Protein AF-A0A0K0FPN3-F1 (afdb_monomer)

Nearest PDB structures (foldseek):
  6dbv-assembly1_A  TM=5.334E-01  e=3.060E-07  Escherichia coli K-12
  7e4n-assembly1_A-2  TM=1.683E-01  e=4.822E+00  Salinispora

Structure (mmCIF, N/CA/C/O backbone):
data_AF-A0A0K0FPN3-F1
#
_entry.id   AF-A0A0K0FPN3-F1
#
loop_
_atom_site.group_PDB
_atom_site.id
_atom_site.type_symbol
_atom_site.label_atom_id
_atom_site.label_alt_id
_atom_site.label_comp_id
_atom_site.label_asym_id
_atom_site.label_entity_id
_atom_site.label_seq_id
_atom_site.pdbx_PDB_ins_code
_atom_site.Cartn_x
_atom_site.Cartn_y
_atom_site.Cartn_z
_atom_site.occupancy
_atom_site.B_iso_or_equiv
_atom_site.auth_seq_id
_atom_site.auth_comp_id
_atom_site.auth_asym_id
_atom_site.auth_atom_id
_atom_site.pdbx_PDB_model_num
ATOM 1 N N . MET A 1 1 ? 3.463 -14.859 86.017 1.00 29.48 1 MET A N 1
ATOM 2 C CA . MET A 1 1 ? 4.640 -14.183 86.594 1.00 29.48 1 MET A CA 1
ATOM 3 C C . MET A 1 1 ? 5.422 -13.561 85.452 1.00 29.48 1 MET A C 1
ATOM 5 O O . MET A 1 1 ? 5.294 -14.078 84.351 1.00 29.48 1 MET A O 1
ATOM 9 N N . GLU A 1 2 ? 6.047 -12.420 85.751 1.00 25.09 2 GLU A N 1
ATOM 10 C CA . GLU A 1 2 ? 7.039 -11.563 85.060 1.00 25.09 2 GLU A CA 1
ATOM 11 C C . GLU A 1 2 ? 7.489 -11.918 83.605 1.00 25.09 2 GLU A C 1
ATOM 13 O O . GLU A 1 2 ? 7.483 -13.064 83.180 1.00 25.09 2 GLU A O 1
ATOM 18 N N . GLN A 1 3 ? 7.817 -10.978 82.699 1.00 23.75 3 GLN A N 1
ATOM 19 C CA . GLN A 1 3 ? 8.905 -9.968 82.757 1.00 23.75 3 GLN A CA 1
ATOM 20 C C . GLN A 1 3 ? 10.292 -10.624 83.059 1.00 23.75 3 GLN A C 1
ATOM 22 O O . GLN A 1 3 ? 10.346 -11.656 83.708 1.00 23.75 3 GLN A O 1
ATOM 27 N N . THR A 1 4 ? 11.458 -10.190 82.562 1.00 23.73 4 THR A N 1
ATOM 28 C CA . THR A 1 4 ? 11.940 -8.845 82.188 1.00 23.73 4 THR A CA 1
ATOM 29 C C . THR A 1 4 ? 13.022 -8.853 81.077 1.00 23.73 4 THR A C 1
ATOM 31 O O . THR A 1 4 ? 13.864 -9.737 80.987 1.00 23.73 4 THR A O 1
ATOM 34 N N . THR A 1 5 ? 12.999 -7.786 80.272 1.00 24.11 5 THR A N 1
ATOM 35 C CA . THR A 1 5 ? 14.091 -6.992 79.644 1.00 24.11 5 THR A CA 1
ATOM 36 C C . THR A 1 5 ? 15.594 -7.374 79.707 1.00 24.11 5 THR A C 1
ATOM 38 O O . THR A 1 5 ? 16.177 -7.443 80.786 1.00 24.11 5 THR A O 1
ATOM 41 N N . SER A 1 6 ? 16.271 -7.252 78.551 1.00 23.09 6 SER A N 1
ATOM 42 C CA . SER A 1 6 ? 17.498 -6.435 78.306 1.00 23.09 6 SER A CA 1
ATOM 43 C C . SER A 1 6 ? 17.655 -6.216 76.776 1.00 23.09 6 SER A C 1
ATOM 45 O O . SER A 1 6 ? 17.189 -7.059 76.016 1.00 23.09 6 SER A O 1
ATOM 47 N N . CYS A 1 7 ? 18.130 -5.118 76.161 1.00 21.02 7 CYS A N 1
ATOM 48 C CA . CYS A 1 7 ? 18.773 -3.836 76.528 1.00 21.02 7 CYS A CA 1
ATOM 49 C C . CYS A 1 7 ? 20.323 -3.792 76.570 1.00 21.02 7 CYS A C 1
ATOM 51 O O . CYS A 1 7 ? 20.903 -4.285 77.531 1.00 21.02 7 CYS A O 1
ATOM 53 N N . CYS A 1 8 ? 20.935 -3.173 75.534 1.00 22.53 8 CYS A N 1
ATOM 54 C CA . CYS A 1 8 ? 22.196 -2.377 75.459 1.00 22.53 8 CYS A CA 1
ATOM 55 C C . CYS A 1 8 ? 22.549 -2.129 73.953 1.00 22.53 8 CYS A C 1
ATOM 57 O O . CYS A 1 8 ? 22.414 -3.063 73.171 1.00 22.53 8 CYS A O 1
ATOM 59 N N . ILE A 1 9 ? 22.767 -0.906 73.416 1.00 24.33 9 ILE A N 1
ATOM 60 C CA . ILE A 1 9 ? 23.871 0.092 73.593 1.00 24.33 9 ILE A CA 1
ATOM 61 C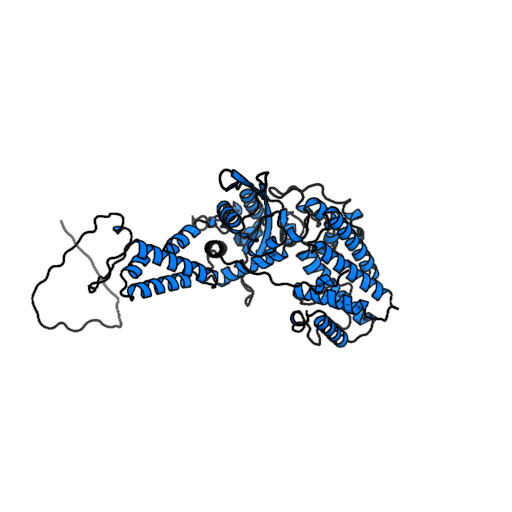 C . ILE A 1 9 ? 25.132 -0.286 72.766 1.00 24.33 9 ILE A C 1
ATOM 63 O O . ILE A 1 9 ? 25.586 -1.415 72.893 1.00 24.33 9 ILE A O 1
ATOM 67 N N . CYS A 1 10 ? 25.775 0.561 71.929 1.00 23.97 10 CYS A N 1
ATOM 68 C CA . CYS A 1 10 ? 25.505 1.932 71.414 1.00 23.97 10 CYS A CA 1
ATOM 69 C C . CYS A 1 10 ? 26.344 2.248 70.133 1.00 23.97 10 CYS A C 1
ATOM 71 O O . CYS A 1 10 ? 27.132 1.405 69.709 1.00 23.97 10 CYS A O 1
ATOM 73 N N . GLY A 1 11 ? 26.220 3.466 69.561 1.00 23.03 11 GLY A N 1
ATOM 74 C CA . GLY A 1 11 ? 27.103 4.018 68.500 1.00 23.03 11 GLY A CA 1
ATOM 75 C C . GLY A 1 11 ? 26.356 4.591 67.275 1.00 23.03 11 GLY A C 1
ATOM 76 O O . GLY A 1 11 ? 26.207 3.870 66.299 1.00 23.03 11 GLY A O 1
ATOM 77 N N . GLU A 1 12 ? 25.749 5.785 67.211 1.00 25.52 12 GLU A N 1
ATOM 78 C CA . GLU A 1 12 ? 25.950 7.133 67.797 1.00 25.52 12 GLU A CA 1
ATOM 79 C C . GLU A 1 12 ? 26.463 8.173 66.757 1.00 25.52 12 GLU A C 1
ATOM 81 O O . GLU A 1 12 ? 27.357 7.887 65.966 1.00 25.52 12 GLU A O 1
ATOM 86 N N . ASN A 1 13 ? 25.890 9.388 66.821 1.00 24.86 13 ASN A N 1
ATOM 87 C CA . ASN A 1 13 ? 26.213 10.660 66.134 1.00 24.86 13 ASN A CA 1
ATOM 88 C C . ASN A 1 13 ? 25.730 10.863 64.660 1.00 24.86 13 ASN A C 1
ATOM 90 O O . ASN A 1 13 ? 26.119 10.095 63.788 1.00 24.86 13 ASN A O 1
ATOM 94 N N . ILE A 1 14 ? 24.807 11.783 64.270 1.00 26.62 14 ILE A N 1
ATOM 95 C CA . ILE A 1 14 ? 24.462 13.218 64.592 1.00 26.62 14 ILE A CA 1
ATOM 96 C C . ILE A 1 14 ? 25.090 14.189 63.562 1.00 26.62 14 ILE A C 1
ATOM 98 O O . ILE A 1 14 ? 26.257 14.015 63.239 1.00 26.62 14 ILE A O 1
ATOM 102 N N . CYS A 1 15 ? 24.468 15.254 63.013 1.00 24.58 15 CYS A N 1
ATOM 103 C CA . CYS A 1 15 ? 23.078 15.771 62.832 1.00 24.58 15 CYS A CA 1
ATOM 104 C C . CYS A 1 15 ? 23.133 16.786 61.636 1.00 24.58 15 CYS A C 1
ATOM 106 O O . CYS A 1 15 ? 24.186 16.879 61.013 1.00 24.58 15 CYS A O 1
ATOM 108 N N . TRP A 1 16 ? 22.144 17.568 61.167 1.00 24.94 16 TRP A N 1
ATOM 109 C CA . TRP A 1 16 ? 21.015 18.367 61.713 1.00 24.94 16 TRP A CA 1
ATOM 110 C C . TRP A 1 16 ? 19.914 18.468 60.613 1.00 24.94 16 TRP A C 1
ATOM 112 O O . TRP A 1 16 ? 20.213 18.168 59.461 1.00 24.94 16 TRP A O 1
ATOM 122 N N . GLY A 1 17 ? 18.628 18.805 60.819 1.00 24.80 17 GLY A N 1
ATOM 123 C CA . GLY A 1 17 ? 17.962 19.780 61.718 1.00 24.80 17 GLY A CA 1
ATOM 124 C C . GLY A 1 17 ? 17.490 20.989 60.871 1.00 24.80 17 GLY A C 1
ATOM 125 O O . GLY A 1 17 ? 18.156 21.307 59.893 1.00 24.80 17 GLY A O 1
ATOM 126 N N . PHE A 1 18 ? 16.389 21.719 61.097 1.00 26.55 18 PHE A N 1
ATOM 127 C CA . PHE A 1 18 ? 15.265 21.736 62.066 1.00 26.55 18 PHE A CA 1
ATOM 128 C C . PHE A 1 18 ? 14.109 22.574 61.411 1.00 26.55 18 PHE A C 1
ATOM 130 O O . PHE A 1 18 ? 14.305 23.031 60.288 1.00 26.55 18 PHE A O 1
ATOM 137 N N . LEU A 1 19 ? 12.896 22.852 61.929 1.00 25.23 19 LEU A N 1
ATOM 138 C CA . LEU A 1 19 ? 12.157 22.660 63.203 1.00 25.23 19 LEU A CA 1
ATOM 139 C C . LEU A 1 19 ? 10.622 22.729 62.894 1.00 25.23 19 LEU A C 1
ATOM 141 O O . LEU A 1 19 ? 10.249 22.861 61.728 1.00 25.23 19 LEU A O 1
ATOM 145 N N . THR A 1 20 ? 9.737 22.721 63.903 1.00 28.69 20 THR A N 1
ATOM 146 C CA . THR A 1 20 ? 8.308 23.121 63.798 1.00 28.69 20 THR A CA 1
ATOM 147 C C . THR A 1 20 ? 7.903 24.107 64.910 1.00 28.69 20 THR A C 1
ATOM 149 O O . THR A 1 20 ? 8.648 24.301 65.866 1.00 28.69 20 THR A O 1
ATOM 152 N N . ASP A 1 21 ? 6.705 24.689 64.767 1.00 27.47 21 ASP A N 1
ATOM 153 C CA . ASP A 1 21 ? 5.855 25.308 65.805 1.00 27.47 21 ASP A CA 1
ATOM 154 C C . ASP A 1 21 ? 6.289 26.611 66.505 1.00 27.47 21 ASP A C 1
ATOM 156 O O . ASP A 1 21 ? 7.319 26.699 67.173 1.00 27.47 21 ASP A O 1
ATOM 160 N N . HIS A 1 22 ? 5.375 27.594 66.502 1.00 25.50 22 HIS A N 1
ATOM 161 C CA . HIS A 1 22 ? 5.304 28.610 67.556 1.00 25.50 22 HIS A CA 1
ATOM 162 C C . HIS A 1 22 ? 3.879 29.136 67.822 1.00 25.50 22 HIS A C 1
ATOM 164 O O . HIS A 1 22 ? 3.189 29.586 66.914 1.00 25.50 22 HIS A O 1
ATOM 170 N N . LEU A 1 23 ? 3.550 29.166 69.121 1.00 24.38 23 LEU A N 1
ATOM 171 C CA . LEU A 1 23 ? 2.581 30.023 69.827 1.00 24.38 23 LEU A CA 1
ATOM 172 C C . LEU A 1 23 ? 1.059 29.764 69.700 1.00 24.38 23 LEU A C 1
ATOM 174 O O . LEU A 1 23 ? 0.407 30.018 68.694 1.00 24.38 23 LEU A O 1
ATOM 178 N N . LEU A 1 24 ? 0.497 29.371 70.851 1.00 27.20 24 LEU A N 1
ATOM 179 C CA . LEU A 1 24 ? -0.893 29.572 71.286 1.00 27.20 24 LEU A CA 1
ATOM 180 C C . LEU A 1 24 ? -1.071 30.969 71.920 1.00 27.20 24 LEU A C 1
ATOM 182 O O . LEU A 1 24 ? -0.068 31.557 72.328 1.00 27.20 24 LEU A O 1
ATOM 186 N N . LYS A 1 25 ? -2.347 31.373 72.111 1.00 24.20 25 LYS A N 1
ATOM 187 C CA . LYS A 1 25 ? -2.926 32.594 72.749 1.00 24.20 25 LYS A CA 1
ATOM 188 C C . LYS A 1 25 ? -3.623 33.534 71.746 1.00 24.20 25 LYS A C 1
ATOM 190 O O . LYS A 1 25 ? -3.107 33.729 70.655 1.00 24.20 25 LYS A O 1
ATOM 195 N N . ASP A 1 26 ? -4.790 34.131 72.024 1.00 26.12 26 ASP A N 1
ATOM 196 C CA . ASP A 1 26 ? -5.628 34.143 73.245 1.00 26.12 26 ASP A CA 1
ATOM 197 C C . ASP A 1 26 ? -7.148 34.251 72.924 1.00 26.12 26 ASP A C 1
ATOM 199 O O . ASP A 1 26 ? -7.539 34.538 71.796 1.00 26.12 26 ASP A O 1
ATOM 203 N N . HIS A 1 27 ? -7.972 34.096 73.972 1.00 26.22 27 HIS A N 1
ATOM 204 C CA . HIS A 1 27 ? -9.405 34.443 74.115 1.00 26.22 27 HIS A CA 1
ATOM 205 C C . HIS A 1 27 ? -10.538 33.568 73.526 1.00 26.22 27 HIS A C 1
ATOM 207 O O . HIS A 1 27 ? -10.597 33.199 72.358 1.00 26.22 27 HIS A O 1
ATOM 213 N N . MET A 1 28 ? -11.524 33.330 74.403 1.00 23.34 28 MET A N 1
ATOM 214 C CA . MET A 1 28 ? -12.843 32.739 74.146 1.00 23.34 28 MET A CA 1
ATOM 215 C C . MET A 1 28 ? -13.850 33.783 73.637 1.00 23.34 28 MET A C 1
ATOM 217 O O . MET A 1 28 ? -13.915 34.875 74.197 1.00 23.34 28 MET A O 1
ATOM 221 N N . ILE A 1 29 ? -14.763 33.379 72.745 1.00 24.67 29 ILE A N 1
ATOM 222 C CA . ILE A 1 29 ? -16.168 33.841 72.731 1.00 24.67 29 ILE A CA 1
ATOM 223 C C . ILE A 1 29 ? -17.069 32.597 72.591 1.00 24.67 29 ILE A C 1
ATOM 225 O O . ILE A 1 29 ? -16.638 31.570 72.068 1.00 24.67 29 ILE A O 1
ATOM 229 N N . VAL A 1 30 ? -18.286 32.646 73.144 1.00 24.61 30 VAL A N 1
ATOM 230 C CA . VAL A 1 30 ? -19.086 31.462 73.502 1.00 24.61 30 VAL A CA 1
ATOM 231 C C . VAL A 1 30 ? -20.389 31.328 72.690 1.00 24.61 30 VAL A C 1
ATOM 233 O O . VAL A 1 30 ? -21.205 32.241 72.664 1.00 24.61 30 VAL A O 1
ATOM 236 N N . ALA A 1 31 ? -20.600 30.106 72.180 1.00 25.11 31 ALA A N 1
ATOM 237 C CA . ALA A 1 31 ? -21.869 29.432 71.850 1.00 25.11 31 ALA A CA 1
ATOM 238 C C . ALA A 1 31 ? -22.718 29.803 70.603 1.00 25.11 31 ALA A C 1
ATOM 240 O O . ALA A 1 31 ? -22.873 30.945 70.194 1.00 25.11 31 ALA A O 1
ATOM 241 N N . ASN A 1 32 ? -23.398 28.744 70.131 1.00 24.81 32 ASN A N 1
ATOM 242 C CA . ASN A 1 32 ? -24.666 28.686 69.388 1.00 24.81 32 ASN A CA 1
ATOM 243 C C . ASN A 1 32 ? -24.748 29.211 67.937 1.00 24.81 32 ASN A C 1
ATOM 245 O O . ASN A 1 32 ? -25.110 30.355 67.687 1.00 24.81 32 ASN A O 1
ATOM 249 N N . SER A 1 33 ? -24.801 28.277 66.977 1.00 26.41 33 SER A N 1
ATOM 250 C CA . SER A 1 33 ? -26.112 27.691 66.612 1.00 26.41 33 SER A CA 1
ATOM 251 C C . SER A 1 33 ? -26.036 26.452 65.693 1.00 26.41 33 SER A C 1
ATOM 253 O O . SER A 1 33 ? -25.426 26.480 64.636 1.00 26.41 33 SER A O 1
ATOM 255 N N . LYS A 1 34 ? -26.716 25.376 66.126 1.00 29.36 34 LYS A N 1
ATOM 256 C CA . LYS A 1 34 ? -27.253 24.224 65.362 1.00 29.36 34 LYS A CA 1
ATOM 257 C C . LYS A 1 34 ? -26.577 23.842 64.028 1.00 29.36 34 LYS A C 1
ATOM 259 O O . LYS A 1 34 ? -27.030 24.250 62.961 1.00 29.36 34 LYS A O 1
ATOM 264 N N . GLU A 1 35 ? -25.669 22.870 64.078 1.00 28.77 35 GLU A N 1
ATOM 265 C CA . GLU A 1 35 ? -25.506 21.934 62.957 1.00 28.77 35 GLU A CA 1
ATOM 266 C C . GLU A 1 35 ? -26.746 21.021 62.862 1.00 28.77 35 GLU A C 1
ATOM 268 O O . GLU A 1 35 ? -27.201 20.477 63.871 1.00 28.77 35 GLU A O 1
ATOM 273 N N . GLN A 1 36 ? -27.289 20.823 61.658 1.00 31.42 36 GLN A N 1
ATOM 274 C CA . GLN A 1 36 ? -28.280 19.778 61.376 1.00 31.42 36 GLN A CA 1
ATOM 275 C C . GLN A 1 36 ? -27.698 18.777 60.377 1.00 31.42 36 GLN A C 1
ATOM 277 O O . GLN A 1 36 ? -27.647 19.036 59.177 1.00 31.42 36 GLN A O 1
ATOM 282 N N . ASN A 1 37 ? -27.289 17.609 60.877 1.00 26.84 37 ASN A N 1
ATOM 283 C CA . ASN A 1 37 ? -26.857 16.489 60.043 1.00 26.84 37 ASN A CA 1
ATOM 284 C C . ASN A 1 37 ? -28.067 15.832 59.357 1.00 26.84 37 ASN A C 1
ATOM 286 O O . ASN A 1 37 ? -28.682 14.912 59.897 1.00 26.84 37 ASN A O 1
ATOM 290 N N . LEU A 1 38 ? -28.402 16.305 58.156 1.00 28.95 38 LEU A N 1
ATOM 291 C CA . LEU A 1 38 ? -29.349 15.642 57.260 1.00 28.95 38 LEU A CA 1
ATOM 292 C C . LEU A 1 38 ? -28.663 14.457 56.567 1.00 28.95 38 LEU A C 1
ATOM 294 O O . LEU A 1 38 ? -27.930 14.620 55.592 1.00 28.95 38 LEU A O 1
ATOM 298 N N . PHE A 1 39 ? -28.909 13.250 57.079 1.00 27.53 39 PHE A N 1
ATOM 299 C CA . PHE A 1 39 ? -28.522 12.012 56.405 1.00 27.53 39 PHE A CA 1
ATOM 300 C C . PHE A 1 39 ? -29.296 11.860 55.088 1.00 27.53 39 PHE A C 1
ATOM 302 O O . PHE A 1 39 ? -30.523 11.931 55.067 1.00 27.53 39 PHE A O 1
ATOM 309 N N . CYS A 1 40 ? -28.579 11.609 53.991 1.00 30.59 40 CYS A N 1
ATOM 310 C CA . CYS A 1 40 ? -29.187 11.250 52.714 1.00 30.59 40 CYS A CA 1
ATOM 311 C C . CYS A 1 40 ? -29.514 9.748 52.701 1.00 30.59 40 CYS A C 1
ATOM 313 O O . CYS A 1 40 ? -28.612 8.915 52.789 1.00 30.59 40 CYS A O 1
ATOM 315 N N . CYS A 1 41 ? -30.797 9.402 52.587 1.00 28.64 41 CYS A N 1
ATOM 316 C CA . CYS A 1 41 ? -31.275 8.018 52.559 1.00 28.64 41 CYS A CA 1
ATOM 317 C C . CYS A 1 41 ? -31.204 7.393 51.147 1.00 28.64 41 CYS A C 1
ATOM 319 O O . CYS A 1 41 ? -32.228 6.989 50.604 1.00 28.64 41 CYS A O 1
ATOM 321 N N . ASP A 1 42 ? -30.005 7.308 50.558 1.00 31.77 42 ASP A N 1
ATOM 322 C CA . ASP A 1 42 ? -29.747 6.512 49.343 1.00 31.77 42 ASP A CA 1
ATOM 323 C C . ASP A 1 42 ? -28.359 5.841 49.400 1.00 31.77 42 ASP A C 1
ATOM 325 O O . ASP A 1 42 ? -27.310 6.485 49.273 1.00 31.77 42 ASP A O 1
ATOM 329 N N . ASP A 1 43 ? -28.357 4.515 49.567 1.00 32.00 43 ASP A N 1
ATOM 330 C CA . ASP A 1 43 ? -27.154 3.685 49.718 1.00 32.00 43 ASP A CA 1
ATOM 331 C C . ASP A 1 43 ? -26.212 3.701 48.498 1.00 32.00 43 ASP A C 1
ATOM 333 O O . ASP A 1 43 ? -25.052 3.279 48.594 1.00 32.00 43 ASP A O 1
ATOM 337 N N . ASN A 1 44 ? -26.657 4.205 47.342 1.00 38.88 44 ASN A N 1
ATOM 338 C CA . ASN A 1 44 ? -25.808 4.310 46.155 1.00 38.88 44 ASN A CA 1
ATOM 339 C C . ASN A 1 44 ? -24.806 5.472 46.218 1.00 38.88 44 ASN A C 1
ATOM 341 O O . ASN A 1 44 ? -23.775 5.420 45.538 1.00 38.88 44 ASN A O 1
ATOM 345 N N . CYS A 1 45 ? -25.061 6.500 47.035 1.00 36.41 45 CYS A N 1
ATOM 346 C CA . CYS A 1 45 ? -24.221 7.699 47.073 1.00 36.41 45 CYS A CA 1
ATOM 347 C C . CYS A 1 45 ? -22.848 7.432 47.730 1.00 36.41 45 CYS A C 1
ATOM 349 O O . CYS A 1 45 ? -21.799 7.809 47.199 1.00 36.41 45 CYS A O 1
ATOM 351 N N . ASN A 1 46 ? -22.824 6.661 48.825 1.00 32.25 46 ASN A N 1
ATOM 352 C CA . ASN A 1 46 ? -21.638 6.441 49.669 1.00 32.25 46 ASN A CA 1
ATOM 353 C C . ASN A 1 46 ? -20.472 5.664 49.014 1.00 32.25 46 ASN A C 1
ATOM 355 O O . ASN A 1 46 ? -19.404 5.539 49.611 1.00 32.25 46 ASN A O 1
ATOM 359 N N . LYS A 1 47 ? -20.620 5.155 47.781 1.00 35.25 47 LYS A N 1
ATOM 360 C CA . LYS A 1 47 ? -19.538 4.466 47.041 1.00 35.25 47 LYS A CA 1
ATOM 361 C C . LYS A 1 47 ? -18.661 5.395 46.190 1.00 35.25 47 LYS A C 1
ATOM 363 O O . LYS A 1 47 ? -17.708 4.922 45.571 1.00 35.25 47 LYS A O 1
ATOM 368 N N . ARG A 1 48 ? -18.948 6.702 46.145 1.00 39.16 48 ARG A N 1
ATOM 369 C CA . ARG A 1 48 ? -18.145 7.709 45.427 1.00 39.16 48 ARG A CA 1
ATOM 370 C C . ARG A 1 48 ? -17.610 8.734 46.426 1.00 39.16 48 ARG A C 1
ATOM 372 O O . ARG A 1 48 ? -18.311 9.668 46.788 1.00 39.16 48 ARG A O 1
ATOM 379 N N . GLY A 1 49 ? -16.370 8.548 46.882 1.00 30.64 49 GLY A N 1
ATOM 380 C CA . GLY A 1 49 ? -15.741 9.382 47.915 1.00 30.64 49 GLY A CA 1
ATOM 381 C C . GLY A 1 49 ? -15.428 10.811 47.458 1.00 30.64 49 GLY A C 1
ATOM 382 O O . GLY A 1 49 ? -14.273 11.127 47.188 1.00 30.64 49 GLY A O 1
ATOM 383 N N . ILE A 1 50 ? -16.451 11.665 47.391 1.00 33.94 50 ILE A N 1
ATOM 384 C CA . ILE A 1 50 ? -16.359 13.094 47.072 1.00 33.94 50 ILE A CA 1
ATOM 385 C C . ILE A 1 50 ? -16.802 13.879 48.312 1.00 33.94 50 ILE A C 1
ATOM 387 O O . ILE A 1 50 ? -17.942 13.757 48.753 1.00 33.94 50 ILE A O 1
ATOM 391 N N . ARG A 1 51 ? -15.903 14.682 48.893 1.00 31.19 51 ARG A N 1
ATOM 392 C CA . ARG A 1 51 ? -16.240 15.616 49.979 1.00 31.19 51 ARG A CA 1
ATOM 393 C C . ARG A 1 51 ? -16.607 16.974 49.384 1.00 31.19 51 ARG A C 1
ATOM 395 O O . ARG A 1 51 ? -15.728 17.669 48.883 1.00 31.19 51 ARG A O 1
ATOM 402 N N . PHE A 1 52 ? -17.875 17.362 49.484 1.00 36.72 52 PHE A N 1
ATOM 403 C CA . PHE A 1 52 ? -18.323 18.716 49.159 1.00 36.72 52 PHE A CA 1
ATOM 404 C C . PHE A 1 52 ? -18.225 19.628 50.387 1.00 36.72 52 PHE A C 1
ATOM 406 O O . PHE A 1 52 ? -18.833 19.347 51.417 1.00 36.72 52 PHE A O 1
ATOM 413 N N . ASN A 1 53 ? -17.508 20.747 50.261 1.00 33.47 53 ASN A N 1
ATOM 414 C CA . ASN A 1 53 ? -17.586 21.856 51.214 1.00 33.47 53 ASN A CA 1
ATOM 415 C C . ASN A 1 53 ? -18.735 22.784 50.797 1.00 33.47 53 ASN A C 1
ATOM 417 O O . ASN A 1 53 ? -18.551 23.659 49.952 1.00 33.47 53 ASN A O 1
ATOM 421 N N . TYR A 1 54 ? -19.915 22.611 51.392 1.00 36.44 54 TYR A N 1
ATOM 422 C CA . TYR A 1 54 ? -21.031 23.533 51.184 1.00 36.44 54 TYR A CA 1
ATOM 423 C C . TYR A 1 54 ? -20.762 24.880 51.873 1.00 36.44 54 TYR A C 1
ATOM 425 O O . TYR A 1 54 ? -20.907 25.016 53.086 1.00 36.44 54 TYR A O 1
ATOM 433 N N . ARG A 1 55 ? -20.418 25.908 51.088 1.00 37.97 55 ARG A N 1
ATOM 434 C CA . ARG A 1 55 ? -20.652 27.304 51.490 1.00 37.97 55 ARG A CA 1
ATOM 435 C C . ARG A 1 55 ? -22.142 27.615 51.336 1.00 37.97 55 ARG A C 1
ATOM 437 O O . ARG A 1 55 ? -22.758 27.202 50.357 1.00 37.97 55 ARG A O 1
ATOM 444 N N . MET A 1 56 ? -22.724 28.344 52.289 1.00 36.69 56 MET A N 1
ATOM 445 C CA . MET A 1 56 ? -24.117 28.787 52.178 1.00 36.69 56 MET A CA 1
ATOM 446 C C . MET A 1 56 ? -24.236 29.943 51.181 1.00 36.69 56 MET A C 1
ATOM 448 O O . MET A 1 56 ? -23.776 31.052 51.452 1.00 36.69 56 MET A O 1
ATOM 452 N N . PHE A 1 57 ? -24.889 29.682 50.051 1.00 41.22 57 PHE A N 1
ATOM 453 C CA . PHE A 1 57 ? -25.274 30.699 49.076 1.00 41.22 57 PHE A CA 1
ATOM 454 C C . PHE A 1 57 ? -26.664 31.278 49.388 1.00 41.22 57 PHE A C 1
ATOM 456 O O . PHE A 1 57 ? -27.479 30.664 50.079 1.00 41.22 57 PHE A O 1
ATOM 463 N N . LYS A 1 58 ? -26.931 32.494 48.896 1.00 45.94 58 LYS A N 1
ATOM 464 C CA . LYS A 1 58 ? -28.249 33.151 48.998 1.00 45.94 58 LYS A CA 1
ATOM 465 C C . LYS A 1 58 ? -29.264 32.467 48.065 1.00 45.94 58 LYS A C 1
ATOM 467 O O . LYS A 1 58 ? -28.905 31.571 47.317 1.00 45.94 58 LYS A O 1
ATOM 472 N N . LYS A 1 59 ? -30.538 32.884 48.104 1.00 48.12 59 LYS A N 1
ATOM 473 C CA . LYS A 1 59 ? -31.611 32.381 47.217 1.00 48.12 59 LYS A CA 1
ATOM 474 C C . LYS A 1 59 ? -31.166 32.314 45.740 1.00 48.12 59 LYS A C 1
ATOM 476 O O . LYS A 1 59 ? -31.122 33.350 45.082 1.00 48.12 59 LYS A O 1
ATOM 481 N N . HIS A 1 60 ? -30.916 31.109 45.233 1.00 51.44 60 HIS A N 1
ATOM 482 C CA . HIS A 1 60 ? -30.779 30.809 43.804 1.00 51.44 60 HIS A CA 1
ATOM 483 C C . HIS A 1 60 ? -32.037 30.104 43.279 1.00 51.44 60 HIS A C 1
ATOM 485 O O . HIS A 1 60 ? -32.904 29.714 44.063 1.00 51.44 60 HIS A O 1
ATOM 491 N N . GLU A 1 61 ? -32.133 29.959 41.953 1.00 57.56 61 GLU A N 1
ATOM 492 C CA . GLU A 1 61 ? -33.152 29.132 41.295 1.00 57.56 61 GLU A CA 1
ATOM 493 C C . GLU A 1 61 ? -33.195 27.723 41.911 1.00 57.56 61 GLU A C 1
ATOM 495 O O . GLU A 1 61 ? -32.140 27.121 42.156 1.00 57.56 61 GLU A O 1
ATOM 500 N N . GLU A 1 62 ? -34.402 27.176 42.094 1.00 66.31 62 GLU A N 1
ATOM 501 C CA . GLU A 1 62 ? -34.557 25.752 42.396 1.00 66.31 62 GLU A CA 1
ATOM 502 C C . GLU A 1 62 ? -33.892 24.909 41.286 1.00 66.31 62 GLU A C 1
ATOM 504 O O . GLU A 1 62 ? -33.974 25.266 40.104 1.00 66.31 62 GLU A O 1
ATOM 509 N N . PRO A 1 63 ? -33.181 23.823 41.641 1.00 71.25 63 PRO A N 1
ATOM 510 C CA . PRO A 1 63 ? -32.437 23.021 40.678 1.00 71.25 63 PRO A CA 1
ATOM 511 C C . PRO A 1 63 ? -33.386 22.254 39.745 1.00 71.25 63 PRO A C 1
ATOM 513 O O . PRO A 1 63 ? -34.008 21.271 40.147 1.00 71.25 63 PRO A O 1
ATOM 516 N N . ASP A 1 64 ? -33.457 22.668 38.480 1.00 87.56 64 ASP A N 1
ATOM 517 C CA . ASP A 1 64 ? -34.229 21.971 37.451 1.00 87.56 64 ASP A CA 1
ATOM 518 C C . ASP A 1 64 ? -33.378 20.843 36.856 1.00 87.56 64 ASP A C 1
ATOM 520 O O . ASP A 1 64 ? -32.434 21.063 36.095 1.00 87.56 64 ASP A O 1
ATOM 524 N N . ILE A 1 65 ? -33.739 19.609 37.204 1.00 89.56 65 ILE A N 1
ATOM 525 C CA . ILE A 1 65 ? -33.066 18.385 36.758 1.00 89.56 65 ILE A CA 1
ATOM 526 C C . ILE A 1 65 ? -33.048 18.273 35.222 1.00 89.56 65 ILE A C 1
ATOM 528 O O . ILE A 1 65 ? -32.059 17.804 34.657 1.00 89.56 65 ILE A O 1
ATOM 532 N N . ASN A 1 66 ? -34.085 18.747 34.523 1.00 88.38 66 ASN A N 1
ATOM 533 C CA . ASN A 1 66 ? -34.134 18.704 33.058 1.00 88.38 66 ASN A CA 1
ATOM 534 C C . ASN A 1 66 ? -33.143 19.710 32.455 1.00 88.38 66 ASN A C 1
ATOM 536 O O . ASN A 1 66 ? -32.379 19.364 31.554 1.00 88.38 66 ASN A O 1
ATOM 540 N N . LYS A 1 67 ? -33.096 20.932 33.004 1.00 90.00 67 LYS A N 1
ATOM 541 C CA . LYS A 1 67 ? -32.124 21.983 32.648 1.00 90.00 67 LYS A CA 1
ATOM 542 C C . LYS A 1 67 ? -30.688 21.515 32.917 1.00 90.00 67 LYS A C 1
ATOM 544 O O . LYS A 1 67 ? -29.832 21.674 32.051 1.00 90.00 67 LYS A O 1
ATOM 549 N N . GLN A 1 68 ? -30.431 20.854 34.049 1.00 91.56 68 GLN A N 1
ATOM 550 C CA . GLN A 1 68 ? -29.133 20.242 34.376 1.00 91.56 68 GLN A CA 1
ATOM 551 C C . GLN A 1 68 ? -28.713 19.175 33.350 1.00 91.56 68 GLN A C 1
ATOM 553 O O . GLN A 1 68 ? -27.586 19.214 32.854 1.00 91.56 68 GLN A O 1
ATOM 558 N N . GLN A 1 69 ? -29.613 18.256 32.985 1.00 89.69 69 GLN A N 1
ATOM 559 C CA . GLN A 1 69 ? -29.350 17.217 31.979 1.00 89.69 69 GLN A CA 1
ATOM 560 C C . GLN A 1 69 ? -29.153 17.801 30.569 1.00 89.69 69 GLN A C 1
ATOM 562 O O . GLN A 1 69 ? -28.264 17.365 29.834 1.00 89.69 69 GLN A O 1
ATOM 567 N N . GLN A 1 70 ? -29.923 18.827 30.192 1.00 91.31 70 GLN A N 1
ATOM 568 C CA . GLN A 1 70 ? -29.778 19.522 28.910 1.00 91.31 70 GLN A CA 1
ATOM 569 C C . GLN A 1 70 ? -28.437 20.268 28.811 1.00 91.31 70 GLN A C 1
ATOM 571 O O . GLN A 1 70 ? -27.768 20.202 27.775 1.00 91.31 70 GLN A O 1
ATOM 576 N N . ILE A 1 71 ? -28.012 20.935 29.890 1.00 91.19 71 ILE A N 1
ATOM 577 C CA . ILE A 1 71 ? -26.693 21.573 29.987 1.00 91.19 71 ILE A CA 1
ATOM 578 C C . ILE A 1 71 ? -25.589 20.514 29.865 1.00 91.19 71 ILE A C 1
ATOM 580 O O . ILE A 1 71 ? -24.702 20.670 29.027 1.00 91.19 71 ILE A O 1
ATOM 584 N N . ALA A 1 72 ? -25.679 19.405 30.607 1.00 90.88 72 ALA A N 1
ATOM 585 C CA . ALA A 1 72 ? -24.698 18.320 30.548 1.00 90.88 72 ALA A CA 1
ATOM 586 C C . ALA A 1 72 ? -24.566 17.730 29.134 1.00 90.88 72 ALA A C 1
ATOM 588 O O . ALA A 1 72 ? -23.459 17.624 28.612 1.00 90.88 72 ALA A O 1
ATOM 589 N N . SER A 1 73 ? -25.690 17.441 28.466 1.00 88.31 73 SER A N 1
ATOM 590 C CA . SER A 1 73 ? -25.704 16.963 27.076 1.00 88.31 73 SER A CA 1
ATOM 591 C C . SER A 1 73 ? -25.073 17.967 26.101 1.00 88.31 73 SER A C 1
ATOM 593 O O . SER A 1 73 ? -24.390 17.572 25.155 1.00 88.31 73 SER A O 1
ATOM 595 N N . THR A 1 74 ? -25.256 19.269 26.341 1.00 90.56 74 THR A N 1
ATOM 596 C CA . THR A 1 74 ? -24.659 20.339 25.526 1.00 90.56 74 THR A CA 1
ATOM 597 C C . THR A 1 74 ? -23.141 20.416 25.727 1.00 90.56 74 THR A C 1
ATOM 599 O O . THR A 1 74 ? -22.399 20.476 24.746 1.00 90.56 74 THR A O 1
ATOM 602 N N . ILE A 1 75 ? -22.668 20.345 26.979 1.00 91.19 75 ILE A N 1
ATOM 603 C CA . ILE A 1 75 ? -21.237 20.297 27.323 1.00 91.19 75 ILE A CA 1
ATOM 604 C C . ILE A 1 75 ? -20.585 19.074 26.669 1.00 91.19 75 ILE A C 1
ATOM 606 O O . ILE A 1 75 ? -19.603 19.218 25.941 1.00 91.19 75 ILE A O 1
ATOM 610 N N . ASP A 1 76 ? -21.161 17.886 26.853 1.00 88.62 76 ASP A N 1
ATOM 611 C CA . ASP A 1 76 ? -20.668 16.636 26.272 1.00 88.62 76 ASP A CA 1
ATOM 612 C C . ASP A 1 76 ? -20.568 16.718 24.736 1.00 88.62 76 ASP A C 1
ATOM 614 O O . ASP A 1 76 ? -19.547 16.340 24.154 1.00 88.62 76 ASP A O 1
ATOM 618 N N . GLN A 1 77 ? -21.579 17.279 24.060 1.00 85.88 77 GLN A N 1
ATOM 619 C CA . GLN A 1 77 ? -21.545 17.497 22.609 1.00 85.88 77 GLN A CA 1
ATOM 620 C C . GLN A 1 77 ? -20.390 18.403 22.164 1.00 85.88 77 GLN A C 1
ATOM 622 O O . GLN A 1 77 ? -19.725 18.086 21.172 1.00 85.88 77 GLN A O 1
ATOM 627 N N . GLU A 1 78 ? -20.118 19.500 22.875 1.00 88.00 78 GLU A N 1
ATOM 628 C CA . GLU A 1 78 ? -18.973 20.363 22.568 1.00 88.00 78 GLU A CA 1
ATOM 629 C C . GLU A 1 78 ? -17.630 19.699 22.908 1.00 88.00 78 GLU A C 1
ATOM 631 O O . GLU A 1 78 ? -16.689 19.817 22.121 1.00 88.00 78 GLU A O 1
ATOM 636 N N . PHE A 1 79 ? -17.543 18.882 23.966 1.00 89.31 79 PHE A N 1
ATOM 637 C CA . PHE A 1 79 ? -16.384 18.010 24.208 1.00 89.31 79 PHE A CA 1
ATOM 638 C C . PHE A 1 79 ? -16.134 17.062 23.027 1.00 89.31 79 PHE A C 1
ATOM 640 O O . PHE A 1 79 ? -14.992 16.938 22.570 1.00 89.31 79 PHE A O 1
ATOM 647 N N . TYR A 1 80 ? -17.177 16.414 22.491 1.00 87.69 80 TYR A N 1
ATOM 648 C CA . TYR A 1 80 ? -17.041 15.518 21.338 1.00 87.69 80 TYR A CA 1
ATOM 649 C C . TYR A 1 80 ? -16.601 16.274 20.075 1.00 87.69 80 TYR A C 1
ATOM 651 O O . TYR A 1 80 ? -15.686 15.815 19.386 1.00 87.69 80 TYR A O 1
ATOM 659 N N . LYS A 1 81 ? -17.179 17.450 19.790 1.00 84.88 81 LYS A N 1
ATOM 660 C CA . LYS A 1 81 ? -16.789 18.317 18.658 1.00 84.88 81 LYS A CA 1
ATOM 661 C C . LYS A 1 81 ? -15.340 18.803 18.786 1.00 84.88 81 LYS A C 1
ATOM 663 O O . LYS A 1 81 ? -14.560 18.667 17.840 1.00 84.88 81 LYS A O 1
ATOM 668 N N . PHE A 1 82 ? -14.954 19.315 19.953 1.00 88.44 82 PHE A N 1
ATOM 669 C CA . PHE A 1 82 ? -13.617 19.840 20.231 1.00 88.44 82 PHE A CA 1
ATOM 670 C C . PHE A 1 82 ? -12.549 18.741 20.156 1.00 88.44 82 PHE A C 1
ATOM 672 O O . PHE A 1 82 ? -11.594 18.843 19.384 1.00 88.44 82 PHE A O 1
ATOM 679 N N . LEU A 1 83 ? -12.728 17.629 20.875 1.00 87.81 83 LEU A N 1
ATOM 680 C CA . LEU A 1 83 ? -11.753 16.533 20.887 1.00 87.81 83 LEU A CA 1
ATOM 681 C C . LEU A 1 83 ? -11.711 15.746 19.568 1.00 87.81 83 LEU A C 1
ATOM 683 O O . LEU A 1 83 ? -10.711 15.082 19.294 1.00 87.81 83 LEU A O 1
ATOM 687 N N . HIS A 1 84 ? -12.744 15.832 18.723 1.00 82.94 84 HIS A N 1
ATOM 688 C CA . HIS A 1 84 ? -12.675 15.347 17.343 1.00 82.94 84 HIS A CA 1
ATOM 689 C C . HIS A 1 84 ? -11.756 16.215 16.465 1.00 82.94 84 HIS A C 1
ATOM 691 O O . HIS A 1 84 ? -10.997 15.679 15.656 1.00 82.94 84 HIS A O 1
ATOM 697 N N . LYS A 1 85 ? -11.799 17.543 16.640 1.00 82.38 85 LYS A N 1
ATOM 698 C CA . LYS A 1 85 ? -11.001 18.514 15.869 1.00 82.38 85 LYS A CA 1
ATOM 699 C C . LYS A 1 85 ? -9.549 18.615 16.348 1.00 82.38 85 LYS A C 1
ATOM 701 O O . LYS A 1 85 ? -8.649 18.807 15.529 1.00 82.38 85 LYS A O 1
ATOM 706 N N . HIS A 1 86 ? -9.298 18.451 17.648 1.00 82.94 86 HIS A N 1
ATOM 707 C CA . HIS A 1 86 ? -7.985 18.681 18.256 1.00 82.94 86 HIS A CA 1
ATOM 708 C C . HIS A 1 86 ? -7.256 17.393 18.668 1.00 82.94 86 HIS A C 1
ATOM 710 O O . HIS A 1 86 ? -7.804 16.498 19.312 1.00 82.94 86 HIS A O 1
ATOM 716 N N . LYS A 1 87 ? -5.959 17.322 18.335 1.00 82.25 87 LYS A N 1
ATOM 717 C CA . LYS A 1 87 ? -5.044 16.259 18.781 1.00 82.25 87 LYS A CA 1
ATOM 718 C C . LYS A 1 87 ? -4.778 16.390 20.279 1.00 82.25 87 LYS A C 1
ATOM 720 O O . LYS A 1 87 ? -4.351 17.448 20.724 1.00 82.25 87 LYS A O 1
ATOM 725 N N . HIS A 1 88 ? -4.959 15.305 21.025 1.00 84.62 88 HIS A N 1
ATOM 726 C CA . HIS A 1 88 ? -4.947 15.325 22.487 1.00 84.62 88 HIS A CA 1
ATOM 727 C C . HIS A 1 88 ? -4.152 14.160 23.109 1.00 84.62 88 HIS A C 1
ATOM 729 O O . HIS A 1 88 ? -3.973 13.090 22.513 1.00 84.62 88 HIS A O 1
ATOM 735 N N . THR A 1 89 ? -3.675 14.365 24.338 1.00 84.62 89 THR A N 1
ATOM 736 C CA . THR A 1 89 ? -3.176 13.304 25.231 1.00 84.62 89 THR A CA 1
ATOM 737 C C . THR A 1 89 ? -4.315 12.791 26.127 1.00 84.62 89 THR A C 1
ATOM 739 O O . THR A 1 89 ? -5.442 13.274 26.040 1.00 84.62 89 THR A O 1
ATOM 742 N N . ASN A 1 90 ? -4.055 11.788 26.975 1.00 81.19 90 ASN A N 1
ATOM 743 C CA . ASN A 1 90 ? -5.033 11.410 28.005 1.00 81.19 90 ASN A CA 1
ATOM 744 C C . ASN A 1 90 ? -5.134 12.496 29.080 1.00 81.19 90 ASN A C 1
ATOM 746 O O . ASN A 1 90 ? -6.244 12.819 29.493 1.00 81.19 90 ASN A O 1
ATOM 750 N N . ASP A 1 91 ? -3.978 13.039 29.461 1.00 85.38 91 ASP A N 1
ATOM 751 C CA . ASP A 1 91 ? -3.763 14.119 30.422 1.00 85.38 91 ASP A CA 1
ATOM 752 C C . ASP A 1 91 ? -4.599 15.347 30.027 1.00 85.38 91 ASP A C 1
ATOM 754 O O . ASP A 1 91 ? -5.517 15.697 30.752 1.00 85.38 91 ASP A O 1
ATOM 758 N N . PHE A 1 92 ? -4.437 15.848 28.795 1.00 87.94 92 PHE A N 1
ATOM 759 C CA . PHE A 1 92 ? -5.182 16.992 28.247 1.00 87.94 92 PHE A CA 1
ATOM 760 C C . PHE A 1 92 ? -6.707 16.843 28.342 1.00 87.94 92 PHE A C 1
ATOM 762 O O . PHE A 1 92 ? -7.416 17.824 28.536 1.00 87.94 92 PHE A O 1
ATOM 769 N N . ILE A 1 93 ? -7.238 15.622 28.199 1.00 87.00 93 ILE A N 1
ATOM 770 C CA . ILE A 1 93 ? -8.677 15.386 28.373 1.00 87.00 93 ILE A CA 1
ATOM 771 C C . ILE A 1 93 ? -9.080 15.514 29.851 1.00 87.00 93 ILE A C 1
ATOM 773 O O . ILE A 1 93 ? -10.169 15.996 30.141 1.00 87.00 93 ILE A O 1
ATOM 777 N N . THR A 1 94 ? -8.244 15.036 30.775 1.00 87.50 94 THR A N 1
ATOM 778 C CA . THR A 1 94 ? -8.465 15.216 32.217 1.00 87.50 94 THR A CA 1
ATOM 779 C C . THR A 1 94 ? -8.382 16.697 32.577 1.00 87.50 94 THR A C 1
ATOM 781 O O . THR A 1 94 ? -9.292 17.206 33.214 1.00 87.50 94 THR A O 1
ATOM 784 N N . ASP A 1 95 ? -7.363 17.405 32.089 1.00 89.94 95 ASP A N 1
ATOM 785 C CA . ASP A 1 95 ? -7.167 18.838 32.329 1.00 89.94 95 ASP A CA 1
ATOM 786 C C . ASP A 1 95 ? -8.364 19.664 31.811 1.00 89.94 95 ASP A C 1
ATOM 788 O O . ASP A 1 95 ? -8.861 20.545 32.508 1.00 89.94 95 ASP A O 1
ATOM 792 N N . LEU A 1 96 ? -8.889 19.326 30.624 1.00 90.38 96 LEU A N 1
ATOM 793 C CA . LEU A 1 96 ? -10.089 19.940 30.039 1.00 90.38 96 LEU A CA 1
ATOM 794 C C . LEU A 1 96 ? -11.367 19.653 30.846 1.00 90.38 96 LEU A C 1
ATOM 796 O O . LEU A 1 96 ? -12.213 20.534 30.977 1.00 90.38 96 LEU A O 1
ATOM 800 N N . TYR A 1 97 ? -11.517 18.439 31.386 1.00 89.12 97 TYR A N 1
ATOM 801 C CA . TYR A 1 97 ? -12.641 18.102 32.266 1.00 89.12 97 TYR A CA 1
ATOM 802 C C . TYR A 1 97 ? -12.563 18.892 33.578 1.00 89.12 97 TYR A C 1
ATOM 804 O O . TYR A 1 97 ? -13.529 19.553 33.947 1.00 89.12 97 TYR A O 1
ATOM 812 N N . ASN A 1 98 ? -11.395 18.892 34.228 1.00 90.50 98 ASN A N 1
ATOM 813 C CA . ASN A 1 98 ? -11.160 19.611 35.479 1.00 90.50 98 ASN A CA 1
ATOM 814 C C . ASN A 1 98 ? -11.407 21.121 35.314 1.00 90.50 98 ASN A C 1
ATOM 816 O O . ASN A 1 98 ? -12.016 21.738 36.178 1.00 90.50 98 ASN A O 1
ATOM 820 N N . LEU A 1 99 ? -10.992 21.714 34.186 1.00 92.06 99 LEU A N 1
ATOM 821 C CA . LEU A 1 99 ? -11.259 23.120 33.864 1.00 92.06 99 LEU A CA 1
ATOM 822 C C . LEU A 1 99 ? -12.763 23.433 33.832 1.00 92.06 99 LEU A C 1
ATOM 824 O O . LEU A 1 99 ? -13.188 24.464 34.345 1.00 92.06 99 LEU A O 1
ATOM 828 N N . ILE A 1 100 ? -13.569 22.551 33.242 1.00 90.12 100 ILE A N 1
ATOM 829 C CA . ILE A 1 100 ? -15.023 22.729 33.121 1.00 90.12 100 ILE A CA 1
ATOM 830 C C . ILE A 1 100 ? -15.731 22.459 34.454 1.00 90.12 100 ILE A C 1
ATOM 832 O O . ILE A 1 100 ? -16.678 23.167 34.786 1.00 90.12 100 ILE A O 1
ATOM 836 N N . GLU A 1 101 ? -15.234 21.515 35.254 1.00 89.50 101 GLU A N 1
ATOM 837 C CA . GLU A 1 101 ? -15.652 21.304 36.644 1.00 89.50 101 GLU A CA 1
ATOM 838 C C . GLU A 1 101 ? -15.381 22.559 37.498 1.00 89.50 101 GLU A C 1
ATOM 840 O O . GLU A 1 101 ? -16.297 23.057 38.148 1.00 89.50 101 GLU A O 1
ATOM 845 N N . THR A 1 102 ? -14.185 23.159 37.411 1.00 91.75 102 THR A N 1
ATOM 846 C CA . THR A 1 102 ? -13.859 24.433 38.081 1.00 91.75 102 THR A CA 1
ATOM 847 C C . THR A 1 102 ? -14.738 25.590 37.601 1.00 91.75 102 THR A C 1
ATOM 849 O O . THR A 1 102 ? -15.346 26.258 38.429 1.00 91.75 102 THR A O 1
ATOM 852 N N . ILE A 1 103 ? -14.872 25.811 36.286 1.00 90.75 103 ILE A N 1
ATOM 853 C CA . ILE A 1 103 ? -15.734 26.877 35.735 1.00 90.75 103 ILE A CA 1
ATOM 854 C C . ILE A 1 103 ? -17.186 26.710 36.201 1.00 90.75 103 ILE A C 1
ATOM 856 O O . ILE A 1 103 ? -17.856 27.698 36.485 1.00 90.75 103 ILE A O 1
ATOM 860 N N . SER A 1 104 ? -17.671 25.471 36.302 1.00 89.38 104 SER A N 1
ATOM 861 C CA . SER A 1 104 ? -19.027 25.184 36.772 1.00 89.38 104 SER A CA 1
ATOM 862 C C . SER A 1 104 ? -19.193 25.491 38.262 1.00 89.38 104 SER A C 1
ATOM 864 O O . SER A 1 104 ? -20.195 26.093 38.641 1.00 89.38 104 SER A O 1
ATOM 866 N N . LEU A 1 105 ? -18.214 25.132 39.099 1.00 88.25 105 LEU A N 1
ATOM 867 C CA . LEU A 1 105 ? -18.226 25.394 40.545 1.00 88.25 105 LEU A CA 1
ATOM 868 C C . LEU A 1 105 ? -18.114 26.889 40.891 1.00 88.25 105 LEU A C 1
ATOM 870 O O . LEU A 1 105 ? -18.794 27.340 41.807 1.00 88.25 105 LEU A O 1
ATOM 874 N N . GLU A 1 106 ? -17.331 27.659 40.133 1.00 91.38 106 GLU A N 1
ATOM 875 C CA . GLU A 1 106 ? -17.145 29.112 40.318 1.00 91.38 106 GLU A CA 1
ATOM 876 C C . GLU A 1 106 ? -18.241 29.966 39.627 1.00 91.38 106 GLU A C 1
ATOM 878 O O . GLU A 1 106 ? -18.107 31.182 39.514 1.00 91.38 106 GLU A O 1
ATOM 883 N N . SER A 1 107 ? -19.316 29.351 39.111 1.00 87.69 107 SER A N 1
ATOM 884 C CA . SER A 1 107 ? -20.345 30.041 38.305 1.00 87.69 107 SER A CA 1
ATOM 885 C C . SER A 1 107 ? -21.543 30.601 39.081 1.00 87.69 107 SER A C 1
ATOM 887 O O . SER A 1 107 ? -22.422 31.210 38.468 1.00 87.69 107 SER A O 1
ATOM 889 N N . ASP A 1 108 ? -21.651 30.301 40.379 1.00 85.69 108 ASP A N 1
ATOM 890 C CA . ASP A 1 108 ? -22.842 30.491 41.230 1.00 85.69 108 ASP A CA 1
ATOM 891 C C . ASP A 1 108 ? -24.159 29.881 40.676 1.00 85.69 108 ASP A C 1
ATOM 893 O O . ASP A 1 108 ? -25.242 30.078 41.232 1.00 85.69 108 ASP A O 1
ATOM 897 N N . SER A 1 109 ? -24.113 29.098 39.590 1.00 89.50 109 SER A N 1
ATOM 898 C CA . SER A 1 109 ? -25.301 28.534 38.945 1.00 89.50 109 SER A CA 1
ATOM 899 C C . SER A 1 109 ? -25.592 27.119 39.439 1.00 89.50 109 SER A C 1
ATOM 901 O O . SER A 1 109 ? -24.936 26.154 39.041 1.00 89.50 109 SER A O 1
ATOM 903 N N . THR A 1 110 ? -26.646 26.968 40.249 1.00 88.25 110 THR A N 1
ATOM 904 C CA . THR A 1 110 ? -27.163 25.669 40.732 1.00 88.25 110 THR A CA 1
ATOM 905 C C . THR A 1 110 ? -27.411 24.673 39.594 1.00 88.25 110 THR A C 1
ATOM 907 O O . THR A 1 110 ? -27.178 23.472 39.741 1.00 88.25 110 THR A O 1
ATOM 910 N N . ASN A 1 111 ? -27.832 25.174 38.432 1.00 89.44 111 ASN A N 1
ATOM 911 C CA . ASN A 1 111 ? -28.103 24.381 37.238 1.00 89.44 111 ASN A CA 1
ATOM 912 C C . ASN A 1 111 ? -26.829 23.991 36.459 1.00 89.44 111 ASN A C 1
ATOM 914 O O . ASN A 1 111 ? -26.793 22.909 35.874 1.00 89.44 111 ASN A O 1
ATOM 918 N N . LEU A 1 112 ? -25.759 24.797 36.495 1.00 88.62 112 LEU A N 1
ATOM 919 C CA . LEU A 1 112 ? -24.467 24.411 35.909 1.00 88.62 112 LEU A CA 1
ATOM 920 C C . LEU A 1 112 ? -23.696 23.452 36.831 1.00 88.62 112 LEU A C 1
ATOM 922 O O . LEU A 1 112 ? -23.218 22.421 36.365 1.00 88.62 112 LEU A O 1
ATOM 926 N N . ILE A 1 113 ? -23.668 23.714 38.142 1.00 89.31 113 ILE A N 1
ATOM 927 C CA . ILE A 1 113 ? -23.062 22.828 39.153 1.00 89.31 113 ILE A CA 1
ATOM 928 C C . ILE A 1 113 ? -23.718 21.440 39.128 1.00 89.31 113 ILE A C 1
ATOM 930 O O . ILE A 1 113 ? -23.024 20.426 39.077 1.00 89.31 113 ILE A O 1
ATOM 934 N N . GLY A 1 114 ? -25.055 21.375 39.096 1.00 87.19 114 GLY A N 1
ATOM 935 C CA . GLY A 1 114 ? -25.775 20.102 39.003 1.00 87.19 114 GLY A CA 1
ATOM 936 C C . GLY A 1 114 ? -25.499 19.333 37.704 1.00 87.19 114 GLY A C 1
ATOM 937 O O . GLY A 1 114 ? -25.465 18.104 37.722 1.00 87.19 114 GLY A O 1
ATOM 938 N N . SER A 1 115 ? -25.227 20.030 36.592 1.00 91.88 115 SER A N 1
ATOM 939 C CA . SER A 1 115 ? -24.940 19.389 35.299 1.00 91.88 115 SER A CA 1
ATOM 940 C C . SER A 1 115 ? -23.683 18.504 35.318 1.00 91.88 115 SER A C 1
ATOM 942 O O . SER A 1 115 ? -23.657 17.489 34.624 1.00 91.88 115 SER A O 1
ATOM 944 N N . ILE A 1 116 ? -22.690 18.808 36.171 1.00 88.94 116 ILE A N 1
ATOM 945 C CA . ILE A 1 116 ? -21.433 18.042 36.301 1.00 88.94 116 ILE A CA 1
ATOM 946 C C . ILE A 1 116 ? -21.718 16.558 36.600 1.00 88.94 116 ILE A C 1
ATOM 948 O O . ILE A 1 116 ? -21.050 15.667 36.076 1.00 88.94 116 ILE A O 1
ATOM 952 N N . VAL A 1 117 ? -22.750 16.280 37.406 1.00 87.00 117 VAL A N 1
ATOM 953 C CA . VAL A 1 117 ? -23.145 14.920 37.821 1.00 87.00 117 VAL A CA 1
ATOM 954 C C . VAL A 1 117 ? -23.679 14.085 36.647 1.00 87.00 117 VAL A C 1
ATOM 956 O O . VAL A 1 117 ? -23.573 12.857 36.673 1.00 87.00 117 VAL A O 1
ATOM 959 N N . TYR A 1 118 ? -24.204 14.741 35.607 1.00 88.62 118 TYR A N 1
ATOM 960 C CA . TYR A 1 118 ? -24.806 14.122 34.423 1.00 88.62 118 TYR A CA 1
ATOM 961 C C . TYR A 1 118 ? -23.864 14.063 33.202 1.00 88.62 118 TYR A C 1
ATOM 963 O O . TYR A 1 118 ? -24.298 13.643 32.132 1.00 88.62 118 TYR A O 1
ATOM 971 N N . LEU A 1 119 ? -22.588 14.459 33.327 1.00 88.12 119 LEU A N 1
ATOM 972 C CA . LEU A 1 119 ? -21.612 14.385 32.228 1.00 88.12 119 LEU A CA 1
ATOM 973 C C . LEU A 1 119 ? -21.232 12.926 31.913 1.00 88.12 119 LEU A C 1
ATOM 975 O O . LEU A 1 119 ? -20.432 12.295 32.617 1.00 88.12 119 LEU A O 1
ATOM 979 N N . GLU A 1 120 ? -21.777 12.380 30.825 1.00 87.75 120 GLU A N 1
ATOM 980 C CA . GLU A 1 120 ? -21.542 10.992 30.416 1.00 87.75 120 GLU A CA 1
ATOM 981 C C . GLU A 1 120 ? -20.129 10.779 29.857 1.00 87.75 120 GLU A C 1
ATOM 983 O O . GLU A 1 120 ? -19.576 9.685 29.991 1.00 87.75 120 GLU A O 1
ATOM 988 N N . PHE A 1 121 ? -19.497 11.817 29.304 1.00 84.69 121 PHE A N 1
ATOM 989 C CA . PHE A 1 121 ? -18.175 11.801 28.671 1.00 84.69 121 PHE A CA 1
ATOM 990 C C . PHE A 1 121 ? -17.125 10.943 29.392 1.00 84.69 121 PHE A C 1
ATOM 992 O O . PHE A 1 121 ? -16.435 10.114 28.784 1.00 84.69 121 PHE A O 1
ATOM 999 N N . ASN A 1 122 ? -16.991 11.113 30.710 1.00 79.62 122 ASN A N 1
ATOM 1000 C CA . ASN A 1 122 ? -15.991 10.399 31.506 1.00 79.62 122 ASN A CA 1
ATOM 1001 C C . ASN A 1 122 ? -16.367 8.926 31.759 1.00 79.62 122 ASN A C 1
ATOM 1003 O O . ASN A 1 122 ? -15.483 8.103 32.018 1.00 79.62 122 ASN A O 1
ATOM 1007 N N . GLN A 1 123 ? -17.652 8.579 31.668 1.00 83.25 123 GLN A N 1
ATOM 1008 C CA . GLN A 1 123 ? -18.157 7.208 31.663 1.00 83.25 123 GLN A CA 1
ATOM 1009 C C . GLN A 1 123 ? -17.985 6.568 30.278 1.00 83.25 123 GLN A C 1
ATOM 1011 O O . GLN A 1 123 ? -17.402 5.487 30.197 1.00 83.25 123 GLN A O 1
ATOM 1016 N N . GLU A 1 124 ? -18.355 7.246 29.189 1.00 85.69 124 GLU A N 1
ATOM 1017 C CA . GLU A 1 124 ? -18.172 6.755 27.814 1.00 85.69 124 GLU A CA 1
ATOM 1018 C C . GLU A 1 124 ? -16.688 6.506 27.489 1.00 85.69 124 GLU A C 1
ATOM 1020 O O . GLU A 1 124 ? -16.317 5.449 26.970 1.00 85.69 124 GLU A O 1
ATOM 1025 N N . LYS A 1 125 ? -15.793 7.416 27.903 1.00 83.81 125 LYS A N 1
ATOM 1026 C CA . LYS A 1 125 ? -14.329 7.261 27.794 1.00 83.81 125 LYS A CA 1
ATOM 1027 C C . LYS A 1 125 ? -13.791 6.056 28.579 1.00 83.81 125 LYS A C 1
ATOM 1029 O O . LYS A 1 125 ? -12.766 5.485 28.193 1.00 83.81 125 LYS A O 1
ATOM 1034 N N . LYS A 1 126 ? -14.445 5.656 29.679 1.00 83.44 126 LYS A N 1
ATOM 1035 C CA . LYS A 1 126 ? -14.117 4.427 30.428 1.00 83.44 126 LYS A CA 1
ATOM 1036 C C . LYS A 1 126 ? -14.681 3.194 29.717 1.00 83.44 126 LYS A C 1
ATOM 1038 O O . LYS A 1 126 ? -13.926 2.251 29.503 1.00 83.44 126 LYS A O 1
ATOM 1043 N N . GLN A 1 127 ? -15.945 3.221 29.295 1.00 83.62 127 GLN A N 1
ATOM 1044 C CA . GLN A 1 127 ? -16.622 2.120 28.598 1.00 83.62 127 GLN A CA 1
ATOM 1045 C C . GLN A 1 127 ? -15.935 1.755 27.274 1.00 83.62 127 GLN A C 1
ATOM 1047 O O . GLN A 1 127 ? -15.629 0.587 27.057 1.00 83.62 127 GLN A O 1
ATOM 1052 N N . ASN A 1 128 ? -15.563 2.732 26.439 1.00 83.94 128 ASN A N 1
ATOM 1053 C CA . ASN A 1 128 ? -14.855 2.492 25.171 1.00 83.94 128 ASN A CA 1
ATOM 1054 C C . ASN A 1 128 ? -13.441 1.878 25.351 1.00 83.94 128 ASN A C 1
ATOM 1056 O O . ASN A 1 128 ? -12.817 1.468 24.372 1.00 83.94 128 ASN A O 1
ATOM 1060 N N . LYS A 1 129 ? -12.918 1.732 26.581 1.00 83.38 129 LYS A N 1
ATOM 1061 C CA . LYS A 1 129 ? -11.735 0.881 26.822 1.00 83.38 129 LYS A CA 1
ATOM 1062 C C . LYS A 1 129 ? -12.045 -0.606 26.641 1.00 83.38 129 LYS A C 1
ATOM 1064 O O . LYS A 1 129 ? -11.163 -1.333 26.197 1.00 83.38 129 LYS A O 1
ATOM 1069 N N . ASN A 1 130 ? -13.275 -1.036 26.926 1.00 84.75 130 ASN A N 1
ATOM 1070 C CA . ASN A 1 130 ? -13.737 -2.420 26.764 1.00 84.75 130 ASN A CA 1
ATOM 1071 C C . ASN A 1 130 ? -13.807 -2.823 25.280 1.00 84.75 130 ASN A C 1
ATOM 1073 O O . ASN A 1 130 ? -13.693 -3.997 24.939 1.00 84.75 130 ASN A O 1
ATOM 1077 N N . ASN A 1 131 ? -13.904 -1.832 24.389 1.00 86.00 131 ASN A N 1
ATOM 1078 C CA . ASN A 1 131 ? -13.863 -2.018 22.940 1.00 86.00 131 ASN A CA 1
ATOM 1079 C C . ASN A 1 131 ? -12.449 -2.363 22.435 1.00 86.00 131 ASN A C 1
ATOM 1081 O O . ASN A 1 131 ? -12.290 -2.687 21.257 1.00 86.00 131 ASN A O 1
ATOM 1085 N N . VAL A 1 132 ? -11.429 -2.323 23.304 1.00 90.19 132 VAL A N 1
ATOM 1086 C CA . VAL A 1 132 ? -10.103 -2.902 23.063 1.00 90.19 132 VAL A CA 1
ATOM 1087 C C . VAL A 1 132 ? -10.026 -4.273 23.722 1.00 90.19 132 VAL A C 1
ATOM 1089 O O . VAL A 1 132 ? -10.075 -4.397 24.942 1.00 90.19 132 VAL A O 1
ATOM 1092 N N . ILE A 1 133 ? -9.839 -5.300 22.901 1.00 91.56 133 ILE A N 1
ATOM 1093 C CA . ILE A 1 133 ? -9.791 -6.701 23.315 1.00 91.56 133 ILE A CA 1
ATOM 1094 C C . ILE A 1 133 ? -8.383 -7.244 23.051 1.00 91.56 133 ILE A C 1
ATOM 1096 O O . ILE A 1 133 ? -7.747 -6.897 22.051 1.00 91.56 133 ILE A O 1
ATOM 1100 N N . ALA A 1 134 ? -7.899 -8.118 23.930 1.00 89.38 134 ALA A N 1
ATOM 1101 C CA . ALA A 1 134 ? -6.680 -8.889 23.719 1.00 89.38 134 ALA A CA 1
ATOM 1102 C C . ALA A 1 134 ? -6.691 -9.629 22.369 1.00 89.38 134 ALA A C 1
ATOM 1104 O O . ALA A 1 134 ? -7.687 -10.264 21.997 1.00 89.38 134 ALA A O 1
ATOM 1105 N N . LEU A 1 135 ? -5.570 -9.606 21.644 1.00 86.56 135 LEU A N 1
ATOM 1106 C CA . LEU A 1 135 ? -5.357 -10.515 20.521 1.00 86.56 135 LEU A CA 1
ATOM 1107 C C . LEU A 1 135 ? -4.723 -11.803 21.057 1.00 86.56 135 LEU A C 1
ATOM 1109 O O . LEU A 1 135 ? -3.505 -11.978 21.040 1.00 86.56 135 LEU A O 1
ATOM 1113 N N . ILE A 1 136 ? -5.572 -12.691 21.580 1.00 71.88 136 ILE A N 1
ATOM 1114 C CA . ILE A 1 136 ? -5.140 -13.984 22.115 1.00 71.88 136 ILE A CA 1
ATOM 1115 C C . ILE A 1 136 ? -4.547 -14.814 20.974 1.00 71.88 136 ILE A C 1
ATOM 1117 O O . ILE A 1 136 ? -5.258 -15.247 20.069 1.00 71.88 136 ILE A O 1
ATOM 1121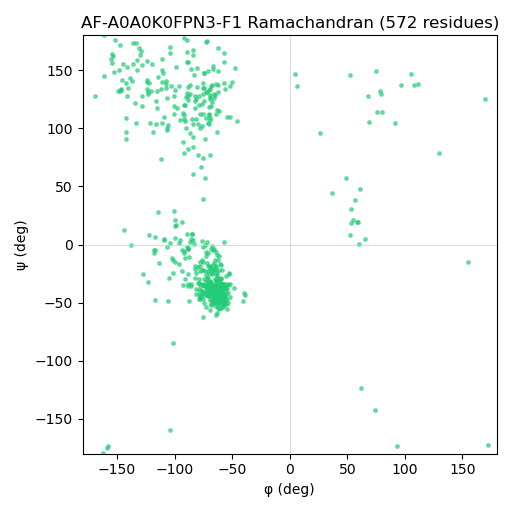 N N . ASN A 1 137 ? -3.240 -15.037 21.053 1.00 64.81 137 ASN A N 1
ATOM 1122 C CA . ASN A 1 137 ? -2.458 -15.837 20.125 1.00 64.81 137 ASN A CA 1
ATOM 1123 C C . ASN A 1 137 ? -1.451 -16.685 20.924 1.00 64.81 137 ASN A C 1
ATOM 1125 O O . ASN A 1 137 ? -0.933 -16.237 21.950 1.00 64.81 137 ASN A O 1
ATOM 1129 N N . GLU A 1 138 ? -1.190 -17.915 20.488 1.00 57.53 138 GLU A N 1
ATOM 1130 C CA . GLU A 1 138 ? -0.454 -18.910 21.279 1.00 57.53 138 GLU A CA 1
ATOM 1131 C C . GLU A 1 138 ? 1.038 -18.574 21.397 1.00 57.53 138 GLU A C 1
ATOM 1133 O O . GLU A 1 138 ? 1.581 -18.649 22.499 1.00 57.53 138 GLU A O 1
ATOM 1138 N N . SER A 1 139 ? 1.678 -18.063 20.335 1.00 53.00 139 SER A N 1
ATOM 1139 C CA . SER A 1 139 ? 3.066 -17.561 20.383 1.00 53.00 139 SER A CA 1
ATOM 1140 C C . SER A 1 139 ? 3.297 -16.403 21.361 1.00 53.00 139 SER A C 1
ATOM 1142 O O . SER A 1 139 ? 4.446 -16.088 21.684 1.00 53.00 139 SER A O 1
ATOM 1144 N N . ASN A 1 140 ? 2.222 -15.736 21.790 1.00 54.06 140 ASN A N 1
ATOM 1145 C CA . ASN A 1 140 ? 2.286 -14.445 22.469 1.00 54.06 140 ASN A CA 1
ATOM 1146 C C . ASN A 1 140 ? 2.097 -14.554 23.984 1.00 54.06 140 ASN A C 1
ATOM 1148 O O . ASN A 1 140 ? 2.388 -13.593 24.691 1.00 54.06 140 ASN A O 1
ATOM 1152 N N . LYS A 1 141 ? 1.676 -15.717 24.502 1.00 57.50 141 LYS A N 1
ATOM 1153 C CA . LYS A 1 141 ? 1.573 -15.982 25.944 1.00 57.50 141 LYS A CA 1
ATOM 1154 C C . LYS A 1 141 ? 2.955 -16.213 26.566 1.00 57.50 141 LYS A C 1
ATOM 1156 O O . LYS A 1 141 ? 3.320 -17.337 26.898 1.00 57.50 141 LYS A O 1
ATOM 1161 N N . ILE A 1 142 ? 3.726 -15.143 26.746 1.00 57.94 142 ILE A N 1
ATOM 1162 C CA . ILE A 1 142 ? 4.973 -15.201 27.519 1.00 57.94 142 ILE A CA 1
ATOM 1163 C C . ILE A 1 142 ? 4.635 -15.110 29.012 1.00 57.94 142 ILE A C 1
ATOM 1165 O O . ILE A 1 142 ? 3.978 -14.165 29.455 1.00 57.94 142 ILE A O 1
ATOM 1169 N N . LEU A 1 143 ? 5.103 -16.094 29.784 1.00 53.00 143 LEU A N 1
ATOM 1170 C CA . LEU A 1 143 ? 5.042 -16.117 31.248 1.00 53.00 143 LEU A CA 1
ATOM 1171 C C . LEU A 1 143 ? 6.160 -15.242 31.845 1.00 53.00 143 LEU A C 1
ATOM 1173 O O . LEU A 1 143 ? 7.173 -15.735 32.336 1.00 53.00 143 LEU A O 1
ATOM 1177 N N . GLU A 1 144 ? 5.978 -13.920 31.816 1.00 51.91 144 GLU A N 1
ATOM 1178 C CA . GLU A 1 144 ? 6.817 -12.994 32.587 1.00 51.91 144 GLU A CA 1
ATOM 1179 C C . GLU A 1 144 ? 6.306 -12.950 34.044 1.00 51.91 144 GLU A C 1
ATOM 1181 O O . GLU A 1 144 ? 5.250 -12.385 34.323 1.00 51.91 144 GLU A O 1
ATOM 1186 N N . LYS A 1 145 ? 7.057 -13.537 34.993 1.00 51.28 145 LYS A N 1
ATOM 1187 C CA . LYS A 1 145 ? 6.799 -13.467 36.453 1.00 51.28 145 LYS A CA 1
ATOM 1188 C C . LYS A 1 145 ? 5.340 -13.787 36.848 1.00 51.28 145 LYS A C 1
ATOM 1190 O O . LYS A 1 145 ? 4.660 -12.974 37.474 1.00 51.28 145 LYS A O 1
ATOM 1195 N N . ASN A 1 146 ? 4.864 -14.973 36.466 1.00 47.97 146 ASN A N 1
ATOM 1196 C CA . ASN A 1 146 ? 3.511 -15.489 36.738 1.00 47.97 146 ASN A CA 1
ATOM 1197 C C . ASN A 1 146 ? 2.353 -14.623 36.200 1.00 47.97 146 ASN A C 1
ATOM 1199 O O . ASN A 1 146 ? 1.211 -14.785 36.628 1.00 47.97 146 ASN A O 1
ATOM 1203 N N . LYS A 1 147 ? 2.610 -13.732 35.233 1.00 49.44 147 LYS A N 1
ATOM 1204 C CA . LYS A 1 147 ? 1.570 -13.010 34.491 1.00 49.44 147 LYS A CA 1
ATOM 1205 C C . LYS A 1 147 ? 1.695 -13.308 33.001 1.00 49.44 147 LYS A C 1
ATOM 1207 O O . LYS A 1 147 ? 2.780 -13.228 32.430 1.00 49.44 147 LYS A O 1
ATOM 1212 N N . ILE A 1 148 ? 0.568 -13.640 32.371 1.00 55.72 148 ILE A N 1
ATOM 1213 C CA . ILE A 1 148 ? 0.471 -13.680 30.910 1.00 55.72 148 ILE A CA 1
ATOM 1214 C C . ILE A 1 148 ? 0.530 -12.232 30.433 1.00 55.72 148 ILE A C 1
ATOM 1216 O O . ILE A 1 148 ? -0.330 -11.427 30.791 1.00 55.72 148 ILE A O 1
ATOM 1220 N N . LYS A 1 149 ? 1.551 -11.898 29.646 1.00 64.75 149 LYS A N 1
ATOM 1221 C CA . LYS A 1 149 ? 1.685 -10.572 29.046 1.00 64.75 149 LYS A CA 1
ATOM 1222 C C . LYS A 1 149 ? 1.240 -10.616 27.594 1.00 64.75 149 LYS A C 1
ATOM 1224 O O . LYS A 1 149 ? 1.696 -11.448 26.820 1.00 64.75 149 LYS A O 1
ATOM 1229 N N . GLU A 1 150 ? 0.335 -9.716 27.246 1.00 71.06 150 GLU A N 1
ATOM 1230 C CA . GLU A 1 150 ? -0.233 -9.592 25.909 1.00 71.06 150 GLU A CA 1
ATOM 1231 C C . GLU A 1 150 ? 0.467 -8.456 25.158 1.00 71.06 150 GLU A C 1
ATOM 1233 O O . GLU A 1 150 ? 0.647 -7.359 25.691 1.00 71.06 150 GLU A O 1
ATOM 1238 N N . TYR A 1 151 ? 0.857 -8.716 23.910 1.00 77.69 151 TYR A N 1
ATOM 1239 C CA . TYR A 1 151 ? 1.602 -7.762 23.075 1.00 77.69 151 TYR A CA 1
ATOM 1240 C C . TYR A 1 151 ? 0.842 -7.345 21.805 1.00 77.69 151 TYR A C 1
ATOM 1242 O O . TYR A 1 151 ? 1.281 -6.441 21.090 1.00 77.69 151 TYR A O 1
ATOM 1250 N N . GLY A 1 152 ? -0.299 -7.992 21.540 1.00 88.81 152 GLY A N 1
ATOM 1251 C CA . GLY A 1 152 ? -1.207 -7.717 20.433 1.00 88.81 152 GLY A CA 1
ATOM 1252 C C . GLY A 1 152 ? -2.622 -7.441 20.933 1.00 88.81 152 GLY A C 1
ATOM 1253 O O . GLY A 1 152 ? -3.099 -8.083 21.869 1.00 88.81 152 GLY A O 1
ATOM 1254 N N . TYR A 1 153 ? -3.300 -6.488 20.296 1.00 92.56 153 TYR A N 1
ATOM 1255 C CA . TYR A 1 153 ? -4.641 -6.031 20.661 1.00 92.56 153 TYR A CA 1
ATOM 1256 C C . TYR A 1 153 ? -5.483 -5.744 19.421 1.00 92.56 153 TYR A C 1
ATOM 1258 O O . TYR A 1 153 ? -4.958 -5.382 18.367 1.00 92.56 153 TYR A O 1
ATOM 1266 N N . ARG A 1 154 ? -6.805 -5.866 19.561 1.00 93.75 154 ARG A N 1
ATOM 1267 C CA . ARG A 1 154 ? -7.793 -5.609 18.506 1.00 93.75 154 ARG A CA 1
ATOM 1268 C C . ARG A 1 154 ? -8.947 -4.738 18.996 1.00 93.75 154 ARG A C 1
ATOM 1270 O O . ARG A 1 154 ? -9.237 -4.701 20.188 1.00 93.75 154 ARG A O 1
ATOM 1277 N N . ILE A 1 155 ? -9.639 -4.089 18.068 1.00 92.75 155 ILE A N 1
ATOM 1278 C CA . ILE A 1 155 ? -10.929 -3.439 18.328 1.00 92.75 155 ILE A CA 1
ATOM 1279 C C . ILE A 1 155 ? -12.051 -4.496 18.312 1.00 92.75 155 ILE A C 1
ATOM 1281 O O . ILE A 1 155 ? -11.954 -5.525 17.627 1.00 92.75 155 ILE A O 1
ATOM 1285 N N . ASN A 1 156 ? -13.129 -4.253 19.063 1.00 91.38 156 ASN A N 1
ATOM 1286 C CA . ASN A 1 156 ? -14.390 -4.976 18.927 1.00 91.38 156 ASN A CA 1
ATOM 1287 C C . ASN A 1 156 ? -14.996 -4.728 17.533 1.00 91.38 156 ASN A C 1
ATOM 1289 O O . ASN A 1 156 ? -15.616 -3.697 17.269 1.00 91.38 156 ASN A O 1
ATOM 1293 N N . ILE A 1 157 ? -14.751 -5.655 16.605 1.00 90.75 157 ILE A N 1
ATOM 1294 C CA . ILE A 1 157 ? -14.989 -5.415 15.180 1.00 90.75 157 ILE A CA 1
ATOM 1295 C C . ILE A 1 157 ? -16.467 -5.511 14.785 1.00 90.75 157 ILE A C 1
ATOM 1297 O O . ILE A 1 157 ? -16.863 -4.880 13.811 1.00 90.75 157 ILE A O 1
ATOM 1301 N N . GLU A 1 158 ? -17.290 -6.213 15.570 1.00 90.69 158 GLU A N 1
ATOM 1302 C CA . GLU A 1 158 ? -18.747 -6.255 15.400 1.00 90.69 158 GLU A CA 1
ATOM 1303 C C . GLU A 1 158 ? -19.362 -4.868 15.618 1.00 90.69 158 GLU A C 1
ATOM 1305 O O . GLU A 1 158 ? -19.915 -4.264 14.696 1.00 90.69 158 GLU A O 1
ATOM 1310 N N . GLU A 1 159 ? -19.183 -4.322 16.821 1.00 86.19 159 GLU A N 1
ATOM 1311 C CA . GLU A 1 159 ? -19.654 -2.989 17.188 1.00 86.19 159 GLU A CA 1
ATOM 1312 C C . GLU A 1 159 ? -19.054 -1.922 16.266 1.00 86.19 159 GLU A C 1
ATOM 1314 O O . GLU A 1 159 ? -19.759 -1.013 15.819 1.00 86.19 159 GLU A O 1
ATOM 1319 N N . LYS A 1 160 ? -17.767 -2.051 15.906 1.00 85.56 160 LYS A N 1
ATOM 1320 C CA . LYS A 1 160 ? -17.134 -1.071 15.024 1.00 85.56 160 LYS A CA 1
ATOM 1321 C C . LYS A 1 160 ? -17.682 -1.108 13.594 1.00 85.56 160 LYS A C 1
ATOM 1323 O O . LYS A 1 160 ? -17.806 -0.042 12.983 1.00 85.56 160 LYS A O 1
ATOM 1328 N N . LEU A 1 161 ? -18.059 -2.278 13.066 1.00 86.31 161 LEU A N 1
ATOM 1329 C CA . LEU A 1 161 ? -18.814 -2.347 11.812 1.00 86.31 161 LEU A CA 1
ATOM 1330 C C . LEU A 1 161 ? -20.221 -1.770 11.977 1.00 86.31 161 LEU A C 1
ATOM 1332 O O . LEU A 1 161 ? -20.645 -1.010 11.113 1.00 86.31 161 LEU A O 1
ATOM 1336 N N . LEU A 1 162 ? -20.929 -2.062 13.071 1.00 85.81 162 LEU A N 1
ATOM 1337 C CA . LEU A 1 162 ? -22.275 -1.531 13.307 1.00 85.81 162 LEU A CA 1
ATOM 1338 C C . LEU A 1 162 ? -22.285 0.009 13.339 1.00 85.81 162 LEU A C 1
ATOM 1340 O O . LEU A 1 162 ? -23.111 0.631 12.670 1.00 85.81 162 LEU A O 1
ATOM 1344 N N . GLN A 1 163 ? -21.331 0.631 14.042 1.00 82.00 163 GLN A N 1
ATOM 1345 C CA . GLN A 1 163 ? -21.111 2.085 14.030 1.00 82.00 163 GLN A CA 1
ATOM 1346 C C . GLN A 1 163 ? -20.822 2.609 12.610 1.00 82.00 163 GLN A C 1
ATOM 1348 O O . GLN A 1 163 ? -21.416 3.595 12.172 1.00 82.00 163 GLN A O 1
ATOM 1353 N N . TYR A 1 164 ? -19.918 1.947 11.879 1.00 84.31 164 TYR A N 1
ATOM 1354 C CA . TYR A 1 164 ? -19.514 2.338 10.525 1.00 8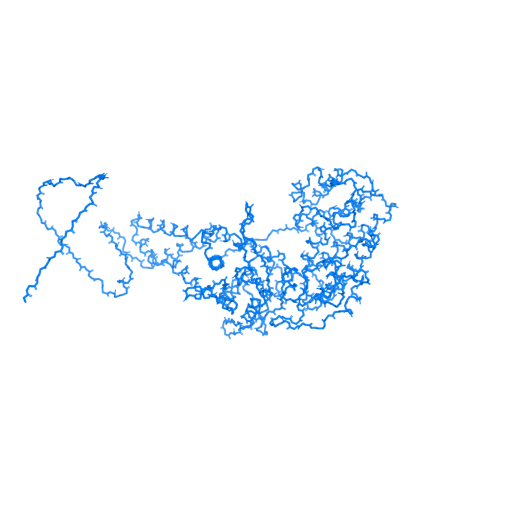4.31 164 TYR A CA 1
ATOM 1355 C C . TYR A 1 164 ? -20.682 2.280 9.526 1.00 84.31 164 TYR A C 1
ATOM 1357 O O . TYR A 1 164 ? -20.931 3.249 8.809 1.00 84.31 164 TYR A O 1
ATOM 1365 N N . LEU A 1 165 ? -21.425 1.171 9.504 1.00 81.88 165 LEU A N 1
ATOM 1366 C CA . LEU A 1 165 ? -22.533 0.938 8.574 1.00 81.88 165 LEU A CA 1
ATOM 1367 C C . LEU A 1 165 ? -23.706 1.890 8.844 1.00 81.88 165 LEU A C 1
ATOM 1369 O O . LEU A 1 165 ? -24.312 2.373 7.888 1.00 81.88 165 LEU A O 1
ATOM 1373 N N . LYS A 1 166 ? -23.962 2.225 10.122 1.00 79.62 166 LYS A N 1
ATOM 1374 C CA . LYS A 1 166 ? -24.892 3.295 10.520 1.00 79.62 166 LYS A CA 1
ATOM 1375 C C . LYS A 1 166 ? -24.431 4.662 9.994 1.00 79.62 166 LYS A C 1
ATOM 1377 O O . LYS A 1 166 ? -25.185 5.299 9.262 1.00 79.62 166 LYS A O 1
ATOM 1382 N N . LYS A 1 167 ? -23.196 5.099 10.300 1.00 77.44 167 LYS A N 1
ATOM 1383 C CA . LYS A 1 167 ? -22.697 6.435 9.897 1.00 77.44 167 LYS A CA 1
ATOM 1384 C C . LYS A 1 167 ? -22.655 6.624 8.376 1.00 77.44 167 LYS A C 1
ATOM 1386 O O . LYS A 1 167 ? -23.009 7.693 7.891 1.00 77.44 167 LYS A O 1
ATOM 1391 N N . PHE A 1 168 ? -22.262 5.600 7.620 1.00 76.38 168 PHE A N 1
ATOM 1392 C CA . PHE A 1 168 ? -22.150 5.672 6.157 1.00 76.38 168 PHE A CA 1
ATOM 1393 C C . PHE A 1 168 ? -23.357 5.091 5.405 1.00 76.38 168 PHE A C 1
ATOM 1395 O O . PHE A 1 168 ? -23.215 4.781 4.222 1.00 76.38 168 PHE A O 1
ATOM 1402 N N . LYS A 1 169 ? -24.510 4.902 6.078 1.00 74.88 169 LYS A N 1
ATOM 1403 C CA . LYS A 1 169 ? -25.793 4.410 5.519 1.00 74.88 169 LYS A CA 1
ATOM 1404 C C . LYS A 1 169 ? -25.606 3.326 4.444 1.00 74.88 169 LYS A C 1
ATOM 1406 O O . LYS A 1 169 ? -26.152 3.400 3.347 1.00 74.88 169 LYS A O 1
ATOM 1411 N N . THR A 1 170 ? -24.724 2.366 4.718 1.00 71.94 170 THR A N 1
ATOM 1412 C CA . THR A 1 170 ? -24.133 1.535 3.663 1.00 71.94 170 THR A CA 1
ATOM 1413 C C . THR A 1 170 ? -25.125 0.489 3.173 1.00 71.94 170 THR A C 1
ATOM 1415 O O . THR A 1 170 ? -25.535 -0.364 3.955 1.00 71.94 170 THR A O 1
ATOM 1418 N N . ASN A 1 171 ? -25.447 0.511 1.874 1.00 72.44 171 ASN A N 1
ATOM 1419 C CA . ASN A 1 171 ? -26.297 -0.494 1.227 1.00 72.44 171 ASN A CA 1
ATOM 1420 C C . ASN A 1 171 ? -25.779 -1.911 1.515 1.00 72.44 171 ASN A C 1
ATOM 1422 O O . ASN A 1 171 ? -24.723 -2.315 1.014 1.00 72.44 171 ASN A O 1
ATOM 1426 N N . LEU A 1 172 ? -26.530 -2.645 2.335 1.00 80.75 172 LEU A N 1
ATOM 1427 C CA . LEU A 1 172 ? -26.189 -3.993 2.771 1.00 80.75 172 LEU A CA 1
ATOM 1428 C C . LEU A 1 172 ? -26.425 -4.999 1.629 1.00 80.75 172 LEU A C 1
ATOM 1430 O O . LEU A 1 172 ? -27.308 -4.783 0.798 1.00 80.75 172 LEU A O 1
ATOM 1434 N N . PRO A 1 173 ? -25.629 -6.079 1.539 1.00 80.88 173 PRO A N 1
ATOM 1435 C CA . PRO A 1 173 ? -25.758 -7.052 0.465 1.00 80.88 173 PRO A CA 1
ATOM 1436 C C . PRO A 1 173 ? -26.799 -8.124 0.800 1.00 80.88 173 PRO A C 1
ATOM 1438 O O . PRO A 1 173 ? -26.818 -8.681 1.896 1.00 80.88 173 PRO A O 1
ATOM 1441 N N . ASP A 1 174 ? -27.613 -8.462 -0.193 1.00 83.88 174 ASP A N 1
ATOM 1442 C CA . ASP A 1 174 ? -28.792 -9.334 -0.091 1.00 83.88 174 ASP A CA 1
ATOM 1443 C C . ASP A 1 174 ? -28.435 -10.761 0.375 1.00 83.88 174 ASP A C 1
ATOM 1445 O O . ASP A 1 174 ? -29.178 -11.409 1.109 1.00 83.88 174 ASP A O 1
ATOM 1449 N N . ASN A 1 175 ? -27.227 -11.221 0.028 1.00 88.62 175 ASN A N 1
ATOM 1450 C CA . ASN A 1 175 ? -26.654 -12.501 0.459 1.00 88.62 175 ASN A CA 1
ATOM 1451 C C . ASN A 1 175 ? -26.136 -12.514 1.915 1.00 88.62 175 ASN A C 1
ATOM 1453 O O . ASN A 1 175 ? -25.533 -13.497 2.338 1.00 88.62 175 ASN A O 1
ATOM 1457 N N . LYS A 1 176 ? -26.311 -11.415 2.658 1.00 90.88 176 LYS A N 1
ATOM 1458 C CA . LYS A 1 176 ? -25.874 -11.204 4.048 1.00 90.88 176 LYS A CA 1
ATOM 1459 C C . LYS A 1 176 ? -24.359 -11.339 4.301 1.00 90.88 176 LYS A C 1
ATOM 1461 O O . LYS A 1 176 ? -23.941 -11.473 5.452 1.00 90.88 176 LYS A O 1
ATOM 1466 N N . LEU A 1 177 ? -23.516 -11.245 3.262 1.00 91.75 177 LEU A N 1
ATOM 1467 C CA . LEU A 1 177 ? -22.049 -11.325 3.365 1.00 91.75 177 LEU A CA 1
ATOM 1468 C C . LEU A 1 177 ? -21.372 -9.956 3.205 1.00 91.75 177 LEU A C 1
ATOM 1470 O O . LEU A 1 177 ? -21.172 -9.471 2.089 1.00 91.75 177 LEU A O 1
ATOM 1474 N N . ILE A 1 178 ? -20.938 -9.356 4.315 1.00 91.56 178 ILE A N 1
ATOM 1475 C CA . ILE A 1 178 ? -20.168 -8.105 4.305 1.00 91.56 178 ILE A CA 1
ATOM 1476 C C . ILE A 1 178 ? -18.726 -8.417 3.889 1.00 91.56 178 ILE A C 1
ATOM 1478 O O . ILE A 1 178 ? -17.922 -8.915 4.681 1.00 91.56 178 ILE A O 1
ATOM 1482 N N . LYS A 1 179 ? -18.396 -8.126 2.627 1.00 92.31 179 LYS A N 1
ATOM 1483 C CA . LYS A 1 179 ? -17.054 -8.336 2.071 1.00 92.31 179 LYS A CA 1
ATOM 1484 C C . LYS A 1 179 ? -16.069 -7.272 2.562 1.00 92.31 179 LYS A C 1
ATOM 1486 O O . LYS A 1 179 ? -16.328 -6.075 2.424 1.00 92.31 179 LYS A O 1
ATOM 1491 N N . VAL A 1 180 ? -14.916 -7.707 3.071 1.00 93.75 180 VAL A N 1
ATOM 1492 C CA . VAL A 1 180 ? -13.827 -6.825 3.524 1.00 93.75 180 VAL A CA 1
ATOM 1493 C C . VAL A 1 180 ? -12.502 -7.131 2.826 1.00 93.75 180 VAL A C 1
ATOM 1495 O O . VAL A 1 180 ? -12.140 -8.291 2.628 1.00 93.75 180 VAL A O 1
ATOM 1498 N N . VAL A 1 181 ? -11.761 -6.081 2.476 1.00 94.69 181 VAL A N 1
ATOM 1499 C CA . VAL A 1 181 ? -10.331 -6.151 2.136 1.00 94.69 181 VAL A CA 1
ATOM 1500 C C . VAL A 1 181 ? -9.548 -6.027 3.433 1.00 94.69 181 VAL A C 1
ATOM 1502 O O . VAL A 1 181 ? -9.805 -5.094 4.194 1.00 94.69 181 VAL A O 1
ATOM 1505 N N . VAL A 1 182 ? -8.602 -6.932 3.680 1.00 96.75 182 VAL A N 1
ATOM 1506 C CA . VAL A 1 182 ? -7.708 -6.890 4.847 1.00 96.75 182 VAL A CA 1
ATOM 1507 C C . VAL A 1 182 ? -6.308 -6.482 4.396 1.00 96.75 182 VAL A C 1
ATOM 1509 O O . VAL A 1 182 ? -5.823 -6.951 3.370 1.00 96.75 182 VAL A O 1
ATOM 1512 N N . TYR A 1 183 ? -5.657 -5.616 5.163 1.00 96.31 183 TYR A N 1
ATOM 1513 C CA . TYR A 1 183 ? -4.318 -5.104 4.898 1.00 96.31 183 TYR A CA 1
ATOM 1514 C C . TYR A 1 183 ? -3.396 -5.370 6.086 1.00 96.31 183 TYR A C 1
ATOM 1516 O O . TYR A 1 183 ? -3.779 -5.091 7.225 1.00 96.31 183 TYR A O 1
ATOM 1524 N N . PHE A 1 184 ? -2.188 -5.861 5.804 1.00 95.25 184 PHE A N 1
ATOM 1525 C CA . PHE A 1 184 ? -1.114 -6.052 6.778 1.00 95.25 184 PHE A CA 1
ATOM 1526 C C . PHE A 1 184 ? 0.146 -5.286 6.353 1.00 95.25 184 PHE A C 1
ATOM 1528 O O . PHE A 1 184 ? 0.587 -5.410 5.209 1.00 95.25 184 PHE A O 1
ATOM 1535 N N . ASP A 1 185 ? 0.734 -4.521 7.275 1.00 93.06 185 ASP A N 1
ATOM 1536 C CA . ASP A 1 185 ? 1.976 -3.759 7.062 1.00 93.06 185 ASP A CA 1
ATOM 1537 C C . ASP A 1 185 ? 2.722 -3.484 8.378 1.00 93.06 185 ASP A C 1
ATOM 1539 O O . ASP A 1 185 ? 2.131 -3.508 9.462 1.00 93.06 185 ASP A O 1
ATOM 1543 N N . ASP A 1 186 ? 4.017 -3.191 8.273 1.00 90.75 186 ASP A N 1
ATOM 1544 C CA . ASP A 1 186 ? 4.899 -2.861 9.386 1.00 90.75 186 ASP A CA 1
ATOM 1545 C C . ASP A 1 186 ? 5.139 -1.350 9.523 1.00 90.75 186 ASP A C 1
ATOM 1547 O O . ASP A 1 186 ? 5.861 -0.705 8.762 1.00 90.75 186 ASP A O 1
ATOM 1551 N N . ILE A 1 187 ? 4.614 -0.788 10.603 1.00 86.56 187 ILE A N 1
ATOM 1552 C CA . ILE A 1 187 ? 4.737 0.617 10.963 1.00 86.56 187 ILE A CA 1
ATOM 1553 C C . ILE A 1 187 ? 5.980 0.814 11.846 1.00 86.56 187 ILE A C 1
ATOM 1555 O O . ILE A 1 187 ? 5.969 0.508 13.039 1.00 86.56 187 ILE A O 1
ATOM 1559 N N . ASN A 1 188 ? 7.048 1.400 11.287 1.00 78.88 188 ASN A N 1
ATOM 1560 C CA . ASN A 1 188 ? 8.112 2.011 12.099 1.00 78.88 188 ASN A CA 1
ATOM 1561 C C . ASN A 1 188 ? 7.605 3.324 12.731 1.00 78.88 188 ASN A C 1
ATOM 1563 O O . ASN A 1 188 ? 7.048 4.185 12.034 1.00 78.88 188 ASN A O 1
ATOM 1567 N N . CYS A 1 189 ? 7.821 3.465 14.040 1.00 65.62 189 CYS A N 1
ATOM 1568 C CA . CYS A 1 189 ? 7.287 4.527 14.895 1.00 65.62 189 CYS A CA 1
ATOM 1569 C C . CYS A 1 189 ? 8.366 5.423 15.531 1.00 65.62 189 CYS A C 1
ATOM 1571 O O . CYS A 1 189 ? 8.010 6.389 16.204 1.00 65.62 189 CYS A O 1
ATOM 1573 N N . ASN A 1 190 ? 9.655 5.111 15.343 1.00 55.53 190 ASN A N 1
ATOM 1574 C CA . ASN A 1 190 ? 10.764 5.801 16.018 1.00 55.53 190 ASN A CA 1
ATOM 1575 C C . ASN A 1 190 ? 11.449 6.874 15.141 1.00 55.53 190 ASN A C 1
ATOM 1577 O O . ASN A 1 190 ? 12.132 7.757 15.658 1.00 55.53 190 ASN A O 1
ATOM 1581 N N . GLU A 1 191 ? 11.222 6.870 13.824 1.00 46.66 191 GLU A N 1
ATOM 1582 C CA . GLU A 1 191 ? 11.869 7.813 12.905 1.00 46.66 191 GLU A CA 1
ATOM 1583 C C . GLU A 1 191 ? 11.076 9.110 12.686 1.00 46.66 191 GLU A C 1
ATOM 1585 O O . GLU A 1 191 ? 10.179 9.199 11.847 1.00 46.66 191 GLU A O 1
ATOM 1590 N N . VAL A 1 192 ? 11.521 10.148 13.396 1.00 39.44 192 VAL A N 1
ATOM 1591 C CA . VAL A 1 192 ? 11.883 11.422 12.742 1.00 39.44 192 VAL A CA 1
ATOM 1592 C C . VAL A 1 192 ? 13.341 11.791 13.061 1.00 39.44 192 VAL A C 1
ATOM 1594 O O . VAL A 1 192 ? 14.005 12.359 12.201 1.00 39.44 192 VAL A O 1
ATOM 1597 N N . LEU A 1 193 ? 13.861 11.442 14.254 1.00 31.28 193 LEU A N 1
ATOM 1598 C CA . LEU A 1 193 ? 15.191 11.887 14.718 1.00 31.28 193 LEU A CA 1
ATOM 1599 C C . LEU A 1 193 ? 16.091 10.845 15.426 1.00 31.28 193 LEU A C 1
ATOM 1601 O O . LEU A 1 193 ? 17.206 11.213 15.787 1.00 31.28 193 LEU A O 1
ATOM 1605 N N . SER A 1 194 ? 15.703 9.576 15.642 1.00 33.81 194 SER A N 1
ATOM 1606 C CA . SER A 1 194 ? 16.643 8.596 16.233 1.00 33.81 194 SER A CA 1
ATOM 1607 C C . SER A 1 194 ? 16.497 7.146 15.745 1.00 33.81 194 SER A C 1
ATOM 1609 O O . SER A 1 194 ? 15.415 6.567 15.682 1.00 33.81 194 SER A O 1
ATOM 1611 N N . SER A 1 195 ? 17.646 6.549 15.419 1.00 31.17 195 SER A N 1
ATOM 1612 C CA . SER A 1 195 ? 17.816 5.253 14.741 1.00 31.17 195 SER A CA 1
ATOM 1613 C C . SER A 1 195 ? 18.066 4.056 15.674 1.00 31.17 195 SER A C 1
ATOM 1615 O O . SER A 1 195 ? 18.280 2.941 15.203 1.00 31.17 195 SER A O 1
ATOM 1617 N N . HIS A 1 196 ? 18.080 4.262 16.997 1.00 33.78 196 HIS A N 1
ATOM 1618 C CA . HIS A 1 196 ? 18.764 3.358 17.938 1.00 33.78 196 HIS A CA 1
ATOM 1619 C C . HIS A 1 196 ? 17.868 2.597 18.927 1.00 33.78 196 HIS A C 1
ATOM 1621 O O . HIS A 1 196 ? 18.332 2.174 19.983 1.00 33.78 196 HIS A O 1
ATOM 1627 N N . SER A 1 197 ? 16.606 2.322 18.578 1.00 40.09 197 SER A N 1
ATOM 1628 C CA . SER A 1 197 ? 15.919 1.177 19.193 1.00 40.09 197 SER A CA 1
ATOM 1629 C C . SER A 1 197 ? 14.937 0.479 18.250 1.00 40.09 197 SER A C 1
ATOM 1631 O O . SER A 1 197 ? 14.089 1.103 17.614 1.00 40.09 197 SER A O 1
ATOM 1633 N N . SER A 1 198 ? 15.023 -0.853 18.224 1.00 46.75 198 SER A N 1
ATOM 1634 C CA . SER A 1 198 ? 14.040 -1.767 17.623 1.00 46.75 198 SER A CA 1
ATOM 1635 C C . SER A 1 198 ? 12.771 -1.930 18.479 1.00 46.75 198 SER A C 1
ATOM 1637 O O . SER A 1 198 ? 11.827 -2.619 18.089 1.00 46.75 198 SER A O 1
ATOM 1639 N N . ASN A 1 199 ? 12.726 -1.275 19.643 1.00 53.28 199 ASN A N 1
ATOM 1640 C CA . ASN A 1 199 ? 11.566 -1.192 20.521 1.00 53.28 199 ASN A CA 1
ATOM 1641 C C . ASN A 1 199 ? 10.643 -0.061 20.045 1.00 53.28 199 ASN A C 1
ATOM 1643 O O . ASN A 1 199 ? 10.822 1.099 20.411 1.00 53.28 199 ASN A O 1
ATOM 1647 N N . GLY A 1 200 ? 9.662 -0.398 19.207 1.00 65.50 200 GLY A N 1
ATOM 1648 C CA . GLY A 1 200 ? 8.662 0.562 18.728 1.00 65.50 200 GLY A CA 1
ATOM 1649 C C . GLY A 1 200 ? 8.014 0.221 17.388 1.00 65.50 200 GLY A C 1
ATOM 1650 O O . GLY A 1 200 ? 6.977 0.796 17.072 1.00 65.50 200 GLY A O 1
ATOM 1651 N N . GLU A 1 201 ? 8.571 -0.709 16.602 1.00 82.75 201 GLU A N 1
ATOM 1652 C CA . GLU A 1 201 ? 7.892 -1.182 15.390 1.00 82.75 201 GLU A CA 1
ATOM 1653 C C . GLU A 1 201 ? 6.598 -1.944 15.751 1.00 82.75 201 GLU A C 1
ATOM 1655 O O . G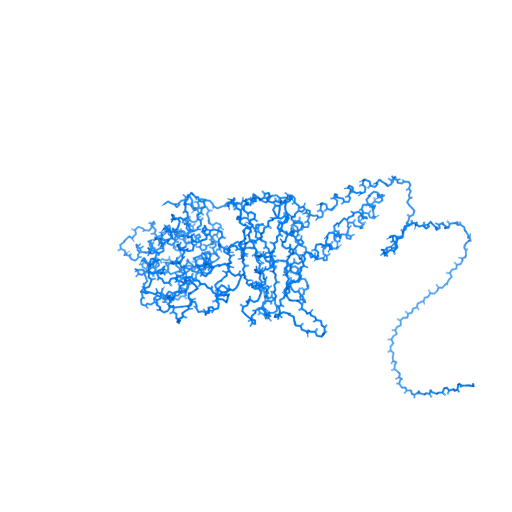LU A 1 201 ? 6.640 -2.925 16.503 1.00 82.75 201 GLU A O 1
ATOM 1660 N N . LEU A 1 202 ? 5.462 -1.532 15.180 1.00 89.00 202 LEU A N 1
ATOM 1661 C CA . LEU A 1 202 ? 4.195 -2.267 15.256 1.00 89.00 202 LEU A CA 1
ATOM 1662 C C . LEU A 1 202 ? 3.845 -2.862 13.895 1.00 89.00 202 LEU A C 1
ATOM 1664 O O . LEU A 1 202 ? 4.070 -2.225 12.872 1.00 89.00 202 LEU A O 1
ATOM 1668 N N . THR A 1 203 ? 3.195 -4.017 13.881 1.00 92.25 203 THR A N 1
ATOM 1669 C CA . THR A 1 203 ? 2.481 -4.516 12.702 1.00 92.25 203 THR A CA 1
ATOM 1670 C C . THR A 1 203 ? 1.007 -4.147 12.827 1.00 92.25 203 THR A C 1
ATOM 1672 O O . THR A 1 203 ? 0.415 -4.244 13.907 1.00 92.25 203 THR A O 1
ATOM 1675 N N . HIS A 1 204 ? 0.424 -3.677 11.729 1.00 94.00 204 HIS A N 1
ATOM 1676 C CA . HIS A 1 204 ? -0.931 -3.147 11.667 1.00 94.00 204 HIS A CA 1
ATOM 1677 C C . HIS A 1 204 ? -1.807 -4.000 10.761 1.00 94.00 204 HIS A C 1
ATOM 1679 O O . HIS A 1 204 ? -1.513 -4.168 9.580 1.00 94.00 204 HIS A O 1
ATOM 1685 N N . CYS A 1 205 ? -2.910 -4.490 11.324 1.00 95.88 205 CYS A N 1
ATOM 1686 C CA . CYS A 1 205 ? -4.006 -5.089 10.586 1.00 95.88 205 CYS A CA 1
ATOM 1687 C C . CYS A 1 205 ? -5.130 -4.059 10.444 1.00 95.88 205 CYS A C 1
ATOM 1689 O O . CYS A 1 205 ? -5.695 -3.594 11.442 1.00 95.88 205 CYS A O 1
ATOM 1691 N N . ALA A 1 206 ? -5.468 -3.716 9.206 1.00 95.25 206 ALA A N 1
ATOM 1692 C CA . ALA A 1 206 ? -6.558 -2.809 8.867 1.00 95.25 206 ALA A CA 1
ATOM 1693 C C . ALA A 1 206 ? -7.551 -3.475 7.914 1.00 95.25 206 ALA A C 1
ATOM 1695 O O . ALA A 1 206 ? -7.203 -4.405 7.189 1.00 95.25 206 ALA A O 1
ATOM 1696 N N . ILE A 1 207 ? -8.784 -2.971 7.882 1.00 94.62 207 ILE A N 1
ATOM 1697 C CA . ILE A 1 207 ? -9.827 -3.425 6.962 1.00 94.62 207 ILE A CA 1
ATOM 1698 C C . ILE A 1 207 ? -10.467 -2.266 6.191 1.00 94.62 207 ILE A C 1
ATOM 1700 O O . ILE A 1 207 ? -10.518 -1.129 6.666 1.00 94.62 207 ILE A O 1
ATOM 1704 N N . LYS A 1 208 ? -11.000 -2.578 5.009 1.00 91.50 208 LYS A N 1
ATOM 1705 C CA . LYS A 1 208 ? -11.903 -1.725 4.225 1.00 91.50 208 LYS A CA 1
ATOM 1706 C C . LYS A 1 208 ? -13.143 -2.538 3.858 1.00 91.50 208 LYS A C 1
ATOM 1708 O O . LYS A 1 208 ? -13.011 -3.622 3.291 1.00 91.50 208 LYS A O 1
ATOM 1713 N N . VAL A 1 209 ? -14.336 -2.017 4.138 1.00 88.88 209 VAL A N 1
ATOM 1714 C CA . VAL A 1 209 ? -15.600 -2.617 3.673 1.00 88.88 209 VAL A CA 1
ATOM 1715 C C . VAL A 1 209 ? -15.781 -2.334 2.179 1.00 88.88 209 VAL A C 1
ATOM 1717 O O . VAL A 1 209 ? -15.580 -1.206 1.729 1.00 88.88 209 VAL A O 1
ATOM 1720 N N . LEU A 1 210 ? -16.170 -3.346 1.402 1.00 84.25 210 LEU A N 1
ATOM 1721 C CA . LEU A 1 210 ? -16.518 -3.192 -0.011 1.00 84.25 210 LEU A CA 1
ATOM 1722 C C . LEU A 1 210 ? -18.023 -2.928 -0.156 1.00 84.25 210 LEU A C 1
ATOM 1724 O O . LEU A 1 210 ? -18.827 -3.842 0.013 1.00 84.25 210 LEU A O 1
ATOM 1728 N N . SER A 1 211 ? -18.404 -1.694 -0.502 1.00 71.94 211 SER A N 1
ATOM 1729 C CA . SER A 1 211 ? -19.777 -1.353 -0.909 1.00 71.94 211 SER A CA 1
ATOM 1730 C C . SER A 1 211 ? -19.885 -1.165 -2.430 1.00 71.94 211 SER A C 1
ATOM 1732 O O . SER A 1 211 ? -18.880 -0.996 -3.125 1.00 71.94 211 SER A O 1
ATOM 1734 N N . LYS A 1 212 ? -21.122 -1.160 -2.949 1.00 57.31 212 LYS A N 1
ATOM 1735 C CA . LYS A 1 212 ? -21.422 -0.935 -4.377 1.00 57.31 212 LYS A CA 1
ATOM 1736 C C . LYS A 1 212 ? -21.077 0.501 -4.853 1.00 57.31 212 LYS A C 1
ATOM 1738 O O . LYS A 1 212 ? -20.928 0.713 -6.050 1.00 57.31 212 LYS A O 1
ATOM 1743 N N . THR A 1 213 ? -20.912 1.478 -3.951 1.00 52.62 213 THR A N 1
ATOM 1744 C CA . THR A 1 213 ? -20.637 2.898 -4.269 1.00 52.62 213 THR A CA 1
ATOM 1745 C C . THR A 1 213 ? -19.131 3.208 -4.293 1.00 52.62 213 THR A C 1
ATOM 1747 O O . THR A 1 213 ? -18.514 3.584 -3.298 1.00 52.62 213 THR A O 1
ATOM 1750 N N . SER A 1 214 ? -18.501 3.034 -5.458 1.00 52.81 214 SER A N 1
ATOM 1751 C CA . SER A 1 214 ? -17.036 3.045 -5.633 1.00 52.81 214 SER A CA 1
ATOM 1752 C C . SER A 1 214 ? -16.322 4.355 -5.254 1.00 52.81 214 SER A C 1
ATOM 1754 O O . SER A 1 214 ? -15.229 4.303 -4.685 1.00 52.81 214 SER A O 1
ATOM 1756 N N . HIS A 1 215 ? -16.900 5.519 -5.565 1.00 50.38 215 HIS A N 1
ATOM 1757 C CA . HIS A 1 215 ? -16.187 6.803 -5.510 1.00 50.38 215 HIS A CA 1
ATOM 1758 C C . HIS A 1 215 ? -15.921 7.304 -4.077 1.00 50.38 215 HIS A C 1
ATOM 1760 O O . HIS A 1 215 ? -14.802 7.732 -3.768 1.00 50.38 215 HIS A O 1
ATOM 1766 N N . GLU A 1 216 ? -16.907 7.208 -3.180 1.00 54.69 216 GLU A N 1
ATOM 1767 C CA . GLU A 1 216 ? -16.780 7.675 -1.789 1.00 54.69 216 GLU A CA 1
ATOM 1768 C C . GLU A 1 216 ? -15.811 6.816 -0.972 1.00 54.69 216 GLU A C 1
ATOM 1770 O O . GLU A 1 216 ? -14.979 7.355 -0.240 1.00 54.69 216 GLU A O 1
ATOM 1775 N N . ASN A 1 217 ? -15.811 5.499 -1.220 1.00 57.19 217 ASN A N 1
ATOM 1776 C CA . ASN A 1 217 ? -14.922 4.485 -0.634 1.00 57.19 217 ASN A CA 1
ATOM 1777 C C . ASN A 1 217 ? -13.409 4.742 -0.836 1.00 57.19 217 ASN A C 1
ATOM 1779 O O . ASN A 1 217 ? -12.580 3.917 -0.447 1.00 57.19 217 ASN A O 1
ATOM 1783 N N . SER A 1 218 ? -13.028 5.855 -1.466 1.00 64.19 218 SER A N 1
ATOM 1784 C CA . SER A 1 218 ? -11.657 6.353 -1.566 1.00 64.19 218 SER A CA 1
ATOM 1785 C C . SER A 1 218 ? -11.252 7.312 -0.430 1.00 64.19 218 SER A C 1
ATOM 1787 O O . SER A 1 218 ? -10.056 7.599 -0.306 1.00 64.19 218 SER A O 1
ATOM 1789 N N . LYS A 1 219 ? -12.188 7.811 0.400 1.00 75.25 219 LYS A N 1
ATOM 1790 C CA . LYS A 1 219 ? -11.896 8.645 1.588 1.00 75.25 219 LYS A CA 1
ATOM 1791 C C . LYS A 1 219 ? -11.243 7.818 2.707 1.00 75.25 219 LYS A C 1
ATOM 1793 O O . LYS A 1 219 ? -11.527 6.637 2.884 1.00 75.25 219 LYS A O 1
ATOM 1798 N N . LEU A 1 220 ? -10.393 8.451 3.522 1.00 76.75 220 LEU A N 1
ATOM 1799 C CA . LEU A 1 220 ? -9.633 7.776 4.591 1.00 76.75 220 LEU A CA 1
ATOM 1800 C C . LEU A 1 220 ? -10.501 7.213 5.734 1.00 76.75 220 LEU A C 1
ATOM 1802 O O . LEU A 1 220 ? -10.062 6.301 6.436 1.00 76.75 220 LEU A O 1
ATOM 1806 N N . CYS A 1 221 ? -11.725 7.707 5.917 1.00 77.62 221 CYS A N 1
ATOM 1807 C CA . CYS A 1 221 ? -12.676 7.197 6.909 1.00 77.62 221 CYS A CA 1
ATOM 1808 C C . CYS A 1 221 ? -13.142 5.751 6.647 1.00 77.62 221 CYS A C 1
ATOM 1810 O O . CYS A 1 221 ? -13.523 5.074 7.596 1.00 77.62 221 CYS A O 1
ATOM 1812 N N . HIS A 1 222 ? -13.042 5.249 5.410 1.00 84.25 222 HIS A N 1
ATOM 1813 C CA . HIS A 1 222 ? -13.407 3.868 5.049 1.00 84.25 222 HIS A CA 1
ATOM 1814 C C . HIS A 1 222 ? -12.300 2.833 5.326 1.00 84.25 222 HIS A C 1
ATOM 1816 O O . HIS A 1 222 ? -12.479 1.646 5.065 1.00 84.25 222 HIS A O 1
ATOM 1822 N N . TYR A 1 223 ? -11.157 3.283 5.853 1.00 87.94 223 TYR A N 1
ATOM 1823 C CA . TYR A 1 223 ? -9.988 2.465 6.170 1.00 87.94 223 TYR A CA 1
ATOM 1824 C C . TYR A 1 223 ? -9.850 2.402 7.694 1.00 87.94 223 TYR A C 1
ATOM 1826 O O . TYR A 1 223 ? -9.467 3.390 8.330 1.00 87.94 223 TYR A O 1
ATOM 1834 N N . LEU A 1 224 ? -10.224 1.255 8.264 1.00 89.38 224 LEU A N 1
ATOM 1835 C CA . LEU A 1 224 ? -10.405 1.032 9.698 1.00 89.38 224 LEU A CA 1
ATOM 1836 C C . LEU A 1 224 ? -9.257 0.182 10.254 1.00 89.38 224 LEU A C 1
ATOM 1838 O O . LEU A 1 224 ? -9.021 -0.921 9.771 1.00 89.38 224 LEU A O 1
ATOM 1842 N N . THR A 1 225 ? -8.572 0.644 11.300 1.00 92.31 225 THR A N 1
ATOM 1843 C CA . THR A 1 225 ? -7.695 -0.228 12.102 1.00 92.31 225 THR A CA 1
ATOM 1844 C C . THR A 1 225 ? -8.530 -1.332 12.747 1.00 92.31 225 THR A C 1
ATOM 1846 O O . THR A 1 225 ? -9.539 -1.035 13.384 1.00 92.31 225 THR A O 1
ATOM 1849 N N . PHE A 1 226 ? -8.091 -2.584 12.622 1.00 94.88 226 PHE A N 1
ATOM 1850 C CA . PHE A 1 226 ? -8.671 -3.720 13.339 1.00 94.88 226 PHE A CA 1
ATOM 1851 C C . PHE A 1 226 ? -7.760 -4.188 14.477 1.00 94.88 226 PHE A C 1
ATOM 1853 O O . PHE A 1 226 ? -8.248 -4.333 15.596 1.00 94.88 226 PHE A O 1
ATOM 1860 N N . ALA A 1 227 ? -6.458 -4.381 14.230 1.00 95.06 227 ALA A N 1
ATOM 1861 C CA . ALA A 1 227 ? -5.512 -4.856 15.242 1.00 95.06 227 ALA A CA 1
ATOM 1862 C C . ALA A 1 227 ? -4.110 -4.236 15.116 1.00 95.06 227 ALA A C 1
ATOM 1864 O O . ALA A 1 227 ? -3.692 -3.809 14.038 1.00 95.06 227 ALA A O 1
ATOM 1865 N N . LEU A 1 228 ? -3.380 -4.214 16.233 1.00 93.06 228 LEU A N 1
ATOM 1866 C CA . LEU A 1 228 ? -1.990 -3.766 16.359 1.00 93.06 228 LEU A CA 1
ATOM 1867 C C . LEU A 1 228 ? -1.212 -4.744 17.244 1.00 93.06 228 LEU A C 1
ATOM 1869 O O . LEU A 1 228 ? -1.736 -5.187 18.263 1.00 93.06 228 LEU A O 1
ATOM 1873 N N . GLU A 1 229 ? 0.037 -5.042 16.894 1.00 90.38 229 GLU A N 1
ATOM 1874 C CA . GLU A 1 229 ? 0.933 -5.875 17.710 1.00 90.38 229 GLU A CA 1
ATOM 1875 C C . GLU A 1 229 ? 2.405 -5.455 17.563 1.00 90.38 229 GLU A C 1
ATOM 1877 O O . GLU A 1 229 ? 2.813 -4.955 16.517 1.00 90.38 229 GLU A O 1
ATOM 1882 N N . GLU A 1 230 ? 3.219 -5.643 18.606 1.00 87.00 230 GLU A N 1
ATOM 1883 C CA . GLU A 1 230 ? 4.661 -5.361 18.559 1.00 87.00 230 GLU A CA 1
ATOM 1884 C C . GLU A 1 230 ? 5.426 -6.373 17.675 1.00 87.00 230 GLU A C 1
ATOM 1886 O O . GLU A 1 230 ? 5.636 -7.535 18.030 1.00 87.00 230 GLU A O 1
ATOM 1891 N N . LYS A 1 231 ? 5.934 -5.899 16.530 1.00 87.38 231 LYS A N 1
ATOM 1892 C CA . LYS A 1 231 ? 6.549 -6.682 15.434 1.00 87.38 231 LYS A CA 1
ATOM 1893 C C . LYS A 1 231 ? 7.672 -7.644 15.858 1.00 87.38 231 LYS A C 1
ATOM 1895 O O . LYS A 1 231 ? 7.939 -8.639 15.184 1.00 87.38 231 LYS A O 1
ATOM 1900 N N . LYS A 1 232 ? 8.355 -7.375 16.976 1.00 83.50 232 LYS A N 1
ATOM 1901 C CA . LYS A 1 232 ? 9.422 -8.237 17.528 1.00 83.50 232 LYS A CA 1
ATOM 1902 C C . LYS A 1 232 ? 8.935 -9.629 17.962 1.00 83.50 232 LYS A C 1
ATOM 1904 O O . LYS A 1 232 ? 9.742 -10.556 17.972 1.00 83.50 232 LYS A O 1
ATOM 1909 N N . TYR A 1 233 ? 7.647 -9.792 18.270 1.00 83.62 233 TYR A N 1
ATOM 1910 C CA . TYR A 1 233 ? 7.047 -11.103 18.543 1.00 83.62 233 TYR A CA 1
ATOM 1911 C C . TYR A 1 233 ? 6.710 -11.832 17.231 1.00 83.62 233 TYR A C 1
ATOM 1913 O O . TYR A 1 233 ? 7.094 -12.986 17.052 1.00 83.62 233 TYR A O 1
ATOM 1921 N N . LEU A 1 234 ? 6.154 -11.108 16.256 1.00 86.38 234 LEU A N 1
ATOM 1922 C CA . LEU A 1 234 ? 5.739 -11.606 14.934 1.00 86.38 234 LEU A CA 1
ATOM 1923 C C . LEU A 1 234 ? 6.882 -12.043 14.005 1.00 86.38 234 LEU A C 1
ATOM 1925 O O . LEU A 1 234 ? 6.706 -12.890 13.129 1.00 86.38 234 LEU A O 1
ATOM 1929 N N . LYS A 1 235 ? 8.097 -11.519 14.199 1.00 81.44 235 LYS A N 1
ATOM 1930 C CA . LYS A 1 235 ? 9.280 -11.995 13.458 1.00 81.44 235 LYS A CA 1
ATOM 1931 C C . LYS A 1 235 ? 9.632 -13.465 13.760 1.00 81.44 235 LYS A C 1
ATOM 1933 O O . LYS A 1 235 ? 10.352 -14.065 12.966 1.00 81.44 235 LYS A O 1
ATOM 1938 N N . ARG A 1 236 ? 9.140 -14.049 14.865 1.00 81.56 236 ARG A N 1
ATOM 1939 C CA . ARG A 1 236 ? 9.458 -15.427 15.299 1.00 81.56 236 ARG A CA 1
ATOM 1940 C C . ARG A 1 236 ? 8.856 -16.495 14.383 1.00 81.56 236 ARG A C 1
ATOM 1942 O O . ARG A 1 236 ? 9.536 -17.455 14.040 1.00 81.56 236 ARG A O 1
ATOM 1949 N N . ASP A 1 237 ? 7.605 -16.313 13.973 1.00 84.44 237 ASP A N 1
ATOM 1950 C CA . ASP A 1 237 ? 6.830 -17.260 13.160 1.00 84.44 237 ASP A CA 1
ATOM 1951 C C . ASP A 1 237 ? 6.593 -16.765 11.720 1.00 84.44 237 ASP A C 1
ATOM 1953 O O . ASP A 1 237 ? 5.912 -17.427 10.936 1.00 84.44 237 ASP A O 1
ATOM 1957 N N . LYS A 1 238 ? 7.171 -15.606 11.368 1.00 86.62 238 LYS A N 1
ATOM 1958 C CA . LYS A 1 238 ? 6.938 -14.865 10.118 1.00 86.62 238 LYS A CA 1
ATOM 1959 C C . LYS A 1 238 ? 5.472 -14.441 9.967 1.00 86.62 238 LYS A C 1
ATOM 1961 O O . LYS A 1 238 ? 4.894 -14.596 8.893 1.00 86.62 238 LYS A O 1
ATOM 1966 N N . TYR A 1 239 ? 4.904 -13.858 11.024 1.00 89.81 239 TYR A N 1
ATOM 1967 C CA . TYR A 1 239 ? 3.558 -13.265 11.074 1.00 89.81 239 TYR A CA 1
ATOM 1968 C C . TYR A 1 239 ? 2.403 -14.277 10.905 1.00 89.81 239 TYR A C 1
ATOM 1970 O O . TYR A 1 239 ? 1.236 -13.883 10.842 1.00 89.81 239 TYR A O 1
ATOM 1978 N N . LYS A 1 240 ? 2.702 -15.581 10.834 1.00 89.06 240 LYS A N 1
ATOM 1979 C CA . LYS A 1 240 ? 1.782 -16.647 10.414 1.00 89.06 240 LYS A CA 1
ATOM 1980 C C . LYS A 1 240 ? 0.569 -16.773 11.335 1.00 89.06 240 LYS A C 1
ATOM 1982 O O . LYS A 1 240 ? -0.563 -16.682 10.861 1.00 89.06 240 LYS A O 1
ATOM 1987 N N . GLN A 1 241 ? 0.789 -16.932 12.637 1.00 88.31 241 GLN A N 1
ATOM 1988 C CA . GLN A 1 241 ? -0.261 -17.069 13.643 1.00 88.31 241 GLN A CA 1
ATOM 1989 C C . GLN A 1 241 ? -1.058 -15.770 13.813 1.00 88.31 241 GLN A C 1
ATOM 1991 O O . GLN A 1 241 ? -2.278 -15.823 13.938 1.00 88.31 241 GLN A O 1
ATOM 1996 N N . TYR A 1 242 ? -0.418 -14.599 13.740 1.00 91.62 242 TYR A N 1
ATOM 1997 C CA . TYR A 1 242 ? -1.097 -13.297 13.819 1.00 91.62 242 TYR A CA 1
ATOM 1998 C C . TYR A 1 242 ? -2.056 -13.062 12.650 1.00 91.62 242 TYR A C 1
ATOM 2000 O O . TYR A 1 242 ? -3.225 -12.730 12.862 1.00 91.62 242 TYR A O 1
ATOM 2008 N N . VAL A 1 243 ? -1.592 -13.300 11.419 1.00 93.81 243 VAL A N 1
ATOM 2009 C CA . VAL A 1 243 ? -2.421 -13.205 10.211 1.00 93.81 243 VAL A CA 1
ATOM 2010 C C . VAL A 1 243 ? -3.556 -14.229 10.275 1.00 93.81 243 VAL A C 1
ATOM 2012 O O . VAL A 1 243 ? -4.719 -13.863 10.113 1.00 93.81 243 VAL A O 1
ATOM 2015 N N . GLN A 1 244 ? -3.260 -15.491 10.607 1.00 92.81 244 GLN A N 1
ATOM 2016 C CA . GLN A 1 244 ? -4.279 -16.536 10.755 1.00 92.81 244 GLN A CA 1
ATOM 2017 C C . GLN A 1 244 ? -5.310 -16.222 11.847 1.00 92.81 244 GLN A C 1
ATOM 2019 O O . GLN A 1 244 ? -6.493 -16.483 11.632 1.00 92.81 244 GLN A O 1
ATOM 2024 N N . THR A 1 245 ? -4.893 -15.640 12.976 1.00 92.88 245 THR A N 1
ATOM 2025 C CA . THR A 1 245 ? -5.763 -15.244 14.095 1.00 92.88 245 THR A CA 1
ATOM 2026 C C . THR A 1 245 ? -6.659 -14.076 13.702 1.00 92.88 245 THR A C 1
ATOM 2028 O O . THR A 1 245 ? -7.875 -14.163 13.870 1.00 92.88 245 THR A O 1
ATOM 2031 N N . CYS A 1 246 ? -6.101 -13.024 13.093 1.00 95.38 246 CYS A N 1
ATOM 2032 C CA . CYS A 1 246 ? -6.883 -11.897 12.585 1.00 95.38 246 CYS A CA 1
ATOM 2033 C C . CYS A 1 246 ? -7.953 -12.359 11.583 1.00 95.38 246 CYS A C 1
ATOM 2035 O O . CYS A 1 246 ? -9.117 -11.980 11.699 1.00 95.38 246 CYS A O 1
ATOM 2037 N N . LEU A 1 247 ? -7.577 -13.221 10.633 1.00 96.31 247 LEU A N 1
ATOM 2038 C CA . LEU A 1 247 ? -8.483 -13.733 9.603 1.00 96.31 247 LEU A CA 1
ATOM 2039 C C . LEU A 1 247 ? -9.510 -14.734 10.150 1.00 96.31 247 LEU A C 1
ATOM 2041 O O . LEU A 1 247 ? -10.649 -14.739 9.681 1.00 96.31 247 LEU A O 1
ATOM 2045 N N . LYS A 1 248 ? -9.151 -15.549 11.152 1.00 94.81 248 LYS A N 1
ATOM 2046 C CA . LYS A 1 248 ? -10.088 -16.435 11.864 1.00 94.81 248 LYS A CA 1
ATOM 2047 C C . LYS A 1 248 ? -11.158 -15.618 12.583 1.00 94.81 248 LYS A C 1
ATOM 2049 O O . LYS A 1 248 ? -12.338 -15.898 12.408 1.00 94.81 248 LYS A O 1
ATOM 2054 N N . ILE A 1 249 ? -10.752 -14.587 13.333 1.00 95.00 249 ILE A N 1
ATOM 2055 C CA . ILE A 1 249 ? -11.677 -13.697 14.047 1.00 95.00 249 ILE A CA 1
ATOM 2056 C C . ILE A 1 249 ? -12.618 -13.025 13.043 1.00 95.00 249 ILE A C 1
ATOM 2058 O O . ILE A 1 249 ? -13.826 -13.212 13.153 1.00 95.00 249 ILE A O 1
ATOM 2062 N N . LEU A 1 250 ? -12.084 -12.357 12.012 1.00 96.06 250 LEU A N 1
ATOM 2063 C CA . LEU A 1 250 ? -12.894 -11.675 10.995 1.00 96.06 250 LEU A CA 1
ATOM 2064 C C . LEU A 1 250 ? -13.906 -12.613 10.317 1.00 96.06 250 LEU A C 1
ATOM 2066 O O . LEU A 1 250 ? -15.088 -12.300 10.304 1.00 96.06 250 LEU A O 1
ATOM 2070 N N . ASN A 1 251 ? -13.490 -13.782 9.815 1.00 94.69 251 ASN A N 1
ATOM 2071 C CA . ASN A 1 251 ? -14.406 -14.725 9.151 1.00 94.69 251 ASN A CA 1
ATOM 2072 C C . ASN A 1 251 ? -15.367 -15.459 10.116 1.00 94.69 251 ASN A C 1
ATOM 2074 O O . ASN A 1 251 ? -16.285 -16.145 9.657 1.00 94.69 251 ASN A O 1
ATOM 2078 N N . SER A 1 252 ? -15.165 -15.345 11.433 1.00 94.25 252 SER A N 1
ATOM 2079 C CA . SER A 1 252 ? -16.091 -15.838 12.464 1.00 94.25 252 SER A CA 1
ATOM 2080 C C . SER A 1 252 ? -17.089 -14.778 12.942 1.00 94.25 252 SER A C 1
ATOM 2082 O O . SER A 1 252 ? -18.158 -15.135 13.430 1.00 94.25 252 SER A O 1
ATOM 2084 N N . THR A 1 253 ? -16.778 -13.487 12.783 1.00 95.19 253 THR A N 1
ATOM 2085 C CA . THR A 1 253 ? -17.637 -12.399 13.255 1.00 95.19 253 THR A CA 1
ATOM 2086 C C . THR A 1 253 ? -18.920 -12.297 12.435 1.00 95.19 253 THR A C 1
ATOM 2088 O O . THR A 1 253 ? -18.916 -12.246 11.199 1.00 95.19 253 THR A O 1
ATOM 2091 N N . THR A 1 254 ? -20.028 -12.189 13.161 1.00 94.25 254 THR A N 1
ATOM 2092 C CA . THR A 1 254 ? -21.314 -11.734 12.641 1.00 94.25 254 THR A CA 1
ATOM 2093 C C . THR A 1 254 ? -21.650 -10.366 13.233 1.00 94.25 254 THR A C 1
ATOM 2095 O O . THR A 1 254 ? -21.046 -9.954 14.219 1.00 94.25 254 THR A O 1
ATOM 2098 N N . VAL A 1 255 ? -22.548 -9.629 12.585 1.00 90.81 255 VAL A N 1
ATOM 2099 C CA . VAL A 1 255 ? -23.027 -8.312 13.015 1.00 90.81 255 VAL A CA 1
ATOM 2100 C C . VAL A 1 255 ? -24.541 -8.310 12.883 1.00 90.81 255 VAL A C 1
ATOM 2102 O O . VAL A 1 255 ? -25.057 -8.542 11.786 1.00 90.81 255 VAL A O 1
ATOM 2105 N N . ASN A 1 256 ? -25.261 -8.058 13.974 1.00 88.75 256 ASN A N 1
ATOM 2106 C CA . ASN A 1 256 ? -26.711 -7.895 13.906 1.00 88.75 256 ASN A CA 1
ATOM 2107 C C . ASN A 1 256 ? -27.075 -6.466 13.467 1.00 88.75 256 ASN A C 1
ATOM 2109 O O . ASN A 1 256 ? -26.593 -5.489 14.044 1.00 88.75 256 ASN A O 1
ATOM 2113 N N . ILE A 1 257 ? -27.920 -6.333 12.442 1.00 84.12 257 ILE A N 1
ATOM 2114 C CA . ILE A 1 257 ? -28.369 -5.043 11.910 1.00 84.12 257 ILE A CA 1
ATOM 2115 C C . ILE A 1 257 ? -29.889 -5.092 11.726 1.00 84.12 257 ILE A C 1
ATOM 2117 O O . ILE A 1 257 ? -30.402 -5.731 10.804 1.00 84.12 257 ILE A O 1
ATOM 2121 N N . GLY A 1 258 ? -30.613 -4.428 12.631 1.00 81.38 258 GLY A N 1
ATOM 2122 C CA . GLY A 1 258 ? -32.063 -4.582 12.753 1.00 81.38 258 GLY A CA 1
ATOM 2123 C C . GLY A 1 258 ? -32.415 -6.028 13.106 1.00 81.38 258 GLY A C 1
ATOM 2124 O O . GLY A 1 258 ? -31.887 -6.573 14.072 1.00 81.38 258 GLY A O 1
ATOM 2125 N N . ASN A 1 259 ? -33.251 -6.656 12.278 1.00 83.69 259 ASN A N 1
ATOM 2126 C CA . ASN A 1 259 ? -33.682 -8.049 12.434 1.00 83.69 259 ASN A CA 1
ATOM 2127 C C . ASN A 1 259 ? -32.907 -9.002 11.497 1.00 83.69 259 ASN A C 1
ATOM 2129 O O . ASN A 1 259 ? -33.455 -9.989 11.006 1.00 83.69 259 ASN A O 1
ATOM 2133 N N . SER A 1 260 ? -31.656 -8.688 11.142 1.00 88.00 260 SER A N 1
ATOM 2134 C CA . SER A 1 260 ? -30.845 -9.544 10.268 1.00 88.00 260 SER A CA 1
ATOM 2135 C C . SER A 1 260 ? -29.383 -9.617 10.678 1.00 88.00 260 SER A C 1
ATOM 2137 O O . SER A 1 260 ? -28.684 -8.611 10.785 1.00 88.00 260 SER A O 1
ATOM 2139 N N . LEU A 1 261 ? -28.918 -10.857 10.812 1.00 92.62 261 LEU A N 1
ATOM 2140 C CA . LEU A 1 261 ? -27.530 -11.202 11.062 1.00 92.62 261 LEU A CA 1
ATOM 2141 C C . LEU A 1 261 ? -26.741 -11.212 9.745 1.00 92.62 261 LEU A C 1
ATOM 2143 O O . LEU A 1 261 ? -27.082 -11.946 8.815 1.00 92.62 261 LEU A O 1
ATOM 2147 N N . TYR A 1 262 ? -25.679 -10.414 9.682 1.00 92.94 262 TYR A N 1
ATOM 2148 C CA . TYR A 1 262 ? -24.735 -10.361 8.567 1.00 92.94 262 TYR A CA 1
ATOM 2149 C C . TYR A 1 262 ? -23.415 -11.009 8.973 1.00 92.94 262 TYR A C 1
ATOM 2151 O O . TYR A 1 262 ? -22.950 -10.812 10.092 1.00 92.94 262 TYR A O 1
ATOM 2159 N N . LYS A 1 263 ? -22.772 -11.754 8.072 1.00 94.81 263 LYS A N 1
ATOM 2160 C CA . LYS A 1 263 ? -21.461 -12.369 8.322 1.00 94.81 263 LYS A CA 1
ATOM 2161 C C . LYS A 1 263 ? -20.354 -11.584 7.622 1.00 94.81 263 LYS A C 1
ATOM 2163 O O . LYS A 1 263 ? -20.499 -11.216 6.455 1.00 94.81 263 LYS A O 1
ATOM 2168 N N . ILE A 1 264 ? -19.237 -11.351 8.309 1.00 94.56 264 ILE A N 1
ATOM 2169 C CA . ILE A 1 264 ? -18.041 -10.773 7.686 1.00 94.56 264 ILE A CA 1
ATOM 2170 C C . ILE A 1 264 ? -17.345 -11.850 6.841 1.00 94.56 264 ILE A C 1
ATOM 2172 O O . ILE A 1 264 ? -17.168 -12.991 7.266 1.00 94.56 264 ILE A O 1
ATOM 2176 N N . SER A 1 265 ? -16.944 -11.481 5.625 1.00 94.31 265 SER A N 1
ATOM 2177 C CA . SER A 1 265 ? -16.215 -12.343 4.695 1.00 94.31 265 SER A CA 1
ATOM 2178 C C . SER A 1 265 ? -14.969 -11.617 4.199 1.00 94.31 265 SER A C 1
ATOM 2180 O O . SER A 1 265 ? -15.063 -10.552 3.584 1.00 94.31 265 SER A O 1
ATOM 2182 N N . VAL A 1 266 ? -13.787 -12.177 4.459 1.00 96.12 266 VAL A N 1
ATOM 2183 C CA . VAL A 1 266 ? -12.542 -11.643 3.894 1.00 96.12 266 VAL A CA 1
ATOM 2184 C C . VAL A 1 266 ? -12.523 -11.932 2.395 1.00 96.12 266 VAL A C 1
ATOM 2186 O O . VAL A 1 266 ? -12.422 -13.081 1.976 1.00 96.12 266 VAL A O 1
ATOM 2189 N N . PHE A 1 267 ? -12.620 -10.880 1.584 1.00 94.75 267 PHE A N 1
ATOM 2190 C CA . PHE A 1 267 ? -12.582 -10.973 0.126 1.00 94.75 267 PHE A CA 1
ATOM 2191 C C . PHE A 1 267 ? -11.154 -11.163 -0.387 1.00 94.75 267 PHE A C 1
ATOM 2193 O O . PHE A 1 267 ? -10.907 -12.006 -1.245 1.00 94.75 267 PHE A O 1
ATOM 2200 N N . CYS A 1 268 ? -10.213 -10.390 0.153 1.00 95.38 268 CYS A N 1
ATOM 2201 C CA . CYS A 1 268 ? -8.801 -10.498 -0.174 1.00 95.38 268 CYS A CA 1
ATOM 2202 C C . CYS A 1 268 ? -7.912 -9.982 0.965 1.00 95.38 268 CYS A C 1
ATOM 2204 O O . CYS A 1 268 ? -8.372 -9.290 1.878 1.00 95.38 268 CYS A O 1
ATOM 2206 N N . VAL A 1 269 ? -6.630 -10.341 0.895 1.00 96.38 269 VAL A N 1
ATOM 2207 C CA . VAL A 1 269 ? -5.576 -9.876 1.802 1.00 96.38 269 VAL A CA 1
ATOM 2208 C C . VAL A 1 269 ? -4.483 -9.226 0.965 1.00 96.38 269 VAL A C 1
ATOM 2210 O O . VAL A 1 269 ? -4.014 -9.824 -0.004 1.00 96.38 269 VAL A O 1
ATOM 2213 N N . ILE A 1 270 ? -4.094 -8.013 1.341 1.00 95.31 270 ILE A N 1
ATOM 2214 C CA . ILE A 1 270 ? -3.075 -7.199 0.674 1.00 95.31 270 ILE A CA 1
ATOM 2215 C C . ILE A 1 270 ? -2.039 -6.686 1.684 1.00 95.31 270 ILE A C 1
ATOM 2217 O O . ILE A 1 270 ? -2.236 -6.749 2.897 1.00 95.31 270 ILE A O 1
ATOM 2221 N N . GLY A 1 271 ? -0.921 -6.183 1.176 1.00 93.50 271 GLY A N 1
ATOM 2222 C CA . GLY A 1 271 ? 0.214 -5.709 1.961 1.00 93.50 271 GLY A CA 1
ATOM 2223 C C . GLY A 1 271 ? 1.388 -5.384 1.044 1.00 93.50 271 GLY A C 1
ATOM 2224 O O . GLY A 1 271 ? 1.251 -5.419 -0.182 1.00 93.50 271 GLY A O 1
ATOM 2225 N N . ASP A 1 272 ? 2.540 -5.079 1.631 1.00 90.94 272 ASP A N 1
ATOM 2226 C CA . ASP A 1 272 ? 3.786 -4.904 0.884 1.00 90.94 272 ASP A CA 1
ATOM 2227 C C . ASP A 1 272 ? 4.351 -6.256 0.374 1.00 90.94 272 ASP A C 1
ATOM 2229 O O . ASP A 1 272 ? 3.861 -7.344 0.693 1.00 90.94 272 ASP A O 1
ATOM 2233 N N . HIS A 1 273 ? 5.423 -6.203 -0.419 1.00 91.38 273 HIS A N 1
ATOM 2234 C CA . HIS A 1 273 ? 6.088 -7.399 -0.942 1.00 91.38 273 HIS A CA 1
ATOM 2235 C C . HIS A 1 273 ? 6.862 -8.218 0.091 1.00 91.38 273 HIS A C 1
ATOM 2237 O O . HIS A 1 273 ? 7.082 -9.403 -0.145 1.00 91.38 273 HIS A O 1
ATOM 2243 N N . VAL A 1 274 ? 7.294 -7.647 1.213 1.00 91.62 274 VAL A N 1
ATOM 2244 C CA . VAL A 1 274 ? 7.930 -8.402 2.300 1.00 91.62 274 VAL A CA 1
ATOM 2245 C C . VAL A 1 274 ? 6.870 -9.226 3.036 1.00 91.62 274 VAL A C 1
ATOM 2247 O O . VAL A 1 274 ? 6.977 -10.455 3.076 1.00 91.62 274 VAL A O 1
ATOM 2250 N N . MET A 1 275 ? 5.798 -8.575 3.491 1.00 91.69 275 MET A N 1
ATOM 2251 C CA . MET A 1 275 ? 4.649 -9.179 4.166 1.00 91.69 275 MET A CA 1
ATOM 2252 C C . MET A 1 275 ? 3.982 -10.258 3.300 1.00 91.69 275 MET A C 1
ATOM 2254 O O . MET A 1 275 ? 3.844 -11.411 3.716 1.00 91.69 275 MET A O 1
ATOM 2258 N N . MET A 1 276 ? 3.635 -9.939 2.048 1.00 93.94 276 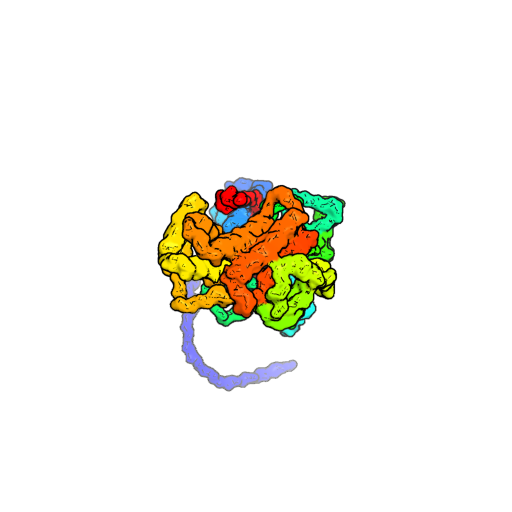MET A N 1
ATOM 2259 C CA . MET A 1 276 ? 2.935 -10.876 1.156 1.00 93.94 276 MET A CA 1
ATOM 2260 C C . MET A 1 276 ? 3.815 -12.033 0.655 1.00 93.94 276 MET A C 1
ATOM 2262 O O . MET A 1 276 ? 3.280 -13.041 0.187 1.00 93.94 276 MET A O 1
ATOM 2266 N N . GLN A 1 277 ? 5.145 -11.939 0.769 1.00 93.62 277 GLN A N 1
ATOM 2267 C CA . GLN A 1 277 ? 6.044 -13.079 0.549 1.00 93.62 277 GLN A CA 1
ATOM 2268 C C . GLN A 1 277 ? 6.220 -13.918 1.823 1.00 93.62 277 GLN A C 1
ATOM 2270 O O . GLN A 1 277 ? 6.318 -15.138 1.716 1.00 93.62 277 GLN A O 1
ATOM 2275 N N . GLN A 1 278 ? 6.203 -13.311 3.015 1.00 92.94 278 GLN A N 1
ATOM 2276 C CA . GLN A 1 278 ? 6.249 -14.032 4.295 1.00 92.94 278 GLN A CA 1
ATOM 2277 C C . GLN A 1 278 ? 4.983 -14.866 4.532 1.00 92.94 278 GLN A C 1
ATOM 2279 O O . GLN A 1 278 ? 5.103 -16.064 4.784 1.00 92.94 278 GLN A O 1
ATOM 2284 N N . ILE A 1 279 ? 3.792 -14.286 4.330 1.00 92.31 279 ILE A N 1
ATOM 2285 C CA . ILE A 1 279 ? 2.490 -14.980 4.441 1.00 92.31 279 ILE A CA 1
ATOM 2286 C C . ILE A 1 279 ? 2.414 -16.211 3.518 1.00 92.31 279 ILE A C 1
ATOM 2288 O O . ILE A 1 279 ? 1.809 -17.218 3.873 1.00 92.31 279 ILE A O 1
ATOM 2292 N N . PHE A 1 280 ? 3.044 -16.146 2.341 1.00 93.44 280 PHE A N 1
ATOM 2293 C CA . PHE A 1 280 ? 3.054 -17.219 1.337 1.00 93.44 280 PHE A CA 1
ATOM 2294 C C . PHE A 1 280 ? 4.335 -18.073 1.359 1.00 93.44 280 PHE A C 1
ATOM 2296 O O . PHE A 1 280 ? 4.618 -18.798 0.401 1.00 93.44 280 PHE A O 1
ATOM 2303 N N . GLU A 1 281 ? 5.114 -17.972 2.442 1.00 92.25 281 GLU A N 1
ATOM 2304 C CA . GLU A 1 281 ? 6.332 -18.745 2.723 1.00 92.25 281 GLU A CA 1
ATOM 2305 C C . GLU A 1 281 ? 7.379 -18.706 1.583 1.00 92.25 281 GLU A C 1
ATOM 2307 O O . GLU A 1 281 ? 8.160 -19.637 1.367 1.00 92.25 281 GLU A O 1
ATOM 2312 N N . LYS A 1 282 ? 7.417 -17.595 0.837 1.00 92.44 282 LYS A N 1
ATOM 2313 C CA . LYS A 1 282 ? 8.333 -17.358 -0.284 1.00 92.44 282 LYS A CA 1
ATOM 2314 C C . LYS A 1 282 ? 9.654 -16.741 0.167 1.00 92.44 282 LYS A C 1
ATOM 2316 O O . LYS A 1 282 ? 9.770 -16.093 1.206 1.00 92.44 282 LYS A O 1
ATOM 2321 N N . LYS A 1 283 ? 10.689 -16.925 -0.658 1.00 90.44 283 LYS A N 1
ATOM 2322 C CA . LYS A 1 283 ? 12.013 -16.334 -0.421 1.00 90.44 283 LYS A CA 1
ATOM 2323 C C . LYS A 1 283 ? 11.969 -14.823 -0.668 1.00 90.44 283 LYS A C 1
ATOM 2325 O O . LYS A 1 283 ? 11.535 -14.385 -1.734 1.00 90.44 283 LYS A O 1
ATOM 2330 N N . LEU A 1 284 ? 12.499 -14.044 0.278 1.00 90.25 284 LEU A N 1
ATOM 2331 C CA . LEU A 1 284 ? 12.659 -12.584 0.200 1.00 90.25 284 LEU A CA 1
ATOM 2332 C C . LEU A 1 284 ? 13.806 -12.184 -0.751 1.00 90.25 284 LEU A C 1
ATOM 2334 O O . LEU A 1 284 ? 14.770 -11.530 -0.366 1.00 90.25 284 LEU A O 1
ATOM 2338 N N . CYS A 1 285 ? 13.725 -12.624 -2.008 1.00 86.00 285 CYS A N 1
ATOM 2339 C CA . CYS A 1 285 ? 14.682 -12.298 -3.057 1.00 86.00 285 CYS A CA 1
ATOM 2340 C C . CYS A 1 285 ? 13.956 -11.601 -4.213 1.00 86.00 285 CYS A C 1
ATOM 2342 O O . CYS A 1 285 ? 13.245 -12.230 -4.993 1.00 86.00 285 CYS A O 1
ATOM 2344 N N . PHE A 1 286 ? 14.132 -10.283 -4.303 1.00 89.56 286 PHE A N 1
ATOM 2345 C CA . PHE A 1 286 ? 13.405 -9.422 -5.244 1.00 89.56 286 PHE A CA 1
ATOM 2346 C C . PHE A 1 286 ? 14.153 -9.180 -6.572 1.00 89.56 286 PHE A C 1
ATOM 2348 O O . PHE A 1 286 ? 13.619 -8.536 -7.478 1.00 89.56 286 PHE A O 1
ATOM 2355 N N . GLY A 1 287 ? 15.389 -9.680 -6.690 1.00 88.06 287 GLY A N 1
ATOM 2356 C CA . GLY A 1 287 ? 16.233 -9.592 -7.886 1.00 88.06 287 GLY A CA 1
ATOM 2357 C C . GLY A 1 287 ? 16.045 -10.752 -8.870 1.00 88.06 287 GLY A C 1
ATOM 2358 O O . GLY A 1 287 ? 15.349 -11.720 -8.581 1.00 88.06 287 GLY A O 1
ATOM 2359 N N . ALA A 1 288 ? 16.729 -10.681 -10.015 1.00 85.25 288 ALA A N 1
ATOM 2360 C CA . ALA A 1 288 ? 16.697 -11.680 -11.092 1.00 85.25 288 ALA A CA 1
ATOM 2361 C C . ALA A 1 288 ? 17.499 -12.973 -10.779 1.00 85.25 288 ALA A C 1
ATOM 2363 O O . ALA A 1 288 ? 18.235 -13.477 -11.627 1.00 85.25 288 ALA A O 1
ATOM 2364 N N . LYS A 1 289 ? 17.465 -13.472 -9.533 1.00 86.62 289 LYS A N 1
ATOM 2365 C CA . LYS A 1 289 ? 18.350 -14.555 -9.053 1.00 86.62 289 LYS A CA 1
ATOM 2366 C C . LYS A 1 289 ? 17.627 -15.542 -8.138 1.00 86.62 289 LYS A C 1
ATOM 2368 O O . LYS A 1 289 ? 16.950 -15.130 -7.204 1.00 86.62 289 LYS A O 1
ATOM 2373 N N . GLY A 1 290 ? 17.846 -16.842 -8.359 1.00 87.06 290 GLY A N 1
ATOM 2374 C CA . GLY A 1 290 ? 17.284 -17.947 -7.566 1.00 87.06 290 GLY A CA 1
ATOM 2375 C C . GLY A 1 290 ? 15.969 -18.513 -8.122 1.00 87.06 290 GLY A C 1
ATOM 2376 O O . GLY A 1 290 ? 15.509 -18.084 -9.178 1.00 87.06 290 GLY A O 1
ATOM 2377 N N . ARG A 1 291 ? 15.341 -19.431 -7.373 1.00 89.94 291 ARG A N 1
ATOM 2378 C CA . ARG A 1 291 ? 14.153 -20.211 -7.777 1.00 89.94 291 ARG A CA 1
ATOM 2379 C C . ARG A 1 291 ? 12.928 -19.991 -6.870 1.00 89.94 291 ARG A C 1
ATOM 2381 O O . ARG A 1 291 ? 13.093 -19.703 -5.682 1.00 89.94 291 ARG A O 1
ATOM 2388 N N . ASN A 1 292 ? 11.723 -20.227 -7.408 1.00 89.25 292 ASN A N 1
ATOM 2389 C CA . ASN A 1 292 ? 10.430 -20.276 -6.690 1.00 89.25 292 ASN A CA 1
ATOM 2390 C C . ASN A 1 292 ? 10.057 -19.004 -5.877 1.00 89.25 292 ASN A C 1
ATOM 2392 O O . ASN A 1 292 ? 9.507 -19.102 -4.780 1.00 89.25 292 ASN A O 1
ATOM 2396 N N . GLN A 1 293 ? 10.353 -17.804 -6.390 1.00 92.62 293 GLN A N 1
ATOM 2397 C CA . GLN A 1 293 ? 10.020 -16.534 -5.722 1.00 92.62 293 GLN A CA 1
ATOM 2398 C C . GLN A 1 293 ? 8.610 -16.033 -6.028 1.00 92.62 293 GLN A C 1
ATOM 2400 O O . GLN A 1 293 ? 7.990 -15.446 -5.148 1.00 92.62 293 GLN A O 1
ATOM 2405 N N . CYS A 1 294 ? 8.097 -16.221 -7.249 1.00 95.25 294 CYS A N 1
ATOM 2406 C CA . CYS A 1 294 ? 6.779 -15.701 -7.596 1.00 95.25 294 CYS A CA 1
ATOM 2407 C C . CYS A 1 294 ? 5.674 -16.429 -6.807 1.00 95.25 294 CYS A C 1
ATOM 2409 O O . CYS A 1 294 ? 5.523 -17.654 -6.877 1.00 95.25 294 CYS A O 1
ATOM 2411 N N . ARG A 1 295 ? 4.881 -15.652 -6.062 1.00 95.38 295 ARG A N 1
ATOM 2412 C CA . ARG A 1 295 ? 3.636 -16.089 -5.412 1.00 95.38 295 ARG A CA 1
ATOM 2413 C C . ARG A 1 295 ? 2.578 -16.521 -6.434 1.00 95.38 295 ARG A C 1
ATOM 2415 O O . ARG A 1 295 ? 1.985 -17.572 -6.232 1.00 95.38 295 ARG A O 1
ATOM 2422 N N . CYS A 1 296 ? 2.453 -15.842 -7.574 1.00 96.56 296 CYS A N 1
ATOM 2423 C CA . CYS A 1 296 ? 1.450 -16.155 -8.598 1.00 96.56 296 CYS A CA 1
ATOM 2424 C C . CYS A 1 296 ? 1.780 -17.406 -9.441 1.00 96.56 296 CYS A C 1
ATOM 2426 O O . CYS A 1 296 ? 0.895 -18.213 -9.717 1.00 96.56 296 CYS A O 1
ATOM 2428 N N . CYS A 1 297 ? 3.042 -17.588 -9.854 1.00 96.69 297 CYS A N 1
ATOM 2429 C CA . CYS A 1 297 ? 3.437 -18.581 -10.867 1.00 96.69 297 CYS A CA 1
ATOM 2430 C C . CYS A 1 297 ? 4.707 -19.376 -10.526 1.00 96.69 297 CYS A C 1
ATOM 2432 O O . CYS A 1 297 ? 5.398 -19.095 -9.546 1.00 96.69 297 CYS A O 1
ATOM 2434 N N . TRP A 1 298 ? 5.010 -20.379 -11.353 1.00 96.19 298 TRP A N 1
ATOM 2435 C CA . TRP A 1 298 ? 6.149 -21.292 -11.212 1.00 96.19 298 TRP A CA 1
ATOM 2436 C C . TRP A 1 298 ? 7.462 -20.825 -11.868 1.00 96.19 298 TRP A C 1
ATOM 2438 O O . TRP A 1 298 ? 8.473 -21.508 -11.723 1.00 96.19 298 TRP A O 1
ATOM 2448 N N . ILE A 1 299 ? 7.477 -19.685 -12.568 1.00 96.38 299 ILE A N 1
ATOM 2449 C CA . ILE A 1 299 ? 8.676 -19.176 -13.258 1.00 96.38 299 ILE A CA 1
ATOM 2450 C C . ILE A 1 299 ? 9.736 -18.748 -12.228 1.00 96.38 299 ILE A C 1
ATOM 2452 O O . ILE A 1 299 ? 9.419 -18.098 -11.226 1.00 96.38 299 ILE A O 1
ATOM 2456 N N . ASN A 1 300 ? 11.004 -19.097 -12.463 1.00 95.44 300 ASN A N 1
ATOM 2457 C CA . ASN A 1 300 ? 12.108 -18.735 -11.572 1.00 95.44 300 ASN A CA 1
ATOM 2458 C C . ASN A 1 300 ? 12.665 -17.342 -11.898 1.00 95.44 300 ASN A C 1
ATOM 2460 O O . ASN A 1 300 ? 12.661 -16.910 -13.050 1.00 95.44 300 ASN A O 1
ATOM 2464 N N . ALA A 1 301 ? 13.207 -16.630 -10.904 1.00 93.75 301 ALA A N 1
ATOM 2465 C CA . ALA A 1 301 ? 13.632 -15.243 -11.120 1.00 93.75 301 ALA A CA 1
ATOM 2466 C C . ALA A 1 301 ? 14.815 -15.070 -12.090 1.00 93.75 301 ALA A C 1
ATOM 2468 O O . ALA A 1 301 ? 14.975 -13.997 -12.666 1.00 93.75 301 ALA A O 1
ATOM 2469 N N . ASN A 1 302 ? 15.622 -16.113 -12.310 1.00 92.44 302 ASN A N 1
ATOM 2470 C CA . ASN A 1 302 ? 16.650 -16.127 -13.358 1.00 92.44 302 ASN A CA 1
ATOM 2471 C C . ASN A 1 302 ? 16.077 -16.321 -14.779 1.00 92.44 302 ASN A C 1
ATOM 2473 O O . ASN A 1 302 ? 16.778 -16.075 -15.758 1.00 92.44 302 ASN A O 1
ATOM 2477 N N . GLU A 1 303 ? 14.821 -16.757 -14.900 1.00 94.06 303 GLU A N 1
ATOM 2478 C CA . GLU A 1 303 ? 14.147 -17.077 -16.165 1.00 94.06 303 GLU A CA 1
ATOM 2479 C C . GLU A 1 303 ? 13.189 -15.974 -16.628 1.00 94.06 303 GLU A C 1
ATOM 2481 O O . GLU A 1 303 ? 12.780 -15.994 -17.786 1.00 94.06 303 GLU A O 1
ATOM 2486 N N . TYR A 1 304 ? 12.841 -14.996 -15.775 1.00 94.19 304 TYR A N 1
ATOM 2487 C CA . TYR A 1 304 ? 11.850 -13.954 -16.093 1.00 94.19 304 TYR A CA 1
ATOM 2488 C C . TYR A 1 304 ? 12.087 -13.282 -17.460 1.00 94.19 304 TYR A C 1
ATOM 2490 O O . TYR A 1 304 ? 11.130 -13.034 -18.186 1.00 94.19 304 TYR A O 1
ATOM 2498 N N . LYS A 1 305 ? 13.348 -13.048 -17.863 1.00 91.62 305 LYS A N 1
ATOM 2499 C CA . LYS A 1 305 ? 13.710 -12.432 -19.161 1.00 91.62 305 LYS A CA 1
ATOM 2500 C C . LYS A 1 305 ? 13.313 -13.244 -20.413 1.00 91.62 305 LYS A C 1
ATOM 2502 O O . LYS A 1 305 ? 13.424 -12.734 -21.529 1.00 91.62 305 LYS A O 1
ATOM 2507 N N . ASN A 1 306 ? 12.866 -14.488 -20.231 1.00 92.81 306 ASN A N 1
ATOM 2508 C CA . ASN A 1 306 ? 12.368 -15.377 -21.284 1.00 92.81 306 ASN A CA 1
ATOM 2509 C C . ASN A 1 306 ? 10.828 -15.339 -21.396 1.00 92.81 306 ASN A C 1
ATOM 2511 O O . ASN A 1 306 ? 10.281 -15.745 -22.416 1.00 92.81 306 ASN A O 1
ATOM 2515 N N . TYR A 1 307 ? 10.129 -14.835 -20.373 1.00 94.88 307 TYR A N 1
ATOM 2516 C CA . TYR A 1 307 ? 8.667 -14.791 -20.283 1.00 94.88 307 TYR A CA 1
ATOM 2517 C C . TYR A 1 307 ? 8.184 -13.338 -20.370 1.00 94.88 307 TYR A C 1
ATOM 2519 O O . TYR A 1 307 ? 7.810 -12.731 -19.372 1.00 94.88 307 TYR A O 1
ATOM 2527 N N . LEU A 1 308 ? 8.249 -12.772 -21.580 1.00 94.00 308 LEU A N 1
ATOM 2528 C CA . LEU A 1 308 ? 8.021 -11.342 -21.846 1.00 94.00 308 LEU A CA 1
ATOM 2529 C C . LEU A 1 308 ? 6.616 -11.009 -22.374 1.00 94.00 308 LEU A C 1
ATOM 2531 O O . LEU A 1 308 ? 6.430 -9.983 -23.020 1.00 94.00 308 LEU A O 1
ATOM 2535 N N . LYS A 1 309 ? 5.646 -11.898 -22.145 1.00 97.06 309 LYS A N 1
ATOM 2536 C CA . LYS A 1 309 ? 4.241 -11.718 -22.524 1.00 97.06 309 LYS A CA 1
ATOM 2537 C C . LYS A 1 309 ? 3.333 -12.283 -21.446 1.00 97.06 309 LYS A C 1
ATOM 2539 O O . LYS A 1 309 ? 3.587 -13.388 -20.959 1.00 97.06 309 LYS A O 1
ATOM 2544 N N . SER A 1 310 ? 2.247 -11.583 -21.144 1.00 97.44 310 SER A N 1
ATOM 2545 C CA . SER A 1 310 ? 1.236 -11.975 -20.156 1.00 97.44 310 SER A CA 1
ATOM 2546 C C . SER A 1 310 ? 0.710 -13.380 -20.478 1.00 97.44 310 SER A C 1
ATOM 2548 O O . SER A 1 310 ? 0.810 -14.292 -19.664 1.00 97.44 310 SER A O 1
ATOM 2550 N N . SER A 1 311 ? 0.369 -13.624 -21.748 1.00 97.25 311 SER A N 1
ATOM 2551 C CA . SER A 1 311 ? -0.068 -14.927 -22.282 1.00 97.25 311 SER A CA 1
ATOM 2552 C C . SER A 1 311 ? 0.938 -16.093 -22.162 1.00 97.25 311 SER A C 1
ATOM 2554 O O . SER A 1 311 ? 0.541 -17.256 -22.285 1.00 97.25 311 SER A O 1
ATOM 2556 N N . LEU A 1 312 ? 2.229 -15.830 -21.921 1.00 97.44 312 LEU A N 1
ATOM 2557 C CA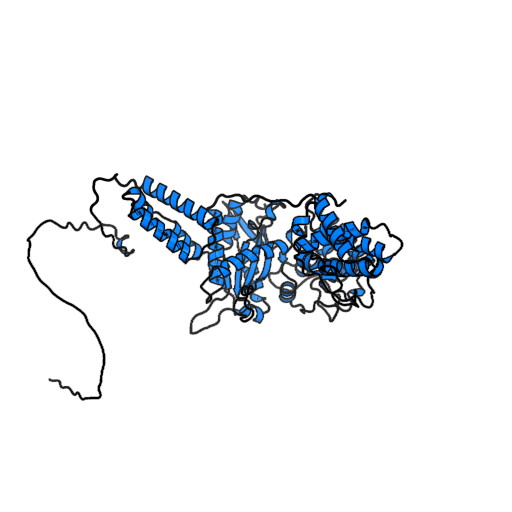 . LEU A 1 312 ? 3.233 -16.858 -21.593 1.00 97.44 312 LEU A CA 1
ATOM 2558 C C . LEU A 1 312 ? 3.350 -17.084 -20.080 1.00 97.44 312 LEU A C 1
ATOM 2560 O O . LEU A 1 312 ? 3.670 -18.190 -19.645 1.00 97.44 312 LEU A O 1
ATOM 2564 N N . VAL A 1 313 ? 3.088 -16.044 -19.287 1.00 97.31 313 VAL A N 1
ATOM 2565 C CA . VAL A 1 313 ? 3.136 -16.061 -17.823 1.00 97.31 313 VAL A CA 1
ATOM 2566 C C . VAL A 1 313 ? 1.885 -16.721 -17.230 1.00 97.31 313 VAL A C 1
ATOM 2568 O O . VAL A 1 313 ? 2.025 -17.584 -16.360 1.00 97.31 313 VAL A O 1
ATOM 2571 N N . SER A 1 314 ? 0.688 -16.432 -17.757 1.00 96.50 314 SER A N 1
ATOM 2572 C CA . SER A 1 314 ? -0.580 -17.059 -17.341 1.00 96.50 314 SER A CA 1
ATOM 2573 C C . SER A 1 314 ? -0.534 -18.592 -17.457 1.00 96.50 314 SER A C 1
ATOM 2575 O O . SER A 1 314 ? -0.991 -19.313 -16.571 1.00 96.50 314 SER A O 1
ATOM 2577 N N . LYS A 1 315 ? 0.147 -19.116 -18.490 1.00 97.06 315 LYS A N 1
ATOM 2578 C CA . LYS A 1 315 ? 0.393 -20.560 -18.709 1.00 97.06 315 LYS A CA 1
ATOM 2579 C C . LYS A 1 315 ? 1.290 -21.226 -17.651 1.00 97.06 315 LYS A C 1
ATOM 2581 O O . LYS A 1 315 ? 1.533 -22.429 -17.731 1.00 97.06 315 LYS A O 1
ATOM 2586 N N . LYS A 1 316 ? 1.830 -20.468 -16.691 1.00 97.69 316 LYS A N 1
ATOM 2587 C CA . LYS A 1 316 ? 2.694 -20.954 -15.600 1.00 97.69 316 LYS A CA 1
ATOM 2588 C C . LYS A 1 316 ? 2.145 -20.629 -14.205 1.00 97.69 316 LYS A C 1
ATOM 2590 O O . LYS A 1 316 ? 2.866 -20.834 -13.224 1.00 97.69 316 LYS A O 1
ATOM 2595 N N . LEU A 1 317 ? 0.914 -20.119 -14.096 1.00 96.94 317 LEU A N 1
ATOM 2596 C CA . LEU A 1 317 ? 0.256 -19.833 -12.816 1.00 96.94 317 LEU A CA 1
ATOM 2597 C C . LEU A 1 317 ? 0.160 -21.072 -11.909 1.00 96.94 317 LEU A C 1
ATOM 2599 O O . LEU A 1 317 ? 0.202 -22.218 -12.357 1.00 96.94 317 LEU A O 1
ATOM 2603 N N . ARG A 1 318 ? 0.034 -20.829 -10.604 1.00 95.75 318 ARG A N 1
ATOM 2604 C CA . ARG A 1 318 ? -0.267 -21.857 -9.600 1.00 95.75 318 ARG A CA 1
ATOM 2605 C C . ARG A 1 318 ? -1.774 -21.965 -9.444 1.00 95.75 318 ARG A C 1
ATOM 2607 O O . ARG A 1 318 ? -2.410 -20.968 -9.124 1.00 95.75 318 ARG A O 1
ATOM 2614 N N . SER A 1 319 ? -2.329 -23.163 -9.572 1.00 92.88 319 SER A N 1
ATOM 2615 C CA . SER A 1 319 ? -3.764 -23.397 -9.384 1.00 92.88 319 SER A CA 1
ATOM 2616 C C . SER A 1 319 ? -4.266 -23.044 -7.976 1.00 92.88 319 SER A C 1
ATOM 2618 O O . SER A 1 319 ? -5.379 -22.546 -7.858 1.00 92.88 319 SER A O 1
ATOM 2620 N N . PHE A 1 320 ? -3.458 -23.242 -6.926 1.00 93.69 320 PHE A N 1
ATOM 2621 C CA . PHE A 1 320 ? -3.855 -23.010 -5.530 1.00 93.69 320 PHE A CA 1
ATOM 2622 C C . PHE A 1 320 ? -2.674 -22.629 -4.615 1.00 93.69 320 PHE A C 1
ATOM 2624 O O . PHE A 1 320 ? -1.504 -22.667 -5.016 1.00 93.69 320 PHE A O 1
ATOM 2631 N N . HIS A 1 321 ? -2.992 -22.319 -3.355 1.00 94.56 321 HIS A N 1
ATOM 2632 C CA . HIS A 1 321 ? -2.057 -22.246 -2.229 1.00 94.56 321 HIS A CA 1
ATOM 2633 C C . HIS A 1 321 ? -2.578 -23.048 -1.025 1.00 94.56 321 HIS A C 1
ATOM 2635 O O . HIS A 1 321 ? -3.768 -23.322 -0.924 1.00 94.56 321 HIS A O 1
ATOM 2641 N N . THR A 1 322 ? -1.712 -23.361 -0.060 1.00 92.75 322 THR A N 1
ATOM 2642 C CA . THR A 1 322 ? -2.066 -24.142 1.145 1.00 92.75 322 THR A CA 1
ATOM 2643 C C . THR A 1 322 ? -2.210 -23.313 2.427 1.00 92.75 322 THR A C 1
ATOM 2645 O O . THR A 1 322 ? -2.472 -23.879 3.483 1.00 92.75 322 THR A O 1
ATOM 2648 N N . ILE A 1 323 ? -2.037 -21.984 2.373 1.00 92.38 323 ILE A N 1
ATOM 2649 C CA . ILE A 1 323 ? -2.049 -21.119 3.567 1.00 92.38 323 ILE A CA 1
ATOM 2650 C C . ILE A 1 323 ? -3.464 -21.046 4.194 1.00 92.38 323 ILE A C 1
ATOM 2652 O O . ILE A 1 323 ? -4.381 -20.562 3.528 1.00 92.38 323 ILE A O 1
ATOM 2656 N N . PRO A 1 324 ? -3.665 -21.469 5.462 1.00 90.31 324 PRO A N 1
ATOM 2657 C CA . PRO A 1 324 ? -4.973 -21.431 6.127 1.00 90.31 324 PRO A CA 1
ATOM 2658 C C . PRO A 1 324 ? -5.556 -20.021 6.297 1.00 90.31 324 PRO A C 1
ATOM 2660 O O . PRO A 1 324 ? -4.818 -19.058 6.502 1.00 90.31 324 PRO A O 1
ATOM 2663 N N . ASN A 1 325 ? -6.890 -19.919 6.282 1.00 90.44 325 ASN A N 1
ATOM 2664 C CA . ASN A 1 325 ? -7.700 -18.693 6.444 1.00 90.44 325 ASN A CA 1
ATOM 2665 C C . ASN A 1 325 ? -7.467 -17.574 5.404 1.00 90.44 325 ASN A C 1
ATOM 2667 O O . ASN A 1 325 ? -8.125 -16.534 5.468 1.00 90.44 325 ASN A O 1
ATOM 2671 N N . ILE A 1 326 ? -6.572 -17.781 4.437 1.00 94.50 326 ILE A N 1
ATOM 2672 C CA . ILE A 1 326 ? -6.325 -16.889 3.303 1.00 94.50 326 ILE A CA 1
ATOM 2673 C C . ILE A 1 326 ? -7.268 -17.283 2.140 1.00 94.50 326 ILE A C 1
ATOM 2675 O O . ILE A 1 326 ? -7.320 -18.462 1.796 1.00 94.50 326 ILE A O 1
ATOM 2679 N N . PRO A 1 327 ? -8.003 -16.338 1.520 1.00 95.06 327 PRO A N 1
ATOM 2680 C CA . PRO A 1 327 ? -8.807 -16.595 0.318 1.00 95.06 327 PRO A CA 1
ATOM 2681 C C . PRO A 1 327 ? -8.025 -17.181 -0.871 1.00 95.06 327 PRO A C 1
ATOM 2683 O O . PRO A 1 327 ? -6.989 -16.643 -1.250 1.00 95.06 327 PRO A O 1
ATOM 2686 N N . GLU A 1 328 ? -8.591 -18.217 -1.499 1.00 94.19 328 GLU A N 1
ATOM 2687 C CA . GLU A 1 328 ? -8.010 -19.124 -2.515 1.00 94.19 328 GLU A CA 1
ATOM 2688 C C . GLU A 1 328 ? -7.080 -18.499 -3.573 1.00 94.19 328 GLU A C 1
ATOM 2690 O O . GLU A 1 328 ? -6.043 -19.075 -3.898 1.00 94.19 328 GLU A O 1
ATOM 2695 N N . PHE A 1 329 ? -7.444 -17.342 -4.137 1.00 95.31 329 PHE A N 1
ATOM 2696 C CA . PHE A 1 329 ? -6.692 -16.697 -5.224 1.00 95.31 329 PHE A CA 1
ATOM 2697 C C . PHE A 1 329 ? -5.705 -15.625 -4.740 1.00 95.31 329 PHE A C 1
ATOM 2699 O O . PHE A 1 329 ? -5.081 -14.944 -5.556 1.00 95.31 329 PHE A O 1
ATOM 2706 N N . ASN A 1 330 ? -5.541 -15.427 -3.426 1.00 96.00 330 ASN A N 1
ATOM 2707 C CA . ASN A 1 330 ? -4.736 -14.327 -2.886 1.00 96.00 330 ASN A CA 1
ATOM 2708 C C . ASN A 1 330 ? -3.248 -14.420 -3.233 1.00 96.00 330 ASN A C 1
ATOM 2710 O O . ASN A 1 330 ? -2.535 -13.435 -3.052 1.00 96.00 330 ASN A O 1
ATOM 2714 N N . HIS A 1 331 ? -2.747 -15.554 -3.725 1.00 95.19 331 HIS A N 1
ATOM 2715 C CA . HIS A 1 331 ? -1.388 -15.670 -4.258 1.00 95.19 331 HIS A CA 1
ATOM 2716 C C . HIS A 1 331 ? -1.188 -14.917 -5.579 1.00 95.19 331 HIS A C 1
ATOM 2718 O O . HIS A 1 331 ? -0.041 -14.623 -5.903 1.00 95.19 331 HIS A O 1
ATOM 2724 N N . TYR A 1 332 ? -2.262 -14.577 -6.305 1.00 94.12 332 TYR A N 1
ATOM 2725 C CA . TYR A 1 332 ? -2.217 -13.782 -7.543 1.00 94.12 332 TYR A CA 1
ATOM 2726 C C . TYR A 1 332 ? -2.140 -12.265 -7.310 1.00 94.12 332 TYR A C 1
ATOM 2728 O O . TYR A 1 332 ? -1.735 -11.532 -8.210 1.00 94.12 332 TYR A O 1
ATOM 2736 N N . LEU A 1 333 ? -2.542 -11.778 -6.131 1.00 92.94 333 LEU A N 1
ATOM 2737 C CA . LEU A 1 333 ? -2.611 -10.339 -5.851 1.00 92.94 333 LEU A CA 1
ATOM 2738 C C . LEU A 1 333 ? -1.227 -9.682 -5.888 1.00 92.94 333 LEU A C 1
ATOM 2740 O O . LEU A 1 333 ? -0.275 -10.189 -5.287 1.00 92.94 333 LEU A O 1
ATOM 2744 N N . SER A 1 334 ? -1.141 -8.502 -6.492 1.00 90.56 334 SER A N 1
ATOM 2745 C CA . SER A 1 334 ? 0.009 -7.615 -6.353 1.00 90.56 334 SER A CA 1
ATOM 2746 C C . SER A 1 334 ? -0.444 -6.159 -6.429 1.00 90.56 334 SER A C 1
ATOM 2748 O O . SER A 1 334 ? -1.229 -5.791 -7.302 1.00 90.56 334 SER A O 1
ATOM 2750 N N . ASP A 1 335 ? 0.008 -5.329 -5.492 1.00 85.94 335 ASP A N 1
ATOM 2751 C CA . ASP A 1 335 ? -0.421 -3.934 -5.415 1.00 85.94 335 ASP A CA 1
ATOM 2752 C C . ASP A 1 335 ? 0.309 -3.067 -6.452 1.00 85.94 335 ASP A C 1
ATOM 2754 O O . ASP A 1 335 ? 1.530 -2.885 -6.416 1.00 85.94 335 ASP A O 1
ATOM 2758 N N . SER A 1 336 ? -0.472 -2.456 -7.343 1.00 89.06 336 SER A N 1
ATOM 2759 C CA . SER A 1 336 ? 0.016 -1.533 -8.368 1.00 89.06 336 SER A CA 1
ATOM 2760 C C . SER A 1 336 ? 0.646 -0.261 -7.794 1.00 89.06 336 SER A C 1
ATOM 2762 O O . SER A 1 336 ? 1.426 0.401 -8.484 1.00 89.06 336 SER A O 1
ATOM 2764 N N . PHE A 1 337 ? 0.372 0.100 -6.537 1.00 88.62 337 PHE A N 1
ATOM 2765 C CA . PHE A 1 337 ? 1.123 1.164 -5.885 1.00 88.62 337 PHE A CA 1
ATOM 2766 C C . PHE A 1 337 ? 2.568 0.716 -5.606 1.00 88.62 337 PHE A C 1
ATOM 2768 O O . PHE A 1 337 ? 3.482 1.339 -6.150 1.00 88.62 337 PHE A O 1
ATOM 2775 N N . HIS A 1 338 ? 2.791 -0.393 -4.893 1.00 90.50 338 HIS A N 1
ATOM 2776 C CA . HIS A 1 338 ? 4.123 -0.941 -4.603 1.00 90.50 338 HIS A CA 1
ATOM 2777 C C . HIS A 1 338 ? 4.924 -1.323 -5.855 1.00 90.50 338 HIS A C 1
ATOM 2779 O O . HIS A 1 338 ? 6.128 -1.052 -5.924 1.00 90.50 338 HIS A O 1
ATOM 2785 N N . ASP A 1 339 ? 4.300 -1.957 -6.844 1.00 93.44 339 ASP A N 1
ATOM 2786 C CA . ASP A 1 339 ? 4.975 -2.385 -8.072 1.00 93.44 339 ASP A CA 1
ATOM 2787 C C . ASP A 1 339 ? 5.251 -1.223 -9.020 1.00 93.44 339 ASP A C 1
ATOM 2789 O O . ASP A 1 339 ? 6.408 -0.920 -9.323 1.00 93.44 339 ASP A O 1
ATOM 2793 N N . LEU A 1 340 ? 4.187 -0.572 -9.494 1.00 92.94 340 LEU A N 1
ATOM 2794 C CA . LEU A 1 340 ? 4.236 0.338 -10.631 1.00 92.94 340 LEU A CA 1
ATOM 2795 C C . LEU A 1 340 ? 4.583 1.762 -10.189 1.00 92.94 340 LEU A C 1
ATOM 2797 O O . LEU A 1 340 ? 5.492 2.373 -10.748 1.00 92.94 340 LEU A O 1
ATOM 2801 N N . SER A 1 341 ? 3.910 2.280 -9.155 1.00 88.19 341 SER A N 1
ATOM 2802 C CA . SER A 1 341 ? 4.114 3.661 -8.688 1.00 88.19 341 SER A CA 1
ATOM 2803 C C . SER A 1 341 ? 5.368 3.862 -7.829 1.00 88.19 341 SER A C 1
ATOM 2805 O O . SER A 1 341 ? 6.037 4.890 -7.956 1.00 88.19 341 SER A O 1
ATOM 2807 N N . GLU A 1 342 ? 5.674 2.898 -6.965 1.00 86.56 342 GLU A N 1
ATOM 2808 C CA . GLU A 1 342 ? 6.832 2.873 -6.066 1.00 86.56 342 GLU A CA 1
ATOM 2809 C C . GLU A 1 342 ? 8.076 2.254 -6.718 1.00 86.56 342 GLU A C 1
ATOM 2811 O O . GLU A 1 342 ? 9.193 2.657 -6.408 1.00 86.56 342 GLU A O 1
ATOM 2816 N N . GLY A 1 343 ? 7.905 1.263 -7.598 1.00 90.69 343 GLY A N 1
ATOM 2817 C CA . GLY A 1 343 ? 9.003 0.525 -8.226 1.00 90.69 343 GLY A CA 1
ATOM 2818 C C . GLY A 1 343 ? 9.295 0.967 -9.657 1.00 90.69 343 GLY A C 1
ATOM 2819 O O . GLY A 1 343 ? 10.208 1.756 -9.904 1.00 90.69 343 GLY A O 1
ATOM 2820 N N . VAL A 1 344 ? 8.546 0.404 -10.608 1.00 95.00 344 VAL A N 1
ATOM 2821 C CA . VAL A 1 344 ? 8.815 0.477 -12.052 1.00 95.00 344 VAL A CA 1
ATOM 2822 C C . VAL A 1 344 ? 8.921 1.926 -12.526 1.00 95.00 344 VAL A C 1
ATOM 2824 O O . VAL A 1 344 ? 9.946 2.286 -13.102 1.00 95.00 344 VAL A O 1
ATOM 2827 N N . ARG A 1 345 ? 7.944 2.792 -12.214 1.00 95.25 345 ARG A N 1
ATOM 2828 C CA . ARG A 1 345 ? 7.952 4.200 -12.649 1.00 95.25 345 ARG A CA 1
ATOM 2829 C C . ARG A 1 345 ? 9.139 4.995 -12.103 1.00 95.25 345 ARG A C 1
ATOM 2831 O O . ARG A 1 345 ? 9.730 5.759 -12.859 1.00 95.25 345 ARG A O 1
ATOM 2838 N N . LYS A 1 346 ? 9.514 4.828 -10.824 1.00 93.56 346 LYS A N 1
ATOM 2839 C CA . LYS A 1 346 ? 10.652 5.563 -10.226 1.00 93.56 346 LYS A CA 1
ATOM 2840 C C . LYS A 1 346 ? 11.968 5.267 -10.954 1.00 93.56 346 LYS A C 1
ATOM 2842 O O . LYS A 1 346 ? 12.780 6.174 -11.125 1.00 93.56 346 LYS A O 1
ATOM 2847 N N . TYR A 1 347 ? 12.159 4.023 -11.399 1.00 93.44 347 TYR A N 1
ATOM 2848 C CA . TYR A 1 347 ? 13.308 3.643 -12.222 1.00 93.44 347 TYR A CA 1
ATOM 2849 C C . TYR A 1 347 ? 13.162 4.090 -13.683 1.00 93.44 347 TYR A C 1
ATOM 2851 O O . TYR A 1 347 ? 14.109 4.645 -14.230 1.00 93.44 347 TYR A O 1
ATOM 2859 N N . MET A 1 348 ? 11.989 3.909 -14.302 1.00 95.62 348 MET A N 1
ATOM 2860 C CA . MET A 1 348 ? 11.748 4.323 -15.692 1.00 95.62 348 MET A CA 1
ATOM 2861 C C . MET A 1 348 ? 11.969 5.820 -15.896 1.00 95.62 348 MET A C 1
ATOM 2863 O O . MET A 1 348 ? 12.688 6.190 -16.818 1.00 95.62 348 MET A O 1
ATOM 2867 N N . LEU A 1 349 ? 11.459 6.668 -14.996 1.00 96.06 349 LEU A N 1
ATOM 2868 C CA . LEU A 1 349 ? 11.721 8.109 -15.014 1.00 96.06 349 LEU A CA 1
ATOM 2869 C C . LEU A 1 349 ? 13.224 8.416 -14.940 1.00 96.06 349 LEU A C 1
ATOM 2871 O O . LEU A 1 349 ? 13.729 9.207 -15.731 1.00 96.06 349 LEU A O 1
ATOM 2875 N N . TYR A 1 350 ? 13.949 7.779 -14.016 1.00 94.44 350 TYR A N 1
ATOM 2876 C CA . TYR A 1 350 ? 15.386 8.009 -13.862 1.00 94.44 350 TYR A CA 1
ATOM 2877 C C . TYR A 1 350 ? 16.179 7.575 -15.094 1.00 94.44 350 TYR A C 1
ATOM 2879 O O . TYR A 1 350 ? 16.971 8.350 -15.628 1.00 94.44 350 TYR A O 1
ATOM 2887 N N . ALA A 1 351 ? 15.961 6.353 -15.571 1.00 93.56 351 ALA A N 1
ATOM 2888 C CA . ALA A 1 351 ? 16.685 5.834 -16.718 1.00 93.56 351 ALA A CA 1
ATOM 2889 C C . ALA A 1 351 ? 16.327 6.599 -18.005 1.00 93.56 351 ALA A C 1
ATOM 2891 O O . ALA A 1 351 ? 17.226 6.996 -18.738 1.00 93.56 351 ALA A O 1
ATOM 2892 N N . GLY A 1 352 ? 15.042 6.895 -18.231 1.00 95.12 352 GLY A N 1
ATOM 2893 C CA . GLY A 1 352 ? 14.563 7.632 -19.401 1.00 95.12 352 GLY A CA 1
ATOM 2894 C C . GLY A 1 352 ? 15.115 9.054 -19.507 1.00 95.12 352 GLY A C 1
ATOM 2895 O O . GLY A 1 352 ? 15.567 9.441 -20.582 1.00 95.12 352 GLY A O 1
ATOM 2896 N N . VAL A 1 353 ? 15.176 9.803 -18.398 1.00 95.50 353 VAL A N 1
ATOM 2897 C CA . VAL A 1 353 ? 15.817 11.133 -18.372 1.00 95.50 353 VAL A CA 1
ATOM 2898 C C . VAL A 1 353 ? 17.302 11.036 -18.732 1.00 95.50 353 VAL A C 1
ATOM 2900 O O . VAL A 1 353 ? 17.782 11.798 -19.567 1.00 95.50 353 VAL A O 1
ATOM 2903 N N . ASN A 1 354 ? 18.033 10.075 -18.160 1.00 93.75 354 ASN A N 1
ATOM 2904 C CA . ASN A 1 354 ? 19.463 9.915 -18.444 1.00 93.75 354 ASN A CA 1
ATOM 2905 C C . ASN A 1 354 ? 19.736 9.438 -19.883 1.00 93.75 354 ASN A C 1
ATOM 2907 O O . ASN A 1 354 ? 20.734 9.843 -20.475 1.00 93.75 354 ASN A O 1
ATOM 2911 N N . ILE A 1 355 ? 18.845 8.633 -20.472 1.00 92.69 355 ILE A N 1
ATOM 2912 C CA . ILE A 1 355 ? 18.899 8.249 -21.891 1.00 92.69 355 ILE A CA 1
ATOM 2913 C C . ILE A 1 355 ? 18.650 9.467 -22.780 1.00 92.69 355 ILE A C 1
ATOM 2915 O O . ILE A 1 355 ? 19.465 9.747 -23.655 1.00 92.69 355 ILE A O 1
ATOM 2919 N N . PHE A 1 356 ? 17.585 10.228 -22.519 1.00 94.00 356 PHE A N 1
ATOM 2920 C CA . PHE A 1 356 ? 17.258 11.439 -23.271 1.00 94.00 356 PHE A CA 1
ATOM 2921 C C . PHE A 1 356 ? 18.411 12.450 -23.254 1.00 94.00 356 PHE A C 1
ATOM 2923 O O . PHE A 1 356 ? 18.842 12.896 -24.315 1.00 94.00 356 PHE A O 1
ATOM 2930 N N . LEU A 1 357 ? 18.968 12.762 -22.078 1.00 92.69 357 LEU A N 1
ATOM 2931 C CA . LEU A 1 357 ? 20.108 13.677 -21.946 1.00 92.69 357 LEU A CA 1
ATOM 2932 C C . LEU A 1 357 ? 21.358 13.147 -22.674 1.00 92.69 357 LEU A C 1
ATOM 2934 O O . LEU A 1 357 ? 22.031 13.908 -23.364 1.00 92.69 357 LEU A O 1
ATOM 2938 N N . LYS A 1 358 ? 21.646 11.839 -22.590 1.00 90.56 358 LYS A N 1
ATOM 2939 C CA . LYS A 1 358 ? 22.792 11.217 -23.278 1.00 90.56 358 LYS A CA 1
ATOM 2940 C C . LYS A 1 358 ? 22.658 11.249 -24.806 1.00 90.56 358 LYS A C 1
ATOM 2942 O O . LYS A 1 358 ? 23.647 11.511 -25.485 1.00 90.56 358 LYS A O 1
ATOM 2947 N N . VAL A 1 359 ? 21.467 10.962 -25.335 1.00 90.69 359 VAL A N 1
ATOM 2948 C CA . VAL A 1 359 ? 21.192 10.915 -26.782 1.00 90.69 359 VAL A CA 1
ATOM 2949 C C . VAL A 1 359 ? 21.132 12.324 -27.372 1.00 90.69 359 VAL A C 1
ATOM 2951 O O . VAL A 1 359 ? 21.825 12.625 -28.339 1.00 90.69 359 VAL A O 1
ATOM 2954 N N . THR A 1 360 ? 20.350 13.218 -26.761 1.00 91.19 360 THR A N 1
ATOM 2955 C CA . THR A 1 360 ? 20.146 14.586 -27.272 1.00 91.19 360 THR A CA 1
ATOM 2956 C C . THR A 1 360 ? 21.302 15.538 -26.973 1.00 91.19 360 THR A C 1
ATOM 2958 O O . THR A 1 360 ? 21.358 16.614 -27.563 1.00 91.19 360 THR A O 1
ATOM 2961 N N . LYS A 1 361 ? 22.203 15.166 -26.050 1.00 90.44 361 LYS A N 1
ATOM 2962 C CA . LYS A 1 361 ? 23.277 16.011 -25.497 1.00 90.44 361 LYS A CA 1
ATOM 2963 C C . LYS A 1 361 ? 22.777 17.333 -24.887 1.00 90.44 361 LYS A C 1
ATOM 2965 O O . LYS A 1 361 ? 23.558 18.271 -24.750 1.00 90.44 361 LYS A O 1
ATOM 2970 N N . LYS A 1 362 ? 21.490 17.415 -24.521 1.00 90.56 362 LYS A N 1
ATOM 2971 C CA . LYS A 1 362 ? 20.906 18.593 -23.866 1.00 90.56 362 LYS A CA 1
ATOM 2972 C C . LYS A 1 362 ? 21.464 18.807 -22.465 1.00 90.56 362 LYS A C 1
ATOM 2974 O O . LYS A 1 362 ? 21.787 17.860 -21.747 1.00 90.56 362 LYS A O 1
ATOM 2979 N N . ASP A 1 363 ? 21.481 20.071 -22.067 1.00 92.62 363 ASP A N 1
ATOM 2980 C CA . ASP A 1 363 ? 21.766 20.475 -20.700 1.00 92.62 363 ASP A CA 1
ATOM 2981 C C . ASP A 1 363 ? 20.640 20.024 -19.724 1.00 92.62 363 ASP A C 1
ATOM 2983 O O . ASP A 1 363 ? 19.449 20.156 -20.037 1.00 92.62 363 ASP A O 1
ATOM 2987 N N . PRO A 1 364 ? 20.970 19.492 -18.528 1.00 94.56 364 PRO A N 1
ATOM 2988 C CA . PRO A 1 364 ? 19.970 19.103 -17.532 1.00 94.56 364 PRO A CA 1
ATOM 2989 C C . PRO A 1 364 ? 19.122 20.259 -16.975 1.00 94.56 364 PRO A C 1
ATOM 2991 O O . PRO A 1 364 ? 17.987 20.016 -16.553 1.00 94.56 364 PRO A O 1
ATOM 2994 N N . ILE A 1 365 ? 19.633 21.497 -16.969 1.00 95.25 365 ILE A N 1
ATOM 2995 C CA . ILE A 1 365 ? 18.924 22.686 -16.473 1.00 95.25 365 ILE A CA 1
ATOM 2996 C C . ILE A 1 365 ? 17.895 23.160 -17.511 1.00 95.25 365 ILE A C 1
ATOM 2998 O O . ILE A 1 365 ? 16.765 23.471 -17.134 1.00 95.25 365 ILE A O 1
ATOM 3002 N N . GLU A 1 366 ? 18.212 23.116 -18.813 1.00 93.88 366 GLU A N 1
ATOM 3003 C CA . GLU A 1 366 ? 17.225 23.294 -19.895 1.00 93.88 366 GLU A CA 1
ATOM 3004 C C . GLU A 1 366 ? 16.040 22.332 -19.740 1.00 93.88 366 GLU A C 1
ATOM 3006 O O . GLU A 1 366 ? 14.881 22.759 -19.767 1.00 93.88 366 GLU A O 1
ATOM 3011 N N . LEU A 1 367 ? 16.318 21.034 -19.554 1.00 95.81 367 LEU A N 1
ATOM 3012 C CA . LEU A 1 367 ? 15.275 20.027 -19.344 1.00 95.81 367 LEU A CA 1
ATOM 3013 C C . LEU A 1 367 ? 14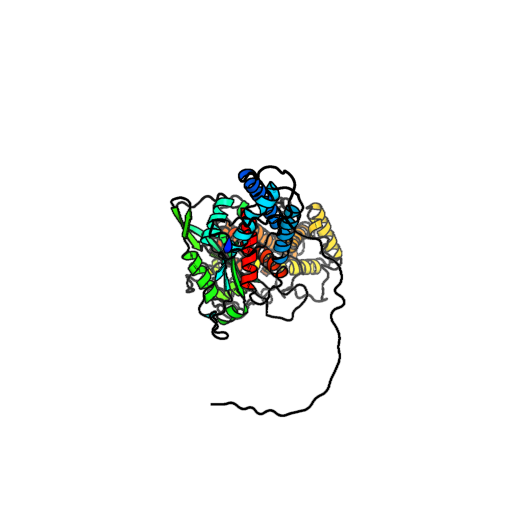.447 20.368 -18.098 1.00 95.81 367 LEU A C 1
ATOM 3015 O O . LEU A 1 367 ? 13.220 20.412 -18.165 1.00 95.81 367 LEU A O 1
ATOM 3019 N N . ARG A 1 368 ? 15.102 20.672 -16.972 1.00 96.31 368 ARG A N 1
ATOM 3020 C CA . ARG A 1 368 ? 14.447 21.066 -15.714 1.00 96.31 368 ARG A CA 1
ATOM 3021 C C . ARG A 1 368 ? 13.540 22.289 -15.885 1.00 96.31 368 ARG A C 1
ATOM 3023 O O . ARG A 1 368 ? 12.424 22.288 -15.370 1.00 96.31 368 ARG A O 1
ATOM 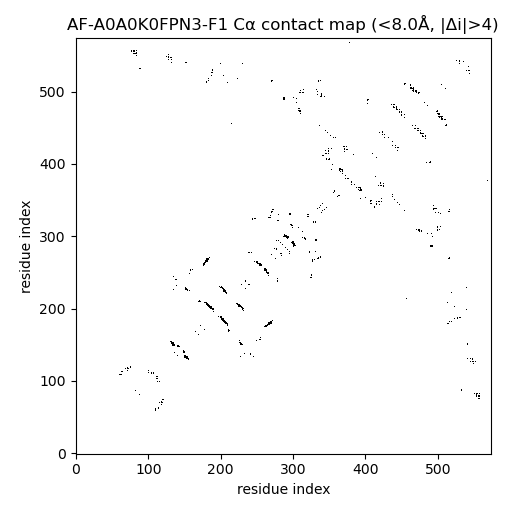3030 N N . ASN A 1 369 ? 13.979 23.300 -16.628 1.00 95.50 369 ASN A N 1
ATOM 3031 C CA . ASN A 1 369 ? 13.205 24.516 -16.875 1.00 95.50 369 ASN A CA 1
ATOM 3032 C C . ASN A 1 369 ? 12.021 24.260 -17.825 1.00 95.50 369 ASN A C 1
ATOM 3034 O O . ASN A 1 369 ? 10.923 24.750 -17.568 1.00 95.50 369 ASN A O 1
ATOM 3038 N N . SER A 1 370 ? 12.190 23.430 -18.859 1.00 95.69 370 SER A N 1
ATOM 3039 C CA . SER A 1 370 ? 11.082 23.029 -19.738 1.00 95.69 370 SER A CA 1
ATOM 3040 C C . SER A 1 370 ? 10.025 22.193 -19.002 1.00 95.69 370 SER A C 1
ATOM 3042 O O . SER A 1 370 ? 8.832 22.431 -19.175 1.00 95.69 370 SER A O 1
ATOM 3044 N N . ILE A 1 371 ? 10.439 21.285 -18.110 1.00 96.56 371 ILE A N 1
ATOM 3045 C CA . ILE A 1 371 ? 9.521 20.526 -17.243 1.00 96.56 371 ILE A CA 1
ATOM 3046 C C . ILE A 1 371 ? 8.715 21.457 -16.326 1.00 96.56 371 ILE A C 1
ATOM 3048 O O . ILE A 1 371 ? 7.528 21.216 -16.127 1.00 96.56 371 ILE A O 1
ATOM 3052 N N . LEU A 1 372 ? 9.313 22.530 -15.796 1.00 96.06 372 LEU A N 1
ATOM 3053 C CA . LEU A 1 372 ? 8.589 23.519 -14.986 1.00 96.06 372 LEU A CA 1
ATOM 3054 C C . LEU A 1 372 ? 7.663 24.416 -15.817 1.00 96.06 372 LEU A C 1
ATOM 3056 O O . LEU A 1 372 ? 6.555 24.694 -15.373 1.00 96.06 372 LEU A O 1
ATOM 3060 N N . SER A 1 373 ? 8.052 24.792 -17.038 1.00 95.50 373 SER A N 1
ATOM 3061 C CA . SER A 1 373 ? 7.169 25.496 -17.979 1.00 95.50 373 SER A CA 1
ATOM 3062 C C . SER A 1 373 ? 5.919 24.664 -18.307 1.00 95.50 373 SER A C 1
ATOM 3064 O O . SER A 1 373 ? 4.799 25.158 -18.168 1.00 95.50 373 SER A O 1
ATOM 3066 N N . LEU A 1 374 ? 6.089 23.370 -18.609 1.00 95.38 374 LEU A N 1
ATOM 3067 C CA . LEU A 1 374 ? 4.979 22.423 -18.769 1.00 95.38 374 LEU A CA 1
ATOM 3068 C C . LEU A 1 374 ? 4.174 22.255 -17.467 1.00 95.38 374 LEU A C 1
ATOM 3070 O O . LEU A 1 374 ? 2.951 22.151 -17.509 1.00 95.38 374 LEU A O 1
ATOM 3074 N N . ALA A 1 375 ? 4.826 22.262 -16.299 1.00 93.69 375 ALA A N 1
ATOM 3075 C CA . ALA A 1 375 ? 4.129 22.198 -15.014 1.00 93.69 375 ALA A CA 1
ATOM 3076 C C . ALA A 1 375 ? 3.244 23.430 -14.764 1.00 93.69 375 ALA A C 1
ATOM 3078 O O . ALA A 1 375 ? 2.173 23.290 -14.175 1.00 93.69 375 ALA A O 1
ATOM 3079 N N . SER A 1 376 ? 3.682 24.611 -15.209 1.00 92.62 376 SER A N 1
ATOM 3080 C CA . SER A 1 376 ? 2.918 25.861 -15.139 1.00 92.62 376 SER A CA 1
ATOM 3081 C C . SER A 1 376 ? 1.712 25.808 -16.083 1.00 92.62 376 SER A C 1
ATOM 3083 O O . SER A 1 376 ? 0.587 26.039 -15.651 1.00 92.62 376 SER A O 1
ATOM 3085 N N . PHE A 1 377 ? 1.922 25.373 -17.333 1.00 91.38 377 PHE A N 1
ATOM 3086 C CA . PHE A 1 377 ? 0.860 25.177 -18.331 1.00 91.38 377 PHE A CA 1
ATOM 3087 C C . PHE A 1 377 ? -0.229 24.181 -17.885 1.00 91.38 377 PHE A C 1
ATOM 3089 O O . PHE A 1 377 ? -1.405 24.392 -18.160 1.00 91.38 377 PHE A O 1
ATOM 3096 N N . TYR A 1 378 ? 0.138 23.120 -17.158 1.00 89.94 378 TYR A N 1
ATOM 3097 C CA . TYR A 1 378 ? -0.810 22.159 -16.572 1.00 89.94 378 TYR A CA 1
ATOM 3098 C C . TYR A 1 378 ? -1.220 22.477 -15.119 1.00 89.94 378 TYR A C 1
ATOM 3100 O O . TYR A 1 378 ? -1.651 21.570 -14.401 1.00 89.94 378 TYR A O 1
ATOM 3108 N N . GLU A 1 379 ? -1.039 23.722 -14.660 1.00 90.50 379 GLU A N 1
ATOM 3109 C CA . GLU A 1 379 ? -1.427 24.233 -13.327 1.00 90.50 379 GLU A CA 1
ATOM 3110 C C . GLU A 1 379 ? -0.898 23.415 -12.123 1.00 90.50 379 GLU A C 1
ATOM 3112 O O . GLU A 1 379 ? -1.377 23.523 -10.994 1.00 90.50 379 GLU A O 1
ATOM 3117 N N . CYS A 1 380 ? 0.128 22.588 -12.333 1.00 89.75 380 CYS A N 1
ATOM 3118 C CA . CYS A 1 380 ? 0.666 21.657 -11.339 1.00 89.75 380 CYS A CA 1
ATOM 3119 C C . CYS A 1 380 ? 2.053 22.052 -10.809 1.00 89.75 380 CYS A C 1
ATOM 3121 O O . CYS A 1 380 ? 2.638 21.321 -10.006 1.00 89.75 380 CYS A O 1
ATOM 3123 N N . GLU A 1 381 ? 2.580 23.212 -11.210 1.00 88.75 381 GLU A N 1
ATOM 3124 C CA . GLU A 1 381 ? 3.919 23.679 -10.838 1.00 88.75 381 GLU A CA 1
ATOM 3125 C C . GLU A 1 381 ? 4.137 23.748 -9.318 1.00 88.75 381 GLU A C 1
ATOM 3127 O O . GLU A 1 381 ? 5.177 23.301 -8.828 1.00 88.75 381 GLU A O 1
ATOM 3132 N N . ASN A 1 382 ? 3.135 24.194 -8.555 1.00 87.94 382 ASN A N 1
ATOM 3133 C CA . ASN A 1 382 ? 3.186 24.244 -7.088 1.00 87.94 382 ASN A CA 1
ATOM 3134 C C . ASN A 1 382 ? 3.432 22.867 -6.438 1.00 87.94 382 ASN A C 1
ATOM 3136 O O . ASN A 1 382 ? 3.926 22.793 -5.315 1.00 87.94 382 ASN A O 1
ATOM 3140 N N . CYS A 1 383 ? 3.143 21.763 -7.136 1.00 86.88 383 CYS A N 1
ATOM 3141 C CA . CYS A 1 383 ? 3.464 20.419 -6.662 1.00 86.88 383 CYS A CA 1
ATOM 3142 C C . CYS A 1 383 ? 4.931 20.016 -6.888 1.00 86.88 383 CYS A C 1
ATOM 3144 O O . CYS A 1 383 ? 5.371 19.065 -6.247 1.00 86.88 383 CYS A O 1
ATOM 3146 N N . VAL A 1 384 ? 5.680 20.666 -7.791 1.00 90.38 384 VAL A N 1
ATOM 3147 C CA . VAL A 1 384 ? 7.014 20.206 -8.244 1.00 90.38 384 VAL A CA 1
ATOM 3148 C C . VAL A 1 384 ? 8.139 21.246 -8.143 1.00 90.38 384 VAL A C 1
ATOM 3150 O O . VAL A 1 384 ? 9.293 20.848 -7.981 1.00 90.38 384 VAL A O 1
ATOM 3153 N N . ARG A 1 385 ? 7.845 22.556 -8.165 1.00 90.12 385 ARG A N 1
ATOM 3154 C CA . ARG A 1 385 ? 8.850 23.643 -8.135 1.00 90.12 385 ARG A CA 1
ATOM 3155 C C . ARG A 1 385 ? 9.819 23.538 -6.952 1.00 90.12 385 ARG A C 1
ATOM 3157 O O . ARG A 1 385 ? 11.008 23.783 -7.119 1.00 90.12 385 ARG A O 1
ATOM 3164 N N . SER A 1 386 ? 9.328 23.129 -5.782 1.00 88.69 386 SER A N 1
ATOM 3165 C CA . SER A 1 386 ? 10.109 23.003 -4.542 1.00 88.69 386 SER A CA 1
ATOM 3166 C C . SER A 1 386 ? 11.020 21.771 -4.465 1.00 88.69 386 SER A C 1
ATOM 3168 O O . SER A 1 386 ? 11.882 21.724 -3.592 1.00 88.69 386 SER A O 1
ATOM 3170 N N . VAL A 1 387 ? 10.854 20.777 -5.349 1.00 89.50 387 VAL A N 1
ATOM 3171 C CA . VAL A 1 387 ? 11.678 19.548 -5.361 1.00 89.50 387 VAL A CA 1
ATOM 3172 C C . VAL A 1 387 ? 12.569 19.415 -6.594 1.00 89.50 387 VAL A C 1
ATOM 3174 O O . VAL A 1 387 ? 13.514 18.633 -6.570 1.00 89.50 387 VAL A O 1
ATOM 3177 N N . LEU A 1 388 ? 12.309 20.188 -7.653 1.00 92.56 388 LEU A N 1
ATOM 3178 C CA . LEU A 1 388 ? 13.162 20.275 -8.839 1.00 92.56 388 LEU A CA 1
ATOM 3179 C C . LEU A 1 388 ? 14.184 21.413 -8.676 1.00 92.56 388 LEU A C 1
ATOM 3181 O O . LEU A 1 388 ? 14.023 22.504 -9.236 1.00 92.56 388 LEU A O 1
ATOM 3185 N N . SER A 1 389 ? 15.246 21.155 -7.908 1.00 91.44 389 SER A N 1
ATOM 3186 C CA . SER A 1 389 ? 16.438 22.017 -7.838 1.00 91.44 389 SER A CA 1
ATOM 3187 C C . SER A 1 389 ? 17.080 22.224 -9.220 1.00 91.44 389 SER A C 1
ATOM 3189 O O . SER A 1 389 ? 16.769 21.514 -10.179 1.00 91.44 389 SER A O 1
ATOM 3191 N N . SER A 1 390 ? 17.969 23.211 -9.352 1.00 88.00 390 SER A N 1
ATOM 3192 C CA . SER A 1 390 ? 18.690 23.479 -10.608 1.00 88.00 390 SER A CA 1
ATOM 3193 C C . SER A 1 390 ? 19.541 22.288 -11.067 1.00 88.00 390 SER A C 1
ATOM 3195 O O . SER A 1 390 ? 19.585 21.995 -12.256 1.00 88.00 390 SER A O 1
ATOM 3197 N N . ASP A 1 391 ? 20.149 21.560 -10.128 1.00 89.94 391 ASP A N 1
ATOM 3198 C CA . ASP A 1 391 ? 20.979 20.373 -10.362 1.00 89.94 391 ASP A CA 1
ATOM 3199 C C . ASP A 1 391 ? 20.189 19.050 -10.439 1.00 89.94 391 ASP A C 1
ATOM 3201 O O . ASP A 1 391 ? 20.786 17.981 -10.559 1.00 89.94 391 ASP A O 1
ATOM 3205 N N . PHE A 1 392 ? 18.855 19.079 -10.340 1.00 93.25 392 PHE A N 1
ATOM 3206 C CA . PHE A 1 392 ? 18.057 17.884 -10.036 1.00 93.25 392 PHE A CA 1
ATOM 3207 C C . PHE A 1 392 ? 18.230 16.733 -11.044 1.00 93.25 392 PHE A C 1
ATOM 3209 O O . PHE A 1 392 ? 18.317 15.564 -10.654 1.00 93.25 392 PHE A O 1
ATOM 3216 N N . PHE A 1 393 ? 18.284 17.055 -12.340 1.00 94.12 393 PHE A N 1
ATOM 3217 C CA . PHE A 1 393 ? 18.497 16.072 -13.406 1.00 94.12 393 PHE A CA 1
ATOM 3218 C C . PHE A 1 393 ? 19.982 15.819 -13.718 1.00 94.12 393 PHE A C 1
ATOM 3220 O O . PHE A 1 393 ? 20.282 14.933 -14.517 1.00 94.12 393 PHE A O 1
ATOM 3227 N N . THR A 1 394 ? 20.914 16.536 -13.081 1.00 90.12 394 THR A N 1
ATOM 3228 C CA . THR A 1 394 ? 22.349 16.447 -13.370 1.00 90.12 394 THR A CA 1
ATOM 3229 C C . THR A 1 394 ? 22.919 15.062 -13.016 1.00 90.12 394 THR A C 1
ATOM 3231 O O . THR A 1 394 ? 22.741 14.578 -11.890 1.00 90.12 394 THR A O 1
ATOM 3234 N N . PRO A 1 395 ? 23.646 14.404 -13.941 1.00 79.62 395 PRO A N 1
ATOM 3235 C CA . PRO A 1 395 ? 24.310 13.128 -13.693 1.00 79.62 395 PRO A CA 1
ATOM 3236 C C . PRO A 1 395 ? 25.253 13.138 -12.478 1.00 79.62 395 PRO A C 1
ATOM 3238 O O . PRO A 1 395 ? 26.359 13.670 -12.526 1.00 79.62 395 PRO A O 1
ATOM 3241 N N . LYS A 1 396 ? 24.874 12.444 -11.393 1.00 75.12 396 LYS A N 1
ATOM 3242 C CA . LYS A 1 396 ? 25.710 12.302 -10.176 1.00 75.12 396 LYS A CA 1
ATOM 3243 C C . LYS A 1 396 ? 26.990 11.470 -10.367 1.00 75.12 396 LYS A C 1
ATOM 3245 O O . LYS A 1 396 ? 27.747 11.277 -9.419 1.00 75.12 396 LYS A O 1
ATOM 3250 N N . LYS A 1 397 ? 27.219 10.939 -11.571 1.00 75.69 397 LYS A N 1
ATOM 3251 C CA . LYS A 1 397 ? 28.442 10.261 -12.022 1.00 75.69 397 LYS A CA 1
ATOM 3252 C C . LYS A 1 397 ? 28.642 10.585 -13.502 1.00 75.69 397 LYS A C 1
ATOM 3254 O O . LYS A 1 397 ? 27.663 10.575 -14.240 1.00 75.69 397 LYS A O 1
ATOM 3259 N N . LYS A 1 398 ? 29.888 10.795 -13.947 1.00 67.12 398 LYS A N 1
ATOM 3260 C CA . LYS A 1 398 ? 30.198 11.041 -15.373 1.00 67.12 398 LYS A CA 1
ATOM 3261 C C . LYS A 1 398 ? 29.752 9.879 -16.275 1.00 67.12 398 LYS A C 1
ATOM 3263 O O . LYS A 1 398 ? 29.175 10.111 -17.329 1.00 67.12 398 LYS A O 1
ATOM 3268 N N . ASN A 1 399 ? 29.937 8.640 -15.812 1.00 71.38 399 ASN A N 1
ATOM 3269 C CA . ASN A 1 399 ? 29.476 7.433 -16.500 1.00 71.38 399 ASN A CA 1
ATOM 3270 C C . ASN A 1 399 ? 28.268 6.843 -15.755 1.00 71.38 399 ASN A C 1
ATOM 3272 O O . ASN A 1 399 ? 28.435 6.175 -14.729 1.00 71.38 399 ASN A O 1
ATOM 3276 N N . ILE A 1 400 ? 27.055 7.092 -16.259 1.00 78.94 400 ILE A N 1
ATOM 3277 C CA . ILE A 1 400 ? 25.830 6.438 -15.778 1.00 78.94 400 ILE A CA 1
ATOM 3278 C C . ILE A 1 400 ? 25.568 5.174 -16.595 1.00 78.94 400 ILE A C 1
ATOM 3280 O O . ILE A 1 400 ? 25.374 5.209 -17.809 1.00 78.94 400 ILE A O 1
ATOM 3284 N N . ASP A 1 401 ? 25.534 4.051 -15.885 1.00 81.56 401 ASP A N 1
ATOM 3285 C CA . ASP A 1 401 ? 25.028 2.781 -16.385 1.00 81.56 401 ASP A CA 1
ATOM 3286 C C . ASP A 1 401 ? 23.496 2.800 -16.314 1.00 81.56 401 ASP A C 1
ATOM 3288 O O . ASP A 1 401 ? 22.912 2.677 -15.236 1.00 81.56 401 ASP A O 1
ATOM 3292 N N . ILE A 1 402 ? 22.861 2.978 -17.473 1.00 81.00 402 ILE A N 1
ATOM 3293 C CA . ILE A 1 402 ? 21.401 3.042 -17.615 1.00 81.00 402 ILE A CA 1
ATOM 3294 C C . ILE A 1 402 ? 20.707 1.697 -17.360 1.00 81.00 402 ILE A C 1
ATOM 3296 O O . ILE A 1 402 ? 19.520 1.695 -17.063 1.00 81.00 402 ILE A O 1
ATOM 3300 N N . ASN A 1 403 ? 21.423 0.567 -17.436 1.00 82.06 403 ASN A N 1
ATOM 3301 C CA . ASN A 1 403 ? 20.872 -0.767 -17.183 1.00 82.06 403 ASN A CA 1
ATOM 3302 C C . ASN A 1 403 ? 20.826 -1.089 -15.674 1.00 82.06 403 ASN A C 1
ATOM 3304 O O . ASN A 1 403 ? 20.092 -1.989 -15.245 1.00 82.06 403 ASN A O 1
ATOM 3308 N N . LYS A 1 404 ? 21.589 -0.355 -14.847 1.00 82.25 404 LYS A N 1
ATOM 3309 C CA . LYS A 1 404 ? 21.546 -0.443 -13.380 1.00 82.25 404 LYS A CA 1
ATOM 3310 C C . LYS A 1 404 ? 20.380 0.362 -12.798 1.00 82.25 404 LYS A C 1
ATOM 3312 O O . LYS A 1 404 ? 20.140 1.519 -13.130 1.00 82.25 404 LYS A O 1
ATOM 3317 N N . LYS A 1 405 ? 19.670 -0.251 -11.846 1.00 83.56 405 LYS A N 1
ATOM 3318 C CA . LYS A 1 405 ? 18.468 0.328 -11.232 1.00 83.56 405 LYS A CA 1
ATOM 3319 C C . LYS A 1 405 ? 18.798 1.400 -10.191 1.00 83.56 405 LYS A C 1
ATOM 3321 O O . LYS A 1 405 ? 19.298 1.095 -9.113 1.00 83.56 405 LYS A O 1
ATOM 3326 N N . ALA A 1 406 ? 18.449 2.642 -10.517 1.00 88.56 406 ALA A N 1
ATOM 3327 C CA . ALA A 1 406 ? 18.503 3.820 -9.653 1.00 88.56 406 ALA A CA 1
ATOM 3328 C C . ALA A 1 406 ? 17.190 4.628 -9.755 1.00 88.56 406 ALA A C 1
ATOM 3330 O O . ALA A 1 406 ? 16.305 4.286 -10.536 1.00 88.56 406 ALA A O 1
ATOM 3331 N N . SER A 1 407 ? 17.022 5.663 -8.929 1.00 90.94 407 SER A N 1
ATOM 3332 C CA . SER A 1 407 ? 15.817 6.506 -8.923 1.00 90.94 407 SER A CA 1
ATOM 3333 C C . SER A 1 407 ? 16.102 7.911 -8.388 1.00 90.94 407 SER A C 1
ATOM 3335 O O . SER A 1 407 ? 17.041 8.109 -7.613 1.00 90.94 407 SER A O 1
ATOM 3337 N N . TYR A 1 408 ? 15.270 8.883 -8.770 1.00 91.75 408 TYR A N 1
ATOM 3338 C CA . TYR A 1 408 ? 15.234 10.189 -8.109 1.00 91.75 408 TYR A CA 1
ATOM 3339 C C . TYR A 1 408 ? 14.543 10.086 -6.740 1.00 91.75 408 TYR A C 1
ATOM 3341 O O . TYR A 1 408 ? 13.599 9.311 -6.568 1.00 91.75 408 TYR A O 1
ATOM 3349 N N . ARG A 1 409 ? 14.976 10.900 -5.767 1.00 89.56 409 ARG A N 1
ATOM 3350 C CA . ARG A 1 409 ? 14.364 10.984 -4.426 1.00 89.56 409 ARG A CA 1
ATOM 3351 C C . ARG A 1 409 ? 13.066 11.803 -4.462 1.00 89.56 409 ARG A C 1
ATOM 3353 O O . ARG A 1 409 ? 13.005 12.891 -3.904 1.00 89.56 409 ARG A O 1
ATOM 3360 N N . LEU A 1 410 ? 12.042 11.278 -5.136 1.00 88.69 410 LEU A N 1
ATOM 3361 C CA . LEU A 1 410 ? 10.718 11.898 -5.230 1.00 88.69 410 LEU A CA 1
ATOM 3362 C C . LEU A 1 410 ? 9.645 11.090 -4.476 1.00 88.69 410 LEU A C 1
ATOM 3364 O O . LEU A 1 410 ? 9.516 9.880 -4.691 1.00 88.69 410 LEU A O 1
ATOM 3368 N N . PRO A 1 411 ? 8.799 11.759 -3.671 1.00 87.62 411 PRO A N 1
ATOM 3369 C CA . PRO A 1 411 ? 7.467 11.289 -3.308 1.00 87.62 411 PRO A CA 1
ATOM 3370 C C . PRO A 1 411 ? 6.642 10.795 -4.505 1.00 87.62 411 PRO A C 1
ATOM 3372 O O . PRO A 1 411 ? 6.792 11.251 -5.644 1.00 87.62 411 PRO A O 1
ATOM 3375 N N . VAL A 1 412 ? 5.719 9.866 -4.251 1.00 84.75 412 VAL A N 1
ATOM 3376 C CA . VAL A 1 412 ? 4.990 9.135 -5.306 1.00 84.75 412 VAL A CA 1
ATOM 3377 C C . VAL A 1 412 ? 4.126 10.047 -6.179 1.00 84.75 412 VAL A C 1
ATOM 3379 O O . VAL A 1 412 ? 4.076 9.868 -7.397 1.00 84.75 412 VAL A O 1
ATOM 3382 N N . CYS A 1 413 ? 3.477 11.044 -5.574 1.00 86.19 413 CYS A N 1
ATOM 3383 C CA . CYS A 1 413 ? 2.691 12.061 -6.275 1.00 86.19 413 CYS A CA 1
ATOM 3384 C C . CYS A 1 413 ? 3.554 12.888 -7.241 1.00 86.19 413 CYS A C 1
ATOM 3386 O O . CYS A 1 413 ? 3.205 13.017 -8.413 1.00 86.19 413 CYS A O 1
ATOM 3388 N N . GLN A 1 414 ? 4.709 13.367 -6.779 1.00 90.19 414 GLN A N 1
ATOM 3389 C CA . GLN A 1 414 ? 5.650 14.155 -7.576 1.00 90.19 414 GLN A CA 1
ATOM 3390 C C . GLN A 1 414 ? 6.292 13.310 -8.676 1.00 90.19 414 GLN A C 1
ATOM 3392 O O . GLN A 1 414 ? 6.363 13.751 -9.816 1.00 90.19 414 GLN A O 1
ATOM 3397 N N . THR A 1 415 ? 6.637 12.050 -8.389 1.00 93.19 415 THR A N 1
ATOM 3398 C CA . THR A 1 415 ? 7.106 11.095 -9.408 1.00 93.19 415 THR A CA 1
ATOM 3399 C C . THR A 1 415 ? 6.078 10.948 -10.531 1.00 93.19 415 THR A C 1
ATOM 3401 O O . THR A 1 415 ? 6.451 10.967 -11.701 1.00 93.19 415 THR A O 1
ATOM 3404 N N . ARG A 1 416 ? 4.783 10.809 -10.199 1.00 91.31 416 ARG A N 1
ATOM 3405 C CA . ARG A 1 416 ? 3.703 10.699 -11.193 1.00 91.31 416 ARG A CA 1
ATOM 3406 C C . ARG A 1 416 ? 3.626 11.945 -12.079 1.00 91.31 416 ARG A C 1
ATOM 3408 O O . ARG A 1 416 ? 3.586 11.798 -13.296 1.00 91.31 416 ARG A O 1
ATOM 3415 N N . ILE A 1 417 ? 3.647 13.137 -11.479 1.00 92.94 417 ILE A N 1
ATOM 3416 C CA . ILE A 1 417 ? 3.590 14.414 -12.210 1.00 92.94 417 ILE A CA 1
ATOM 3417 C C . ILE A 1 417 ? 4.816 14.559 -13.122 1.00 92.94 417 ILE A C 1
ATOM 3419 O O . ILE A 1 417 ? 4.656 14.699 -14.329 1.00 92.94 417 ILE A O 1
ATOM 3423 N N . VAL A 1 418 ? 6.032 14.415 -12.586 1.00 96.00 418 VAL A N 1
ATOM 3424 C CA . VAL A 1 418 ? 7.278 14.546 -13.365 1.00 96.00 418 VAL A CA 1
ATOM 3425 C C . VAL A 1 418 ? 7.380 13.484 -14.473 1.00 96.00 418 VAL A C 1
ATOM 3427 O O . VAL A 1 418 ? 7.901 13.783 -15.538 1.00 96.00 418 VAL A O 1
ATOM 3430 N N . THR A 1 419 ? 6.815 12.281 -14.294 1.00 96.88 419 THR A N 1
ATOM 3431 C CA . THR A 1 419 ? 6.738 11.266 -15.371 1.00 96.88 419 THR A CA 1
ATOM 3432 C C . THR A 1 419 ? 5.834 11.709 -16.526 1.00 96.88 419 THR A C 1
ATOM 3434 O O . THR A 1 419 ? 6.226 11.555 -17.679 1.00 96.88 419 THR A O 1
ATOM 3437 N N . ARG A 1 420 ? 4.653 12.282 -16.243 1.00 95.44 420 ARG A N 1
ATOM 3438 C CA . ARG A 1 420 ? 3.759 12.824 -17.285 1.00 95.44 420 ARG A CA 1
ATOM 3439 C C . ARG A 1 420 ? 4.383 14.040 -17.970 1.00 95.44 420 ARG A C 1
ATOM 3441 O O . ARG A 1 420 ? 4.411 14.074 -19.190 1.00 95.44 420 ARG A O 1
ATOM 3448 N N . LEU A 1 421 ? 4.953 14.983 -17.219 1.00 96.81 421 LEU A N 1
ATOM 3449 C CA . LEU A 1 421 ? 5.617 16.162 -17.796 1.00 96.81 421 LEU A CA 1
ATOM 3450 C C . LEU A 1 421 ? 6.854 15.793 -18.635 1.00 96.81 421 LEU A C 1
ATOM 3452 O O . LEU A 1 421 ? 7.110 16.421 -19.657 1.00 96.81 421 LEU A O 1
ATOM 3456 N N . PHE A 1 422 ? 7.604 14.756 -18.246 1.00 97.56 422 PHE A N 1
ATOM 3457 C CA . PHE A 1 422 ? 8.713 14.244 -19.055 1.00 97.56 422 PHE A CA 1
ATOM 3458 C C . PHE A 1 422 ? 8.231 13.584 -20.350 1.00 97.56 422 PHE A C 1
ATOM 3460 O O . PHE A 1 422 ? 8.843 13.802 -21.392 1.00 97.56 422 PHE A O 1
ATOM 3467 N N . TYR A 1 423 ? 7.113 12.851 -20.312 1.00 96.81 423 TYR A N 1
ATOM 3468 C CA . TYR A 1 423 ? 6.465 12.354 -21.526 1.00 96.81 423 TYR A CA 1
ATOM 3469 C C . TYR A 1 423 ? 6.055 13.507 -22.464 1.00 96.81 423 TYR A C 1
ATOM 3471 O O . TYR A 1 423 ? 6.415 13.480 -23.639 1.00 96.81 423 TYR A O 1
ATOM 3479 N N . GLU A 1 424 ? 5.427 14.566 -21.937 1.00 95.56 424 GLU A N 1
ATOM 3480 C CA . GLU A 1 424 ? 5.080 15.770 -22.715 1.00 95.56 424 GLU A CA 1
ATOM 3481 C C . GLU A 1 424 ? 6.306 16.445 -23.351 1.00 95.56 424 GLU A C 1
ATOM 3483 O O . GLU A 1 424 ? 6.274 16.835 -24.522 1.00 95.56 424 GLU A O 1
ATOM 3488 N N . HIS A 1 425 ? 7.423 16.528 -22.622 1.00 95.38 425 HIS A N 1
ATOM 3489 C CA . HIS A 1 425 ? 8.673 17.061 -23.165 1.00 95.38 425 HIS A CA 1
ATOM 3490 C C . HIS A 1 425 ? 9.210 16.211 -24.330 1.00 95.38 425 HIS A C 1
ATOM 3492 O O . HIS A 1 425 ? 9.588 16.759 -25.364 1.00 95.38 425 HIS A O 1
ATOM 3498 N N . ILE A 1 426 ? 9.232 14.876 -24.213 1.00 93.94 426 ILE A N 1
ATOM 3499 C CA . ILE A 1 426 ? 9.795 14.027 -25.277 1.00 93.94 426 ILE A CA 1
ATOM 3500 C C . ILE A 1 426 ? 8.892 13.918 -26.514 1.00 93.94 426 ILE A C 1
ATOM 3502 O O . ILE A 1 426 ? 9.423 13.772 -27.614 1.00 93.94 426 ILE A O 1
ATOM 3506 N N . ILE A 1 427 ? 7.560 14.021 -26.390 1.00 92.06 427 ILE A N 1
ATOM 3507 C CA . ILE A 1 427 ? 6.676 14.028 -27.573 1.00 92.06 427 ILE A CA 1
ATOM 3508 C C . ILE A 1 427 ? 6.721 15.365 -28.325 1.00 92.06 427 ILE A C 1
ATOM 3510 O O . ILE A 1 427 ? 6.688 15.362 -29.553 1.00 92.06 427 ILE A O 1
ATOM 3514 N N . THR A 1 428 ? 6.870 16.491 -27.617 1.00 89.19 428 THR A N 1
ATOM 3515 C CA . THR A 1 428 ? 7.003 17.826 -28.234 1.00 89.19 428 THR A CA 1
ATOM 3516 C C . THR A 1 428 ? 8.403 18.093 -28.803 1.00 89.19 428 THR A C 1
ATOM 3518 O O . THR A 1 428 ? 8.569 18.957 -29.668 1.00 89.19 428 THR A O 1
ATOM 3521 N N . PHE A 1 429 ? 9.416 17.329 -28.381 1.00 86.50 429 PHE A N 1
ATOM 3522 C CA . PHE A 1 429 ? 10.778 17.421 -28.902 1.00 86.50 429 PHE A CA 1
ATOM 3523 C C . PHE A 1 429 ? 10.879 16.924 -30.358 1.00 86.50 429 PHE A C 1
ATOM 3525 O O . PHE A 1 429 ? 10.831 15.726 -30.642 1.00 86.50 429 PHE A O 1
ATOM 3532 N N . ARG A 1 430 ? 11.051 17.874 -31.290 1.00 71.12 430 ARG A N 1
ATOM 3533 C CA . ARG A 1 430 ? 10.951 17.669 -32.751 1.00 71.12 430 ARG A CA 1
ATOM 3534 C C . ARG A 1 430 ? 12.085 16.862 -33.408 1.00 71.12 430 ARG A C 1
ATOM 3536 O O . ARG A 1 430 ? 11.984 16.568 -34.596 1.00 71.12 430 ARG A O 1
ATOM 3543 N N . ASN A 1 431 ? 13.156 16.506 -32.696 1.00 67.19 431 ASN A N 1
ATOM 3544 C CA . ASN A 1 431 ? 14.265 15.747 -33.287 1.00 67.19 431 ASN A CA 1
ATOM 3545 C C . ASN A 1 431 ? 13.965 14.233 -33.276 1.00 67.19 431 ASN A C 1
ATOM 3547 O O . ASN A 1 431 ? 14.358 13.510 -32.363 1.00 67.19 431 ASN A O 1
ATOM 3551 N N . ASN A 1 432 ? 13.223 13.774 -34.287 1.00 61.34 432 ASN A N 1
ATOM 3552 C CA . ASN A 1 432 ? 12.708 12.402 -34.399 1.00 61.34 432 ASN A CA 1
ATOM 3553 C C . ASN A 1 432 ? 13.688 11.390 -35.036 1.00 61.34 432 ASN A C 1
ATOM 3555 O O . ASN A 1 432 ? 13.297 10.247 -35.268 1.00 61.34 432 ASN A O 1
ATOM 3559 N N . ALA A 1 433 ? 14.926 11.796 -35.345 1.00 67.62 433 ALA A N 1
ATOM 3560 C CA . ALA A 1 433 ? 15.869 10.998 -36.136 1.00 67.62 433 ALA A CA 1
ATOM 3561 C C . ALA A 1 433 ? 16.480 9.789 -35.397 1.00 67.62 433 ALA A C 1
ATOM 3563 O O . ALA A 1 433 ? 16.930 8.851 -36.049 1.00 67.62 433 ALA A O 1
ATOM 3564 N N . ASP A 1 434 ? 16.507 9.794 -34.060 1.00 84.00 434 ASP A N 1
ATOM 3565 C CA . ASP A 1 434 ? 17.064 8.691 -33.266 1.00 84.00 434 ASP A CA 1
ATOM 3566 C C . ASP A 1 434 ? 15.967 7.664 -32.892 1.00 84.00 434 ASP A C 1
ATOM 3568 O O . ASP A 1 434 ? 15.002 8.031 -32.206 1.00 84.00 434 ASP A O 1
ATOM 3572 N N . PRO A 1 435 ? 16.088 6.379 -33.292 1.00 88.69 435 PRO A N 1
ATOM 3573 C CA . PRO A 1 435 ? 15.105 5.344 -32.965 1.00 88.69 435 PRO A CA 1
ATOM 3574 C C . PRO A 1 435 ? 14.871 5.158 -31.460 1.00 88.69 435 PRO A C 1
ATOM 3576 O O . PRO A 1 435 ? 13.729 4.963 -31.044 1.00 88.69 435 PRO A O 1
ATOM 3579 N N . ILE A 1 436 ? 15.912 5.301 -30.631 1.00 91.19 436 ILE A N 1
ATOM 3580 C CA . ILE A 1 436 ? 15.834 5.115 -29.175 1.00 91.19 436 ILE A CA 1
ATOM 3581 C C . ILE A 1 436 ? 14.904 6.165 -28.558 1.00 91.19 436 ILE A C 1
ATOM 3583 O O . ILE A 1 436 ? 14.202 5.868 -27.594 1.00 91.19 436 ILE A O 1
ATOM 3587 N N . LEU A 1 437 ? 14.828 7.378 -29.124 1.00 92.00 437 LEU A N 1
ATOM 3588 C CA . LEU A 1 437 ? 13.869 8.392 -28.671 1.00 92.00 437 LEU A CA 1
ATOM 3589 C C . LEU A 1 437 ? 12.422 8.019 -29.013 1.00 92.00 437 LEU A C 1
ATOM 3591 O O . LEU A 1 437 ? 11.522 8.337 -28.238 1.00 92.00 437 LEU A O 1
ATOM 3595 N N . ASN A 1 438 ? 12.178 7.326 -30.126 1.00 92.00 438 ASN A N 1
ATOM 3596 C CA . ASN A 1 438 ? 10.837 6.869 -30.496 1.00 92.00 438 ASN A CA 1
ATOM 3597 C C . ASN A 1 438 ? 10.402 5.670 -29.634 1.00 92.00 438 ASN A C 1
ATOM 3599 O O . ASN A 1 438 ? 9.295 5.677 -29.093 1.00 92.00 438 ASN A O 1
ATOM 3603 N N . ASP A 1 439 ? 11.296 4.712 -29.380 1.00 94.19 439 ASP A N 1
ATOM 3604 C CA . ASP A 1 439 ? 11.049 3.641 -28.408 1.00 94.19 439 ASP A CA 1
ATOM 3605 C C . ASP A 1 439 ? 10.897 4.167 -26.970 1.00 94.19 439 ASP A C 1
ATOM 3607 O O . ASP A 1 439 ? 10.081 3.649 -26.207 1.00 94.19 439 ASP A O 1
ATOM 3611 N N . LEU A 1 440 ? 11.595 5.246 -26.597 1.00 95.44 440 LEU A N 1
ATOM 3612 C CA . LEU A 1 440 ? 11.420 5.921 -25.306 1.00 95.44 440 LEU A CA 1
ATOM 3613 C C . LEU A 1 440 ? 10.035 6.583 -25.183 1.00 95.44 440 LEU A C 1
ATOM 3615 O O . LEU A 1 440 ? 9.407 6.475 -24.126 1.00 95.44 440 LEU A O 1
ATOM 3619 N N . LYS A 1 441 ? 9.524 7.213 -26.254 1.00 95.44 441 LYS A N 1
ATOM 3620 C CA . LYS A 1 441 ? 8.140 7.728 -26.312 1.00 95.44 441 LYS A CA 1
ATOM 3621 C C . LYS A 1 441 ? 7.139 6.586 -26.110 1.00 95.44 441 LYS A C 1
ATOM 3623 O O . LYS A 1 441 ? 6.277 6.687 -25.239 1.00 95.44 441 LYS A O 1
ATOM 3628 N N . LEU A 1 442 ? 7.296 5.471 -26.831 1.00 96.25 442 LEU A N 1
ATOM 3629 C CA . LEU A 1 442 ? 6.435 4.286 -26.694 1.00 96.25 442 LEU A CA 1
ATOM 3630 C C . LEU A 1 442 ? 6.517 3.652 -25.294 1.00 96.25 442 LEU A C 1
ATOM 3632 O O . LEU A 1 442 ? 5.491 3.275 -24.725 1.00 96.25 442 LEU A O 1
ATOM 3636 N N . LEU A 1 443 ? 7.708 3.576 -24.697 1.00 97.38 443 LEU A N 1
ATOM 3637 C CA . LEU A 1 443 ? 7.918 3.047 -23.349 1.00 97.38 443 LEU A CA 1
ATOM 3638 C C . LEU A 1 443 ? 7.153 3.860 -22.294 1.00 97.38 443 LEU A C 1
ATOM 3640 O O . LEU A 1 443 ? 6.464 3.284 -21.448 1.00 97.38 443 LEU A O 1
ATOM 3644 N N . PHE A 1 444 ? 7.239 5.192 -22.356 1.00 97.75 444 PHE A N 1
ATOM 3645 C CA . PHE A 1 444 ? 6.527 6.076 -21.430 1.00 97.75 444 PHE A CA 1
ATOM 3646 C C . PHE A 1 444 ? 5.022 6.136 -21.713 1.00 97.75 444 PHE A C 1
ATOM 3648 O O . PHE A 1 444 ? 4.248 6.159 -20.756 1.00 97.75 444 PHE A O 1
ATOM 3655 N N . PHE A 1 445 ? 4.596 6.073 -22.979 1.00 97.25 445 PHE A N 1
ATOM 3656 C CA . PHE A 1 445 ? 3.182 5.946 -23.341 1.00 97.25 445 PHE A CA 1
ATOM 3657 C C . PHE A 1 445 ? 2.560 4.688 -22.726 1.00 97.25 445 PHE A C 1
ATOM 3659 O O . PHE A 1 445 ? 1.582 4.787 -21.992 1.00 97.25 445 PHE A O 1
ATOM 3666 N N . ASN A 1 446 ? 3.153 3.509 -22.944 1.00 97.88 446 ASN A N 1
ATOM 3667 C CA . ASN A 1 446 ? 2.624 2.255 -22.399 1.00 97.88 446 ASN A CA 1
ATOM 3668 C C . ASN A 1 446 ? 2.665 2.230 -20.858 1.00 97.88 446 ASN A C 1
ATOM 3670 O O . ASN A 1 446 ? 1.712 1.773 -20.229 1.00 97.88 446 ASN A O 1
ATOM 3674 N N . LEU A 1 447 ? 3.718 2.783 -20.237 1.00 97.31 447 LEU A N 1
ATOM 3675 C CA . LEU A 1 447 ? 3.823 2.936 -18.779 1.00 97.31 447 LEU A CA 1
ATOM 3676 C C . LEU A 1 447 ? 2.701 3.812 -18.192 1.00 97.31 447 LEU A C 1
ATOM 3678 O O . LEU A 1 447 ? 2.144 3.483 -17.142 1.00 97.31 447 LEU A O 1
ATOM 3682 N N . LEU A 1 448 ? 2.387 4.931 -18.848 1.00 95.75 448 LEU A N 1
ATOM 3683 C CA . LEU A 1 448 ? 1.348 5.862 -18.414 1.00 95.75 448 LEU A CA 1
ATOM 3684 C C . LEU A 1 448 ? -0.052 5.307 -18.698 1.00 95.75 448 LEU A C 1
ATOM 3686 O O . LEU A 1 448 ? -0.863 5.267 -17.777 1.00 95.75 448 LEU A O 1
ATOM 3690 N N . SER A 1 449 ? -0.318 4.778 -19.895 1.00 95.25 449 SER A N 1
ATOM 3691 C CA . SER A 1 449 ? -1.583 4.107 -20.234 1.00 95.25 449 SER A CA 1
ATOM 3692 C C . SER A 1 449 ? -1.907 2.954 -19.280 1.00 95.25 449 SER A C 1
ATOM 3694 O O . SER A 1 449 ? -3.029 2.870 -18.782 1.00 95.25 449 SER A O 1
ATOM 3696 N N . LEU A 1 450 ? -0.917 2.124 -18.923 1.00 95.06 450 LEU A N 1
ATOM 3697 C CA . LEU A 1 450 ? -1.068 1.089 -17.895 1.00 95.06 450 LEU A CA 1
ATOM 3698 C C . LEU A 1 450 ? -1.500 1.685 -16.545 1.00 95.06 450 LEU A C 1
ATOM 3700 O O . LEU A 1 450 ? -2.414 1.174 -15.904 1.00 95.06 450 LEU A O 1
ATOM 3704 N N . MET A 1 451 ? -0.882 2.785 -16.107 1.00 92.00 451 MET A N 1
ATOM 3705 C CA . MET A 1 451 ? -1.296 3.464 -14.876 1.00 92.00 451 MET A CA 1
ATOM 3706 C C . MET A 1 451 ? -2.711 4.042 -14.958 1.00 92.00 451 MET A C 1
ATOM 3708 O O . MET A 1 451 ? -3.438 3.948 -13.973 1.00 92.00 451 MET A O 1
ATOM 3712 N N . TYR A 1 452 ? -3.099 4.640 -16.086 1.00 89.38 452 TYR A N 1
ATOM 3713 C CA . TYR A 1 452 ? -4.422 5.243 -16.244 1.00 89.38 452 TYR A CA 1
ATOM 3714 C C . TYR A 1 452 ? -5.538 4.192 -16.290 1.00 89.38 452 TYR A C 1
ATOM 3716 O O . TYR A 1 452 ? -6.574 4.434 -15.684 1.00 89.38 452 TYR A O 1
ATOM 3724 N N . VAL A 1 453 ? -5.307 3.012 -16.884 1.00 90.31 453 VAL A N 1
ATOM 3725 C CA . VAL A 1 453 ? -6.242 1.867 -16.827 1.00 90.31 453 VAL A CA 1
ATOM 3726 C C . VAL A 1 453 ? -6.379 1.322 -15.399 1.00 90.31 453 VAL A C 1
ATOM 3728 O O . VAL A 1 453 ? -7.487 1.082 -14.929 1.00 90.31 453 VAL A O 1
ATOM 3731 N N . LEU A 1 454 ? -5.275 1.170 -14.658 1.00 88.81 454 LEU A N 1
ATOM 3732 C CA . LEU A 1 454 ? -5.314 0.669 -13.274 1.00 88.81 454 LEU A CA 1
ATOM 3733 C C . LEU A 1 454 ? -5.896 1.696 -12.276 1.00 88.81 454 LEU A C 1
ATOM 3735 O O . LEU A 1 454 ? -6.496 1.308 -11.270 1.00 88.81 454 LEU A O 1
ATOM 3739 N N . GLU A 1 455 ? -5.728 2.998 -12.538 1.00 83.44 455 GLU A N 1
ATOM 3740 C CA . GLU A 1 455 ? -6.395 4.089 -11.812 1.00 83.44 455 GLU A CA 1
ATOM 3741 C C . GLU A 1 455 ? -7.761 4.478 -12.432 1.00 83.44 455 GLU A C 1
ATOM 3743 O O . GLU A 1 455 ? -8.333 5.488 -11.997 1.00 83.44 455 GLU A O 1
ATOM 3748 N N . ASP A 1 456 ? -8.314 3.735 -13.408 1.00 77.50 456 ASP A N 1
ATOM 3749 C CA . ASP A 1 456 ? -9.594 4.121 -14.016 1.00 77.50 456 ASP A CA 1
ATOM 3750 C C . ASP A 1 456 ? -10.758 4.013 -13.015 1.00 77.50 456 ASP A C 1
ATOM 3752 O O . ASP A 1 456 ? -10.700 3.310 -12.009 1.00 77.50 456 ASP A O 1
ATOM 3756 N N . ASN A 1 457 ? -11.798 4.806 -13.231 1.00 67.81 457 ASN A N 1
ATOM 3757 C CA . ASN A 1 457 ? -13.019 4.803 -12.434 1.00 67.81 457 ASN A CA 1
ATOM 3758 C C . ASN A 1 457 ? -14.270 5.061 -13.286 1.00 67.81 457 ASN A C 1
ATOM 3760 O O . ASN A 1 457 ? -15.326 5.354 -12.723 1.00 67.81 457 ASN A O 1
ATOM 3764 N N . GLN A 1 458 ? -14.142 4.989 -14.615 1.00 63.09 458 GLN A N 1
ATOM 3765 C CA . GLN A 1 458 ? -15.236 5.157 -15.562 1.00 63.09 458 GLN A CA 1
ATOM 3766 C C . GLN A 1 458 ? -15.685 3.800 -16.132 1.00 63.09 458 GLN A C 1
ATOM 3768 O O . GLN A 1 458 ? -15.533 2.763 -15.491 1.00 63.09 458 GLN A O 1
ATOM 3773 N N . LYS A 1 459 ? -16.364 3.822 -17.283 1.00 54.66 459 LYS A N 1
ATOM 3774 C CA . LYS A 1 459 ? -17.313 2.786 -17.726 1.00 54.66 459 LYS A CA 1
ATOM 3775 C C . LYS A 1 459 ? -16.690 1.463 -18.203 1.00 54.66 459 LYS A C 1
ATOM 3777 O O . LYS A 1 459 ? -17.453 0.581 -18.592 1.00 54.66 459 LYS A O 1
ATOM 3782 N N . MET A 1 460 ? -15.362 1.310 -18.199 1.00 63.94 460 MET A N 1
ATOM 3783 C CA . MET A 1 460 ? -14.727 0.076 -18.673 1.00 63.94 460 MET A CA 1
ATOM 3784 C C . MET A 1 460 ? -15.133 -1.125 -17.813 1.00 63.94 460 MET A C 1
ATOM 3786 O O . MET A 1 460 ? -15.166 -1.064 -16.581 1.00 63.94 460 MET A O 1
ATOM 3790 N N . ASN A 1 461 ? -15.431 -2.246 -18.464 1.00 84.62 461 ASN A N 1
ATOM 3791 C CA . ASN A 1 461 ? -15.785 -3.477 -17.759 1.00 84.62 461 ASN A CA 1
ATOM 3792 C C . ASN A 1 461 ? -14.525 -4.263 -17.337 1.00 84.62 461 ASN A C 1
ATOM 3794 O O . ASN A 1 461 ? -13.432 -4.054 -17.858 1.00 84.62 461 ASN A O 1
ATOM 3798 N N . ILE A 1 462 ? -14.663 -5.209 -16.401 1.00 88.69 462 ILE A N 1
ATOM 3799 C CA . ILE A 1 462 ? -13.522 -5.955 -15.825 1.00 88.69 462 ILE A CA 1
ATOM 3800 C C . ILE A 1 462 ? -12.701 -6.704 -16.898 1.00 88.69 462 ILE A C 1
ATOM 3802 O O . ILE A 1 462 ? -11.480 -6.805 -16.770 1.00 88.69 462 ILE A O 1
ATOM 3806 N N . ILE A 1 463 ? -13.340 -7.202 -17.963 1.00 91.44 463 ILE A N 1
ATOM 3807 C CA . ILE A 1 463 ? -12.673 -7.940 -19.048 1.00 91.44 463 ILE A CA 1
ATOM 3808 C C . ILE A 1 463 ? -11.842 -6.977 -19.908 1.00 91.44 463 ILE A C 1
ATOM 3810 O O . ILE A 1 463 ? -10.686 -7.262 -20.213 1.00 91.44 463 ILE A O 1
ATOM 3814 N N . GLU A 1 464 ? -12.405 -5.816 -20.238 1.00 92.31 464 GLU A N 1
ATOM 3815 C CA . GLU A 1 464 ? -11.736 -4.740 -20.975 1.00 92.31 464 GLU A CA 1
ATOM 3816 C C . GLU A 1 464 ? -10.534 -4.170 -20.208 1.00 92.31 464 GLU A C 1
ATOM 3818 O O . GLU A 1 464 ? -9.452 -4.029 -20.779 1.00 92.31 464 GLU A O 1
ATOM 3823 N N . ILE A 1 465 ? -10.679 -3.921 -18.902 1.00 91.44 465 ILE A N 1
ATOM 3824 C CA . ILE A 1 465 ? -9.585 -3.446 -18.038 1.00 91.44 465 ILE A CA 1
ATOM 3825 C C . ILE A 1 465 ? -8.457 -4.485 -17.992 1.00 91.44 465 ILE A C 1
ATOM 3827 O O . ILE A 1 465 ? -7.288 -4.117 -18.113 1.00 91.44 465 ILE A O 1
ATOM 3831 N N . ALA A 1 466 ? -8.779 -5.780 -17.869 1.00 94.44 466 ALA A N 1
ATOM 3832 C CA . ALA A 1 466 ? -7.785 -6.854 -17.902 1.00 94.44 466 ALA A CA 1
ATOM 3833 C C . ALA A 1 466 ? -7.061 -6.931 -19.260 1.00 94.44 466 ALA A C 1
ATOM 3835 O O . ALA A 1 466 ? -5.832 -6.968 -19.294 1.00 94.44 466 ALA A O 1
ATOM 3836 N N . TYR A 1 467 ? -7.802 -6.890 -20.371 1.00 95.62 467 TYR A N 1
ATOM 3837 C CA . TYR A 1 467 ? -7.247 -6.934 -21.727 1.00 95.62 467 TYR A CA 1
ATOM 3838 C C . TYR A 1 467 ? -6.346 -5.728 -22.036 1.00 95.62 467 TYR A C 1
ATOM 3840 O O . TYR A 1 467 ? -5.214 -5.893 -22.490 1.00 95.62 467 TYR A O 1
ATOM 3848 N N . ASN A 1 468 ? -6.809 -4.509 -21.739 1.00 95.19 468 ASN A N 1
ATOM 3849 C CA . ASN A 1 468 ? -6.019 -3.293 -21.932 1.00 95.19 468 ASN A CA 1
ATOM 3850 C C . ASN A 1 468 ? -4.777 -3.284 -21.027 1.00 95.19 468 ASN A C 1
ATOM 3852 O O . ASN A 1 468 ? -3.704 -2.879 -21.469 1.00 95.19 468 ASN A O 1
ATOM 3856 N N . THR A 1 469 ? -4.887 -3.796 -19.797 1.00 95.75 469 THR A N 1
ATOM 3857 C CA . THR A 1 469 ? -3.741 -3.988 -18.897 1.00 95.75 469 THR A CA 1
ATOM 3858 C C . THR A 1 469 ? -2.687 -4.906 -19.521 1.00 95.75 469 THR A C 1
ATOM 3860 O O . THR A 1 469 ? -1.527 -4.514 -19.611 1.00 95.75 469 THR A O 1
ATOM 3863 N N . GLU A 1 470 ? -3.066 -6.091 -20.008 1.00 97.62 470 GLU A N 1
ATOM 3864 C CA . GLU A 1 470 ? -2.133 -7.034 -20.651 1.00 97.62 470 GLU A CA 1
ATOM 3865 C C . GLU A 1 470 ? -1.507 -6.455 -21.923 1.00 97.62 470 GLU A C 1
ATOM 3867 O O . GLU A 1 470 ? -0.295 -6.548 -22.108 1.00 97.62 470 GLU A O 1
ATOM 3872 N N . LYS A 1 471 ? -2.305 -5.781 -22.761 1.00 97.69 471 LYS A N 1
ATOM 3873 C CA . LYS A 1 471 ? -1.838 -5.069 -23.959 1.00 97.69 471 LYS A CA 1
ATOM 3874 C C . LYS A 1 471 ? -0.764 -4.030 -23.618 1.00 97.69 471 LYS A C 1
ATOM 3876 O O . LYS A 1 471 ? 0.288 -4.012 -24.256 1.00 97.69 471 LYS A O 1
ATOM 3881 N N . TYR A 1 472 ? -0.998 -3.179 -22.616 1.00 98.00 472 TYR A N 1
ATOM 3882 C CA . TYR A 1 472 ? -0.023 -2.161 -22.215 1.00 98.00 472 TYR A CA 1
ATOM 3883 C C . TYR A 1 472 ? 1.198 -2.753 -21.499 1.00 98.00 472 TYR A C 1
ATOM 3885 O O . TYR A 1 472 ? 2.288 -2.210 -21.652 1.00 98.00 472 TYR A O 1
ATOM 3893 N N . VAL A 1 473 ? 1.068 -3.876 -20.783 1.00 98.06 473 VAL A N 1
ATOM 3894 C CA . VAL A 1 473 ? 2.212 -4.596 -20.193 1.00 98.06 473 VAL A CA 1
ATOM 3895 C C . VAL A 1 473 ? 3.090 -5.234 -21.274 1.00 98.06 473 VAL A C 1
ATOM 3897 O O . VAL A 1 473 ? 4.296 -4.991 -21.288 1.00 98.06 473 VAL A O 1
ATOM 3900 N N . ASP A 1 474 ? 2.515 -5.999 -22.203 1.00 98.25 474 ASP A N 1
ATOM 3901 C CA . ASP A 1 474 ? 3.269 -6.663 -23.274 1.00 98.25 474 ASP A CA 1
ATOM 3902 C C . ASP A 1 474 ? 3.968 -5.630 -24.181 1.00 98.25 474 ASP A C 1
ATOM 3904 O O . ASP A 1 474 ? 5.150 -5.782 -24.498 1.00 98.25 474 ASP A O 1
ATOM 3908 N N . ASN A 1 475 ? 3.289 -4.525 -24.517 1.00 98.06 475 ASN A N 1
ATOM 3909 C CA . ASN A 1 475 ? 3.883 -3.417 -25.271 1.00 98.06 475 ASN A CA 1
ATOM 3910 C C . ASN A 1 475 ? 4.957 -2.656 -24.472 1.00 98.06 475 ASN A C 1
ATOM 3912 O O . ASN A 1 475 ? 5.997 -2.309 -25.029 1.00 98.06 475 ASN A O 1
ATOM 3916 N N . PHE A 1 476 ? 4.747 -2.418 -23.170 1.00 97.69 476 PHE A N 1
ATOM 3917 C CA . PHE A 1 476 ? 5.760 -1.817 -22.295 1.00 97.69 476 PHE A CA 1
ATOM 3918 C C . PHE A 1 476 ? 7.048 -2.646 -22.303 1.00 97.69 476 PHE A C 1
ATOM 3920 O O . PHE A 1 476 ? 8.128 -2.084 -22.458 1.00 97.69 476 PHE A O 1
ATOM 3927 N N . PHE A 1 477 ? 6.950 -3.976 -22.197 1.00 96.88 477 PHE A N 1
ATOM 3928 C CA . PHE A 1 477 ? 8.121 -4.853 -22.244 1.00 96.88 477 PHE A CA 1
ATOM 3929 C C . PHE A 1 477 ? 8.771 -4.952 -23.628 1.00 96.88 477 PHE A C 1
ATOM 3931 O O . PHE A 1 477 ? 9.985 -5.146 -23.690 1.00 96.88 477 PHE A O 1
ATOM 3938 N N . LEU A 1 478 ? 8.016 -4.779 -24.718 1.00 95.25 478 LEU A N 1
ATOM 3939 C CA . LEU A 1 478 ? 8.582 -4.659 -26.062 1.00 95.25 478 LEU A CA 1
ATOM 3940 C C . LEU A 1 478 ? 9.466 -3.405 -26.167 1.00 95.25 478 LEU A C 1
ATOM 3942 O O . LEU A 1 478 ? 10.671 -3.532 -26.375 1.00 95.25 478 LEU A O 1
ATOM 3946 N N . SER A 1 479 ? 8.912 -2.214 -25.912 1.00 95.56 479 SER A N 1
ATOM 3947 C CA . SER A 1 479 ? 9.684 -0.961 -25.938 1.00 95.56 479 SER A CA 1
ATOM 3948 C C . SER A 1 479 ? 10.831 -0.959 -24.919 1.00 95.56 479 SER A C 1
ATOM 3950 O O . SER A 1 479 ? 11.904 -0.430 -25.194 1.00 95.56 479 SER A O 1
ATOM 3952 N N . LEU A 1 480 ? 10.658 -1.603 -23.758 1.00 95.44 480 LEU A N 1
ATOM 3953 C CA . LEU A 1 480 ? 11.705 -1.724 -22.740 1.00 95.44 480 LEU A CA 1
ATOM 3954 C C . LEU A 1 480 ? 12.960 -2.412 -23.289 1.00 95.44 480 LEU A C 1
ATOM 3956 O O . LEU A 1 480 ? 14.062 -1.956 -23.008 1.00 95.44 480 LEU A O 1
ATOM 3960 N N . TYR A 1 481 ? 12.820 -3.483 -24.069 1.00 93.56 481 TYR A N 1
ATOM 3961 C CA . TYR A 1 481 ? 13.974 -4.205 -24.617 1.00 93.56 481 TYR A CA 1
ATOM 3962 C C . TYR A 1 481 ? 14.482 -3.665 -25.962 1.00 93.56 481 TYR A C 1
ATOM 3964 O O . TYR A 1 481 ? 15.531 -4.114 -26.417 1.00 93.56 481 TYR A O 1
ATOM 3972 N N . ASN A 1 482 ? 13.807 -2.665 -26.538 1.00 93.06 482 ASN A N 1
ATOM 3973 C CA . ASN A 1 482 ? 14.378 -1.812 -27.582 1.00 93.06 482 ASN A CA 1
ATOM 3974 C C . ASN A 1 482 ? 15.259 -0.702 -26.965 1.00 93.06 482 ASN A C 1
ATOM 3976 O O . ASN A 1 482 ? 16.333 -0.401 -27.477 1.00 93.06 482 ASN A O 1
ATOM 3980 N N . VAL A 1 483 ? 14.841 -0.128 -25.825 1.00 92.31 483 VAL A N 1
ATOM 3981 C CA . VAL A 1 483 ? 15.575 0.940 -25.112 1.00 92.31 483 VAL A CA 1
ATOM 3982 C C . VAL A 1 483 ? 16.743 0.413 -24.257 1.00 92.31 483 VAL A C 1
ATOM 3984 O O . VAL A 1 483 ? 17.748 1.108 -24.097 1.00 92.31 483 VAL A O 1
ATOM 3987 N N . PHE A 1 484 ? 16.630 -0.791 -23.680 1.00 91.12 484 PHE A N 1
ATOM 3988 C CA . PHE A 1 484 ? 17.610 -1.362 -22.744 1.00 91.12 484 PHE A CA 1
ATOM 3989 C C . PHE A 1 484 ? 18.176 -2.703 -23.222 1.00 91.12 484 PHE A C 1
ATOM 3991 O O . PHE A 1 484 ? 17.440 -3.592 -23.650 1.00 91.12 484 PHE A O 1
ATOM 3998 N N . ASP A 1 485 ? 19.485 -2.900 -23.036 1.00 87.25 485 ASP A N 1
ATOM 3999 C CA . ASP A 1 485 ? 20.171 -4.149 -23.385 1.00 87.25 485 ASP A CA 1
ATOM 4000 C C . ASP A 1 485 ? 19.599 -5.334 -22.584 1.00 87.25 485 ASP A C 1
ATOM 4002 O O . ASP A 1 485 ? 19.755 -5.433 -21.362 1.00 87.25 485 ASP A O 1
ATOM 4006 N N . LYS A 1 486 ? 18.970 -6.279 -23.294 1.00 86.06 486 LYS A N 1
ATOM 4007 C CA . LYS A 1 486 ? 18.341 -7.485 -22.735 1.00 86.06 486 LYS A CA 1
ATOM 4008 C C . LYS A 1 486 ? 19.307 -8.426 -22.002 1.00 86.06 486 LYS A C 1
ATOM 4010 O O . LYS A 1 486 ? 18.863 -9.227 -21.173 1.00 86.06 486 LYS A O 1
ATOM 4015 N N . SER A 1 487 ? 20.606 -8.356 -22.282 1.00 84.25 487 SER A N 1
ATOM 4016 C CA . SER A 1 487 ? 21.637 -9.115 -21.567 1.00 84.25 487 SER A CA 1
ATOM 4017 C C . SER A 1 487 ? 21.974 -8.495 -20.203 1.00 84.25 487 SER A C 1
ATOM 4019 O O . SER A 1 487 ? 22.174 -9.231 -19.233 1.00 84.25 487 SER A O 1
ATOM 4021 N N . GLN A 1 488 ? 21.959 -7.161 -20.108 1.00 87.31 488 GLN A N 1
ATOM 4022 C CA . GLN A 1 488 ? 22.336 -6.401 -18.911 1.00 87.31 488 GLN A CA 1
ATOM 4023 C C . GLN A 1 488 ? 21.142 -6.069 -18.003 1.00 87.31 488 GLN A C 1
ATOM 4025 O O . GLN A 1 488 ? 21.283 -6.050 -16.776 1.00 87.31 488 GLN A O 1
ATOM 4030 N N . PHE A 1 489 ? 19.962 -5.808 -18.573 1.00 89.62 489 PHE A N 1
ATOM 4031 C CA . PHE A 1 489 ? 18.804 -5.335 -17.821 1.00 89.62 489 PHE A CA 1
ATOM 4032 C C . PHE A 1 489 ? 18.169 -6.431 -16.946 1.00 89.62 489 PHE A C 1
ATOM 4034 O O . PHE A 1 489 ? 17.493 -7.353 -17.414 1.00 89.62 489 PHE A O 1
ATOM 4041 N N . GLN A 1 490 ? 18.336 -6.298 -15.628 1.00 87.44 490 GLN A N 1
ATOM 4042 C CA . GLN A 1 490 ? 17.850 -7.277 -14.654 1.00 87.44 490 GLN A CA 1
ATOM 4043 C C . GLN A 1 490 ? 16.373 -7.052 -14.298 1.00 87.44 490 GLN A C 1
ATOM 4045 O O . GLN A 1 490 ? 16.034 -6.182 -13.487 1.00 87.44 490 GLN A O 1
ATOM 4050 N N . MET A 1 491 ? 15.477 -7.880 -14.844 1.00 90.00 491 MET A N 1
ATOM 4051 C CA . MET A 1 491 ? 14.067 -7.912 -14.438 1.00 90.00 491 MET A CA 1
ATOM 4052 C C . MET A 1 491 ? 13.923 -8.348 -12.968 1.00 90.00 491 MET A C 1
ATOM 4054 O O . MET A 1 491 ? 14.246 -9.468 -12.586 1.00 90.00 491 MET A O 1
ATOM 4058 N N . THR A 1 492 ? 13.420 -7.437 -12.136 1.00 92.50 492 THR A N 1
ATOM 4059 C CA . THR A 1 492 ? 13.143 -7.655 -10.709 1.00 92.50 492 THR A CA 1
ATOM 4060 C C . THR A 1 492 ? 11.721 -8.180 -10.509 1.00 92.50 492 THR A C 1
ATOM 4062 O O . THR A 1 492 ? 10.883 -8.063 -11.401 1.00 92.50 492 THR A O 1
ATOM 4065 N N . LEU A 1 493 ? 11.412 -8.702 -9.320 1.00 93.94 493 LEU A N 1
ATOM 4066 C CA . LEU A 1 493 ? 10.095 -9.270 -9.006 1.00 93.94 493 LEU A CA 1
ATOM 4067 C C . LEU A 1 493 ? 8.934 -8.288 -9.299 1.00 93.94 493 LEU A C 1
ATOM 4069 O O . LEU A 1 493 ? 7.962 -8.685 -9.929 1.00 93.94 493 LEU A O 1
ATOM 4073 N N . LYS A 1 494 ? 9.092 -6.993 -8.969 1.00 94.56 494 LYS A N 1
ATOM 4074 C CA . LYS A 1 494 ? 8.113 -5.924 -9.281 1.00 94.56 494 LYS A CA 1
ATOM 4075 C C . LYS A 1 494 ? 7.824 -5.727 -10.779 1.00 94.56 494 LYS A C 1
ATOM 4077 O O . LYS A 1 494 ? 6.744 -5.286 -11.141 1.00 94.56 494 LYS A O 1
ATOM 4082 N N . PHE A 1 495 ? 8.789 -6.028 -11.654 1.00 95.56 495 PHE A N 1
ATOM 4083 C CA . PHE A 1 495 ? 8.575 -6.012 -13.108 1.00 95.56 495 PHE A CA 1
ATOM 4084 C C . PHE A 1 495 ? 7.792 -7.255 -13.541 1.00 95.56 495 PHE A C 1
ATOM 4086 O O . PHE A 1 495 ? 6.833 -7.151 -14.296 1.00 95.56 495 PHE A O 1
ATOM 4093 N N . HIS A 1 496 ? 8.159 -8.425 -13.014 1.00 96.19 496 HIS A N 1
ATOM 4094 C CA . HIS A 1 496 ? 7.461 -9.671 -13.315 1.00 96.19 496 HIS A CA 1
ATOM 4095 C C . HIS A 1 496 ? 5.998 -9.675 -12.825 1.00 96.19 496 HIS A C 1
ATOM 4097 O O . HIS A 1 496 ? 5.155 -10.298 -13.465 1.00 96.19 496 HIS A O 1
ATOM 4103 N N . PHE A 1 497 ? 5.666 -8.953 -11.745 1.00 96.25 497 PHE A N 1
ATOM 4104 C CA . PHE A 1 497 ? 4.283 -8.847 -11.264 1.00 96.25 497 PHE A CA 1
ATOM 4105 C C . PHE A 1 497 ? 3.313 -8.156 -12.228 1.00 96.25 497 PHE A C 1
ATOM 4107 O O . PHE A 1 497 ? 2.135 -8.503 -12.205 1.00 96.25 497 PHE A O 1
ATOM 4114 N N . LEU A 1 498 ? 3.787 -7.277 -13.120 1.00 97.38 498 LEU A N 1
ATOM 4115 C CA . LEU A 1 498 ? 2.918 -6.609 -14.098 1.00 97.38 498 LEU A CA 1
ATOM 4116 C C . LEU A 1 498 ? 2.175 -7.620 -14.994 1.00 97.38 498 LEU A C 1
ATOM 4118 O O . LEU A 1 498 ? 0.989 -7.452 -15.261 1.00 97.38 498 LEU A O 1
ATOM 4122 N N . PHE A 1 499 ? 2.839 -8.715 -15.384 1.00 97.75 499 PHE A N 1
ATOM 4123 C CA . PHE A 1 499 ? 2.250 -9.784 -16.203 1.00 97.75 499 PHE A CA 1
ATOM 4124 C C . PHE A 1 499 ? 1.123 -10.565 -15.508 1.00 97.75 499 PHE A C 1
ATOM 4126 O O . PHE A 1 499 ? 0.376 -11.267 -16.180 1.00 97.75 499 PHE A O 1
ATOM 4133 N N . HIS A 1 500 ? 0.988 -10.467 -14.180 1.00 97.06 500 HIS A N 1
ATOM 4134 C CA . HIS A 1 500 ? -0.087 -11.128 -13.425 1.00 97.06 500 HIS A CA 1
ATOM 4135 C C . HIS A 1 500 ? -1.320 -10.236 -13.246 1.00 97.06 500 HIS A C 1
ATOM 4137 O O . HIS A 1 500 ? -2.330 -10.694 -12.712 1.00 97.06 500 HIS A O 1
ATOM 4143 N N . TYR A 1 501 ? -1.270 -8.967 -13.670 1.00 95.88 501 TYR A N 1
ATOM 4144 C CA . TYR A 1 501 ? -2.366 -8.030 -13.425 1.00 95.88 501 TYR A CA 1
ATOM 4145 C C . TYR A 1 501 ? -3.652 -8.404 -14.163 1.00 95.88 501 TYR A C 1
ATOM 4147 O O . TYR A 1 501 ? -4.714 -8.303 -13.560 1.00 95.88 501 TYR A O 1
ATOM 4155 N N . GLY A 1 502 ? -3.588 -8.873 -15.416 1.00 95.31 502 GLY A N 1
ATOM 4156 C CA . GLY A 1 502 ? -4.784 -9.299 -16.158 1.00 95.31 502 GLY A CA 1
ATOM 4157 C C . GLY A 1 502 ? -5.554 -10.403 -15.426 1.00 95.31 502 GLY A C 1
ATOM 4158 O O . GLY A 1 502 ? -6.755 -10.280 -15.178 1.00 95.31 502 GLY A O 1
ATOM 4159 N N . ASP A 1 503 ? -4.843 -11.434 -14.969 1.00 95.62 503 ASP A N 1
ATOM 4160 C CA . ASP A 1 503 ? -5.424 -12.543 -14.206 1.00 95.62 503 ASP A CA 1
ATOM 4161 C C . ASP A 1 503 ? -5.870 -12.137 -12.791 1.00 95.62 503 ASP A C 1
ATOM 4163 O O . ASP A 1 503 ? -6.912 -12.598 -12.315 1.00 95.62 503 ASP A O 1
ATOM 4167 N N . MET A 1 504 ? -5.158 -11.211 -12.140 1.00 95.00 504 MET A N 1
ATOM 4168 C CA . MET A 1 504 ? -5.608 -10.587 -10.892 1.00 95.00 504 MET A CA 1
ATOM 4169 C C . MET A 1 504 ? -6.931 -9.828 -11.086 1.00 95.00 504 MET A C 1
ATOM 4171 O O . MET A 1 504 ? -7.853 -10.009 -10.292 1.00 95.00 504 MET A O 1
ATOM 4175 N N . ILE A 1 505 ? -7.052 -9.015 -12.140 1.00 93.50 505 ILE A N 1
ATOM 4176 C CA . ILE A 1 505 ? -8.253 -8.223 -12.449 1.00 93.50 505 ILE A CA 1
ATOM 4177 C C . ILE A 1 505 ? -9.444 -9.145 -12.732 1.00 93.50 505 ILE A C 1
ATOM 4179 O O . ILE A 1 505 ? -10.521 -8.942 -12.173 1.00 93.50 505 ILE A O 1
ATOM 4183 N N . ARG A 1 506 ? -9.250 -10.222 -13.507 1.00 93.12 506 ARG A N 1
ATOM 4184 C CA . ARG A 1 506 ? -10.293 -11.238 -13.756 1.00 93.12 506 ARG A CA 1
ATOM 4185 C C . ARG A 1 506 ? -10.792 -11.920 -12.477 1.00 93.12 506 ARG A C 1
ATOM 4187 O O . ARG A 1 506 ? -11.960 -12.292 -12.413 1.00 93.12 506 ARG A O 1
ATOM 4194 N N . LYS A 1 507 ? -9.929 -12.105 -11.469 1.00 92.38 507 LYS A N 1
ATOM 4195 C CA . LYS A 1 507 ? -10.272 -12.784 -10.204 1.00 92.38 507 LYS A CA 1
ATOM 4196 C C . LYS A 1 507 ? -10.828 -11.855 -9.122 1.00 92.38 507 LYS A C 1
ATOM 4198 O O . LYS A 1 507 ? -11.702 -12.275 -8.368 1.00 92.38 507 LYS A O 1
ATOM 4203 N N . PHE A 1 508 ? -10.339 -10.619 -9.036 1.00 90.50 508 PHE A N 1
ATOM 4204 C CA . PHE A 1 508 ? -10.633 -9.695 -7.931 1.00 90.50 508 PHE A CA 1
ATOM 4205 C C . PHE A 1 508 ? -11.359 -8.407 -8.351 1.00 90.50 508 PHE A C 1
ATOM 4207 O O . PHE A 1 508 ? -11.758 -7.618 -7.492 1.00 90.50 508 PHE A O 1
ATOM 4214 N N . GLY A 1 509 ? -11.566 -8.189 -9.649 1.00 88.62 509 GLY A N 1
ATOM 4215 C CA . GLY A 1 509 ? -12.174 -6.976 -10.182 1.00 88.62 509 GLY A CA 1
ATOM 4216 C C . GLY A 1 509 ? -11.232 -5.772 -10.132 1.00 88.62 509 GLY A C 1
ATOM 4217 O O . GLY A 1 509 ? -10.036 -5.878 -10.397 1.00 88.62 509 GLY A O 1
ATOM 4218 N N . HIS A 1 510 ? -11.790 -4.595 -9.844 1.00 85.75 510 HIS A N 1
ATOM 4219 C CA . HIS A 1 510 ? -11.120 -3.325 -10.120 1.00 85.75 510 HIS A CA 1
ATOM 4220 C C . HIS A 1 510 ? -9.877 -3.052 -9.231 1.00 85.75 510 HIS A C 1
ATOM 4222 O O . HIS A 1 510 ? -10.029 -2.977 -8.005 1.00 85.75 510 HIS A O 1
ATOM 4228 N N . PRO A 1 511 ? -8.680 -2.779 -9.802 1.00 83.88 511 PRO A N 1
ATOM 4229 C CA . PRO A 1 511 ? -7.433 -2.539 -9.055 1.00 83.88 511 PRO A CA 1
ATOM 4230 C C . PRO A 1 511 ? -7.502 -1.452 -7.973 1.00 83.88 511 PRO A C 1
ATOM 4232 O O . PRO A 1 511 ? -6.900 -1.601 -6.912 1.00 83.88 511 PRO A O 1
ATOM 4235 N N . LEU A 1 512 ? -8.293 -0.391 -8.180 1.00 80.88 512 LEU A N 1
ATOM 4236 C CA . LEU A 1 512 ? -8.569 0.642 -7.163 1.00 80.88 512 LEU A CA 1
ATOM 4237 C C . LEU A 1 512 ? -9.065 0.106 -5.802 1.00 80.88 512 LEU A C 1
ATOM 4239 O O . LEU A 1 512 ? -8.887 0.781 -4.787 1.00 80.88 512 LEU A O 1
ATOM 4243 N N . ASN A 1 513 ? -9.679 -1.081 -5.746 1.00 79.62 513 ASN A N 1
ATOM 4244 C CA . ASN A 1 513 ? -10.080 -1.709 -4.480 1.00 79.62 513 ASN A CA 1
ATOM 4245 C C . ASN A 1 513 ? -8.977 -2.560 -3.832 1.00 79.62 513 ASN A C 1
ATOM 4247 O O . ASN A 1 513 ? -9.116 -2.930 -2.670 1.00 79.62 513 ASN A O 1
ATOM 4251 N N . LEU A 1 514 ? -7.888 -2.831 -4.555 1.00 85.19 514 LEU A N 1
ATOM 4252 C CA . LEU A 1 514 ? -6.800 -3.733 -4.169 1.00 85.19 514 LEU A CA 1
ATOM 4253 C C . LEU A 1 514 ? -5.513 -2.985 -3.766 1.00 85.19 514 LEU A C 1
ATOM 4255 O O . LEU A 1 514 ? -4.533 -3.624 -3.396 1.00 85.19 514 LEU A O 1
ATOM 4259 N N . THR A 1 515 ? -5.491 -1.647 -3.842 1.00 86.94 515 THR A N 1
ATOM 4260 C CA . THR A 1 515 ? -4.262 -0.864 -3.630 1.00 86.94 515 THR A CA 1
ATOM 4261 C C . THR A 1 515 ? -3.972 -0.463 -2.177 1.00 86.94 515 THR A C 1
ATOM 4263 O O . THR A 1 515 ? -4.831 0.056 -1.455 1.00 86.94 515 THR A O 1
ATOM 4266 N N . CYS A 1 516 ? -2.706 -0.619 -1.777 1.00 89.88 516 CYS A N 1
ATOM 4267 C CA . CYS A 1 516 ? -2.177 -0.284 -0.449 1.00 89.88 516 CYS A CA 1
ATOM 4268 C C . CYS A 1 516 ? -2.101 1.230 -0.176 1.00 89.88 516 CYS A C 1
ATOM 4270 O O . CYS A 1 516 ? -2.235 1.653 0.971 1.00 89.88 516 CYS A O 1
ATOM 4272 N N . LYS A 1 517 ? -2.014 2.061 -1.226 1.00 87.25 517 LYS A N 1
ATOM 4273 C CA . LYS A 1 517 ? -1.872 3.536 -1.206 1.00 87.25 517 LYS A CA 1
ATOM 4274 C C . LYS A 1 517 ? -2.700 4.264 -0.132 1.00 87.25 517 LYS A C 1
ATOM 4276 O O . LYS A 1 517 ? -2.236 5.221 0.493 1.00 87.25 517 LYS A O 1
ATOM 4281 N N . ARG A 1 518 ? -3.959 3.855 0.076 1.00 86.06 518 ARG A N 1
ATOM 4282 C CA . ARG A 1 518 ? -4.869 4.460 1.073 1.00 86.06 518 ARG A CA 1
ATOM 4283 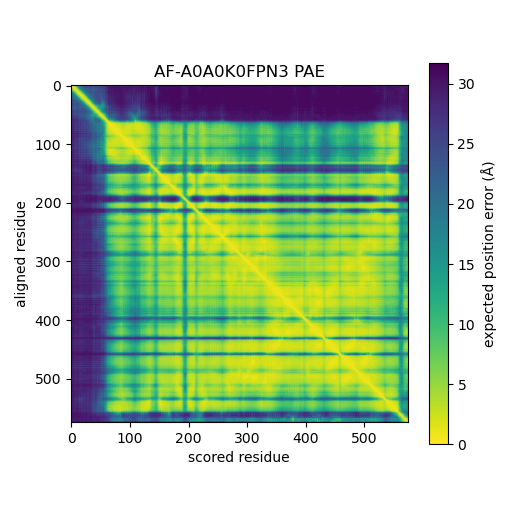C C . ARG A 1 518 ? -4.763 3.838 2.469 1.00 86.06 518 ARG A C 1
ATOM 4285 O O . ARG A 1 518 ? -5.020 4.544 3.442 1.00 86.06 518 ARG A O 1
ATOM 4292 N N . PHE A 1 519 ? -4.338 2.583 2.577 1.00 88.62 519 PHE A N 1
ATOM 4293 C CA . PHE A 1 519 ? -4.004 1.951 3.851 1.00 88.62 519 PHE A CA 1
ATOM 4294 C C . PHE A 1 519 ? -2.700 2.517 4.435 1.00 88.62 519 PHE A C 1
ATOM 4296 O O . PHE A 1 519 ? -2.689 2.925 5.590 1.00 88.62 519 PHE A O 1
ATOM 4303 N N . GLU A 1 520 ? -1.655 2.716 3.630 1.00 85.31 520 GLU A N 1
ATOM 4304 C CA . GLU A 1 520 ? -0.439 3.433 4.056 1.00 85.31 520 GLU A CA 1
ATOM 4305 C C . GLU A 1 520 ? -0.752 4.869 4.502 1.00 85.31 520 GLU A C 1
ATOM 4307 O O . GLU A 1 520 ? -0.297 5.344 5.545 1.00 85.31 520 GLU A O 1
ATOM 4312 N N . SER A 1 521 ? -1.628 5.551 3.755 1.00 83.56 521 SER A N 1
ATOM 4313 C CA . SER A 1 521 ? -2.156 6.858 4.158 1.00 83.56 521 SER A CA 1
ATOM 4314 C C . SER A 1 521 ? -2.911 6.787 5.499 1.00 83.56 521 SER A C 1
ATOM 4316 O O . SER A 1 521 ? -2.901 7.754 6.260 1.00 83.56 521 SER A O 1
ATOM 4318 N N . ALA A 1 522 ? -3.536 5.651 5.835 1.00 82.44 522 ALA A N 1
ATOM 4319 C CA . ALA A 1 522 ? -4.159 5.405 7.135 1.00 82.44 522 ALA A CA 1
ATOM 4320 C C . ALA A 1 522 ? -3.139 5.100 8.249 1.00 82.44 522 ALA A C 1
ATOM 4322 O O . ALA A 1 522 ? -3.350 5.568 9.369 1.00 82.44 522 ALA A O 1
ATOM 4323 N N . ASN A 1 523 ? -2.015 4.434 7.953 1.00 86.31 523 ASN A N 1
ATOM 4324 C CA . ASN A 1 523 ? -0.924 4.176 8.910 1.00 86.31 523 ASN A CA 1
ATOM 4325 C C . ASN A 1 523 ? -0.393 5.479 9.541 1.00 86.31 523 ASN A C 1
ATOM 4327 O O . ASN A 1 523 ? 0.033 5.481 10.697 1.00 86.31 523 ASN A O 1
ATOM 4331 N N . SER A 1 524 ? -0.499 6.616 8.840 1.00 81.38 524 SER A N 1
ATOM 4332 C CA . SER A 1 524 ? -0.182 7.943 9.391 1.00 81.38 524 SER A CA 1
ATOM 4333 C C . SER A 1 524 ? -0.971 8.296 10.666 1.00 81.38 524 SER A C 1
ATOM 4335 O O . SER A 1 524 ? -0.410 8.917 11.569 1.00 81.38 524 SER A O 1
ATOM 4337 N N . ARG A 1 525 ? -2.235 7.856 10.797 1.00 80.44 525 ARG A N 1
ATOM 4338 C CA . ARG A 1 525 ? -3.061 8.059 12.004 1.00 80.44 525 ARG A CA 1
ATOM 4339 C C . ARG A 1 525 ? -2.557 7.219 13.177 1.00 80.44 525 ARG A C 1
ATOM 4341 O O . ARG A 1 525 ? -2.501 7.718 14.297 1.00 80.44 525 ARG A O 1
ATOM 4348 N N . VAL A 1 526 ? -2.110 5.988 12.911 1.00 83.31 526 VAL A N 1
ATOM 4349 C CA . VAL A 1 526 ? -1.469 5.124 13.917 1.00 83.31 526 VAL A CA 1
ATOM 4350 C C . VAL A 1 526 ? -0.179 5.780 14.423 1.00 83.31 526 VAL A C 1
ATOM 4352 O O . VAL A 1 526 ? -0.023 5.964 15.630 1.00 83.31 526 VAL A O 1
ATOM 4355 N N . LYS A 1 527 ? 0.695 6.237 13.510 1.00 83.44 527 LYS A N 1
ATOM 4356 C CA . LYS A 1 527 ? 1.933 6.961 13.860 1.00 83.44 527 LYS A CA 1
ATOM 4357 C C . LYS A 1 527 ? 1.657 8.224 14.687 1.00 83.44 527 LYS A C 1
ATOM 4359 O O . LYS A 1 527 ? 2.331 8.450 15.685 1.00 83.44 527 LYS A O 1
ATOM 4364 N N . GLN A 1 528 ? 0.649 9.024 14.332 1.00 80.25 528 GLN A N 1
ATOM 4365 C CA . GLN A 1 528 ? 0.298 10.232 15.094 1.00 80.25 528 GLN A CA 1
ATOM 4366 C C . GLN A 1 528 ? -0.225 9.911 16.505 1.00 80.25 528 GLN A C 1
ATOM 4368 O O . GLN A 1 528 ? 0.233 10.519 17.472 1.00 80.25 528 GLN A O 1
ATOM 4373 N N . ASN A 1 529 ? -1.104 8.915 16.657 1.00 79.69 529 ASN A N 1
ATOM 4374 C CA . ASN A 1 529 ? -1.594 8.499 17.977 1.00 79.69 529 ASN A CA 1
ATOM 4375 C C . ASN A 1 529 ? -0.478 7.921 18.868 1.00 79.69 529 ASN A C 1
ATOM 4377 O O . ASN A 1 529 ? -0.521 8.083 20.091 1.00 79.69 529 ASN A O 1
ATOM 4381 N N . LEU A 1 530 ? 0.549 7.313 18.268 1.00 78.50 530 LEU A N 1
ATOM 4382 C CA . LEU A 1 530 ? 1.762 6.854 18.950 1.00 78.50 530 LEU A CA 1
ATOM 4383 C C . LEU A 1 530 ? 2.687 7.995 19.386 1.00 78.50 530 LEU A C 1
ATOM 4385 O O . LEU A 1 530 ? 3.149 7.988 20.525 1.00 78.50 530 LEU A O 1
ATOM 4389 N N . LEU A 1 531 ? 2.914 9.002 18.538 1.00 76.19 531 LEU A N 1
ATOM 4390 C CA . LEU A 1 531 ? 3.703 10.188 18.905 1.00 76.19 531 LEU A CA 1
ATOM 4391 C C . LEU A 1 531 ? 3.079 10.946 20.089 1.00 76.19 531 LEU A C 1
ATOM 4393 O O . LEU A 1 531 ? 3.794 11.377 20.987 1.00 76.19 531 LEU A O 1
ATOM 4397 N N . LEU A 1 532 ? 1.746 11.016 20.153 1.00 75.44 532 LEU A N 1
ATOM 4398 C CA . LEU A 1 532 ? 1.001 11.606 21.275 1.00 75.44 532 LEU A CA 1
ATOM 4399 C C . LEU A 1 532 ? 1.026 10.751 22.565 1.00 75.44 532 LEU A C 1
ATOM 4401 O O . LEU A 1 532 ? 0.325 11.075 23.528 1.00 75.44 532 LEU A O 1
ATOM 4405 N N . SER A 1 533 ? 1.719 9.607 22.593 1.00 70.88 533 SER A N 1
ATOM 4406 C CA . SER A 1 533 ? 1.652 8.627 23.689 1.00 70.88 533 SER A CA 1
ATOM 4407 C C . SER A 1 533 ? 2.934 8.573 24.524 1.00 70.88 533 SER A C 1
ATOM 4409 O O . SER A 1 533 ? 3.966 8.056 24.092 1.00 70.88 533 SER A O 1
ATOM 4411 N N . LYS A 1 534 ? 2.823 9.066 25.768 1.00 65.38 534 LYS A N 1
ATOM 4412 C CA . LYS A 1 534 ? 3.872 9.003 26.801 1.00 65.38 534 LYS A CA 1
ATOM 4413 C C . LYS A 1 534 ? 4.157 7.565 27.271 1.00 65.38 534 LYS A C 1
ATOM 4415 O O . LYS A 1 534 ? 5.302 7.231 27.546 1.00 65.38 534 LYS A O 1
ATOM 4420 N N . ASN A 1 535 ? 3.140 6.697 27.336 1.00 67.00 535 ASN A N 1
ATOM 4421 C CA . ASN A 1 535 ? 3.316 5.299 27.749 1.00 67.00 535 ASN A CA 1
ATOM 4422 C C . ASN A 1 535 ? 3.990 4.468 26.640 1.00 67.00 535 ASN A C 1
ATOM 4424 O O . ASN A 1 535 ? 3.477 4.382 25.524 1.00 67.00 535 ASN A O 1
ATOM 4428 N N . ARG A 1 536 ? 5.125 3.837 26.971 1.00 68.75 536 ARG A N 1
ATOM 4429 C CA . ARG A 1 536 ? 5.905 2.955 26.084 1.00 68.75 536 ARG A CA 1
ATOM 4430 C C . ARG A 1 536 ? 6.008 1.499 26.574 1.00 68.75 536 ARG A C 1
ATOM 4432 O O . ARG A 1 536 ? 6.713 0.714 25.954 1.00 68.75 536 ARG A O 1
ATOM 4439 N N . LEU A 1 537 ? 5.308 1.124 27.653 1.00 70.19 537 LEU A N 1
ATOM 4440 C CA . LEU A 1 537 ? 5.346 -0.233 28.232 1.00 70.19 537 LEU A CA 1
ATOM 4441 C C . LEU A 1 537 ? 4.430 -1.233 27.512 1.00 70.19 537 LEU A C 1
ATOM 4443 O O . LEU A 1 537 ? 4.703 -2.430 27.519 1.00 70.19 537 LEU A O 1
ATOM 4447 N N . ASN A 1 538 ? 3.341 -0.742 26.918 1.00 78.56 538 ASN A N 1
ATOM 4448 C CA . ASN A 1 538 ? 2.449 -1.510 26.053 1.00 78.56 538 ASN A CA 1
ATOM 4449 C C . ASN A 1 538 ? 1.989 -0.594 24.912 1.00 78.56 538 ASN A C 1
ATOM 4451 O O . ASN A 1 538 ? 1.036 0.188 25.038 1.00 78.56 538 ASN A O 1
ATOM 4455 N N . ILE A 1 539 ? 2.762 -0.625 23.827 1.00 82.12 539 ILE A N 1
ATOM 4456 C CA . ILE A 1 539 ? 2.665 0.347 22.735 1.00 82.12 539 ILE A CA 1
ATOM 4457 C C . ILE A 1 539 ? 1.421 0.054 21.882 1.00 82.12 539 ILE A C 1
ATOM 4459 O O . ILE A 1 539 ? 0.680 0.976 21.530 1.00 82.12 539 ILE A O 1
ATOM 4463 N N . ALA A 1 540 ? 1.138 -1.230 21.634 1.00 86.25 540 ALA A N 1
ATOM 4464 C CA . ALA A 1 540 ? -0.035 -1.686 20.893 1.00 86.25 540 ALA A CA 1
ATOM 4465 C C . ALA A 1 540 ? -1.360 -1.317 21.591 1.00 86.25 540 ALA A C 1
ATOM 4467 O O . ALA A 1 540 ? -2.222 -0.703 20.958 1.00 86.25 540 ALA A O 1
ATOM 4468 N N . TYR A 1 541 ? -1.506 -1.602 22.896 1.00 87.31 541 TYR A N 1
ATOM 4469 C CA . TYR A 1 541 ? -2.710 -1.247 23.665 1.00 87.31 541 TYR A CA 1
ATOM 4470 C C . TYR A 1 541 ? -2.961 0.265 23.677 1.00 87.31 541 TYR A C 1
ATOM 4472 O O . TYR A 1 541 ? -4.068 0.727 23.400 1.00 87.31 541 TYR A O 1
ATOM 4480 N N . THR A 1 542 ? -1.916 1.053 23.953 1.00 84.81 542 THR A N 1
ATOM 4481 C CA . THR A 1 542 ? -2.032 2.516 24.063 1.00 84.81 542 THR A CA 1
ATOM 4482 C C . THR A 1 542 ? -2.440 3.145 22.727 1.00 84.81 542 THR A C 1
ATOM 4484 O O . THR A 1 542 ? -3.302 4.027 22.689 1.00 84.81 542 THR A O 1
ATOM 4487 N N . ALA A 1 543 ? -1.876 2.664 21.615 1.00 86.62 543 ALA A N 1
ATOM 4488 C CA . ALA A 1 543 ? -2.250 3.114 20.279 1.00 86.62 543 ALA A CA 1
ATOM 4489 C C . ALA A 1 543 ? -3.692 2.740 19.923 1.00 86.62 543 ALA A C 1
ATOM 4491 O O . ALA A 1 543 ? -4.454 3.600 19.477 1.00 86.62 543 ALA A O 1
ATOM 4492 N N . ILE A 1 544 ? -4.087 1.480 20.130 1.00 88.88 544 ILE A N 1
ATOM 4493 C CA . ILE A 1 544 ? -5.403 1.008 19.695 1.00 88.88 544 ILE A CA 1
ATOM 4494 C C . ILE A 1 544 ? -6.541 1.561 20.563 1.00 88.88 544 ILE A C 1
ATOM 4496 O O . ILE A 1 544 ? -7.598 1.878 20.026 1.00 88.88 544 ILE A O 1
ATOM 4500 N N . GLN A 1 545 ? -6.307 1.803 21.860 1.00 88.81 545 GLN A N 1
ATOM 4501 C CA . GLN A 1 545 ? -7.238 2.519 22.740 1.00 88.81 545 GLN A CA 1
ATOM 4502 C C . GLN A 1 545 ? -7.510 3.937 22.233 1.00 88.81 545 GLN A C 1
ATOM 4504 O O . GLN A 1 545 ? -8.669 4.336 22.111 1.00 88.81 545 GLN A O 1
ATOM 4509 N N . LYS A 1 546 ? -6.460 4.680 21.859 1.00 87.00 546 LYS A N 1
ATOM 4510 C CA . LYS A 1 546 ? -6.622 6.002 21.242 1.00 87.00 546 LYS A CA 1
ATOM 4511 C C . LYS A 1 546 ? -7.332 5.932 19.899 1.00 87.00 546 LYS A C 1
ATOM 4513 O O . LYS A 1 546 ? -8.195 6.757 19.640 1.00 87.00 546 LYS A O 1
ATOM 4518 N N . ILE A 1 547 ? -7.019 4.944 19.060 1.00 87.00 547 ILE A N 1
ATOM 4519 C CA . ILE A 1 547 ? -7.711 4.761 17.779 1.00 87.00 547 ILE A CA 1
ATOM 4520 C C . ILE A 1 547 ? -9.193 4.431 18.002 1.00 87.00 547 ILE A C 1
ATOM 4522 O O . ILE A 1 547 ? -10.023 4.985 17.287 1.00 87.00 547 ILE A O 1
ATOM 4526 N N . SER A 1 548 ? -9.551 3.609 18.995 1.00 87.06 548 SER A N 1
ATOM 4527 C CA . SER A 1 548 ? -10.950 3.366 19.381 1.00 87.06 548 SER A CA 1
ATOM 4528 C C . SER A 1 548 ? -11.624 4.657 19.849 1.00 87.06 548 SER A C 1
ATOM 4530 O O . SER A 1 548 ? -12.720 4.973 19.402 1.00 87.06 548 SER A O 1
ATOM 4532 N N . TRP A 1 549 ? -10.947 5.466 20.671 1.00 86.56 549 TRP A N 1
ATOM 4533 C CA . TRP A 1 549 ? -11.485 6.741 21.156 1.00 86.56 549 TRP A CA 1
ATOM 4534 C C . TRP A 1 549 ? -11.670 7.789 20.050 1.00 86.56 549 TRP A C 1
ATOM 4536 O O . TRP A 1 549 ? -12.766 8.316 19.897 1.00 86.56 549 TRP A O 1
ATOM 4546 N N . SER A 1 550 ? -10.673 8.034 19.194 1.00 82.75 550 SER A N 1
ATOM 4547 C CA . SER A 1 550 ? -10.835 8.929 18.035 1.00 82.75 550 SER A CA 1
ATOM 4548 C C . SER A 1 550 ? -11.942 8.449 17.087 1.00 82.75 550 SER A C 1
ATOM 4550 O O . SER A 1 550 ? -12.648 9.264 16.497 1.00 82.75 550 SER A O 1
ATOM 4552 N N . ASN A 1 551 ? -12.119 7.129 16.954 1.00 78.44 551 ASN A N 1
ATOM 4553 C CA . ASN A 1 551 ? -13.224 6.522 16.212 1.00 78.44 551 ASN A CA 1
ATOM 4554 C C . ASN A 1 551 ? -14.591 6.750 16.871 1.00 78.44 551 ASN A C 1
ATOM 4556 O O . ASN A 1 551 ? -15.569 6.902 16.143 1.00 78.44 551 ASN A O 1
ATOM 4560 N N . TYR A 1 552 ? -14.653 6.737 18.202 1.00 81.38 552 TYR A N 1
ATOM 4561 C CA . TYR A 1 552 ? -15.856 6.977 18.996 1.00 81.38 552 TYR A CA 1
ATOM 4562 C C . TYR A 1 552 ? -16.304 8.441 18.884 1.00 81.38 552 TYR A C 1
ATOM 4564 O O . TYR A 1 552 ? -17.420 8.716 18.446 1.00 81.38 552 TYR A O 1
ATOM 4572 N N . LEU A 1 553 ? -15.380 9.379 19.133 1.00 81.31 553 LEU A N 1
ATOM 4573 C CA . LEU A 1 553 ? -15.578 10.819 18.920 1.00 81.31 553 LEU A CA 1
ATOM 4574 C C . LEU A 1 553 ? -16.089 11.107 17.498 1.00 81.31 553 LEU A C 1
ATOM 4576 O O . LEU A 1 553 ? -17.071 11.816 17.317 1.00 81.31 553 LEU A O 1
ATOM 4580 N N . ALA A 1 554 ? -15.484 10.472 16.486 1.00 75.19 554 ALA A N 1
ATOM 4581 C CA . ALA A 1 554 ? -15.887 10.587 15.082 1.00 75.19 554 ALA A CA 1
ATOM 4582 C C . ALA A 1 554 ? -17.250 9.952 14.728 1.00 75.19 554 ALA A C 1
ATOM 4584 O O . ALA A 1 554 ? -17.668 10.045 13.571 1.00 75.19 554 ALA A O 1
ATOM 4585 N N . CYS A 1 555 ? -17.927 9.288 15.669 1.00 72.06 555 CYS A N 1
ATOM 4586 C CA . CYS A 1 555 ? -19.317 8.839 15.529 1.00 72.06 555 CYS A CA 1
ATOM 4587 C C . CYS A 1 555 ? -20.305 9.759 16.266 1.00 72.06 555 CYS A C 1
ATOM 4589 O O . CYS A 1 555 ? -21.456 9.826 15.849 1.00 72.06 555 CYS A O 1
ATOM 4591 N N . LYS A 1 556 ? -19.853 10.486 17.300 1.00 74.06 556 LYS A N 1
ATOM 4592 C CA . LYS A 1 556 ? -20.614 11.537 18.003 1.00 74.06 556 LYS A CA 1
ATOM 4593 C C . LYS A 1 556 ? -20.583 12.888 17.263 1.00 74.06 556 LYS A C 1
ATOM 4595 O O . LYS A 1 556 ? -21.503 13.679 17.418 1.00 74.06 556 LYS A O 1
ATOM 4600 N N . SER A 1 557 ? -19.562 13.154 16.439 1.00 63.81 557 SER A N 1
ATOM 4601 C CA . SER A 1 557 ? -19.501 14.336 15.565 1.00 63.81 557 SER A CA 1
ATOM 4602 C C . SER A 1 557 ? -20.160 14.093 14.194 1.00 63.81 557 SER A C 1
ATOM 4604 O O . SER A 1 557 ? -19.827 13.148 13.467 1.00 63.81 557 SER A O 1
ATOM 4606 N N . GLU A 1 558 ? -21.079 14.979 13.800 1.00 55.06 558 GLU A N 1
ATOM 4607 C CA . GLU A 1 558 ? -21.842 14.879 12.541 1.00 55.06 558 GLU A CA 1
ATOM 4608 C C . GLU A 1 558 ? -21.116 15.442 11.299 1.00 55.06 558 GLU A C 1
ATOM 4610 O O . GLU A 1 558 ? -21.667 15.448 10.201 1.00 55.06 558 GLU A O 1
ATOM 4615 N N . GLU A 1 559 ? -19.863 15.890 11.422 1.00 46.91 559 GLU A N 1
ATOM 4616 C CA . GLU A 1 559 ? -19.186 16.602 10.330 1.00 46.91 559 GLU A CA 1
ATOM 4617 C C . GLU A 1 559 ? -18.844 15.713 9.115 1.00 46.91 559 GLU A C 1
ATOM 4619 O O . GLU A 1 559 ? -18.175 14.675 9.205 1.00 46.91 559 GLU A O 1
ATOM 4624 N N . LEU A 1 560 ? -19.283 16.177 7.939 1.00 32.69 560 LEU A N 1
ATOM 4625 C CA . LEU A 1 560 ? -18.976 15.625 6.621 1.00 32.69 560 LEU A CA 1
ATOM 4626 C C . LEU A 1 560 ? -17.756 16.332 6.016 1.00 32.69 560 LEU A C 1
ATOM 4628 O O . LEU A 1 560 ? -17.816 17.502 5.650 1.00 32.69 560 LEU A O 1
ATOM 4632 N N . VAL A 1 561 ? -16.649 15.604 5.851 1.00 29.88 561 VAL A N 1
ATOM 4633 C CA . VAL A 1 561 ? -15.411 16.169 5.283 1.00 29.88 561 VAL A CA 1
ATOM 4634 C C . VAL A 1 561 ? -15.496 16.273 3.742 1.00 29.88 561 VAL A C 1
ATOM 4636 O O . VAL A 1 561 ? -15.776 15.249 3.089 1.00 29.88 561 VAL A O 1
ATOM 4639 N N . PRO A 1 562 ? -15.214 17.456 3.147 1.00 27.73 562 PRO A N 1
ATOM 4640 C CA . PRO A 1 562 ? -15.162 17.663 1.696 1.00 27.73 562 PRO A CA 1
ATOM 4641 C C . PRO A 1 562 ? -14.085 16.842 0.967 1.00 27.73 562 PRO A C 1
ATOM 4643 O O . PRO A 1 562 ? -13.187 16.254 1.571 1.00 27.73 562 PRO A O 1
ATOM 4646 N N . ILE A 1 563 ? -14.160 16.826 -0.366 1.00 27.11 563 ILE A N 1
ATOM 4647 C CA . ILE A 1 563 ? -13.137 16.261 -1.260 1.00 27.11 563 ILE A CA 1
ATOM 4648 C C . ILE A 1 563 ? -12.472 17.417 -2.013 1.00 27.11 563 ILE A C 1
ATOM 4650 O O . ILE A 1 563 ? -13.168 18.320 -2.466 1.00 27.11 563 ILE A O 1
ATOM 4654 N N . MET A 1 564 ? -11.148 17.366 -2.190 1.00 27.38 564 MET A N 1
ATOM 4655 C CA . MET A 1 564 ? -10.423 18.259 -3.103 1.00 27.38 564 MET A CA 1
ATOM 4656 C C . MET A 1 564 ? -9.858 17.514 -4.314 1.00 27.38 564 MET A C 1
ATOM 4658 O O . MET A 1 564 ? -9.564 16.317 -4.255 1.00 27.38 564 MET A O 1
ATOM 4662 N N . ALA A 1 565 ? -9.764 18.240 -5.427 1.00 27.11 565 ALA A N 1
ATOM 4663 C CA . ALA A 1 565 ? -9.610 17.695 -6.769 1.00 27.11 565 ALA A CA 1
ATOM 4664 C C . ALA A 1 565 ? -8.159 17.690 -7.281 1.00 27.11 565 ALA A C 1
ATOM 4666 O O . ALA A 1 565 ? -7.356 18.550 -6.939 1.00 27.11 565 ALA A O 1
ATOM 4667 N N . VAL A 1 566 ? -7.862 16.749 -8.185 1.00 34.12 566 VAL A N 1
ATOM 4668 C CA . VAL A 1 566 ? -6.788 16.852 -9.191 1.00 34.12 566 VAL A CA 1
ATOM 4669 C C . VAL A 1 566 ? -7.336 16.211 -10.466 1.00 34.12 566 VAL A C 1
ATOM 4671 O O . VAL A 1 566 ? -7.363 14.984 -10.569 1.00 34.12 566 VAL A O 1
ATOM 4674 N N . ILE A 1 567 ? -7.852 17.030 -11.387 1.00 51.41 567 ILE A N 1
ATOM 4675 C CA . ILE A 1 567 ? -8.698 16.569 -12.505 1.00 51.41 567 ILE A CA 1
ATOM 4676 C C . ILE A 1 567 ? -8.055 16.849 -13.882 1.00 51.41 567 ILE A C 1
ATOM 4678 O O . ILE A 1 567 ? -7.926 15.920 -14.681 1.00 51.41 567 ILE A O 1
ATOM 4682 N N . LEU A 1 568 ? -7.549 18.067 -14.125 1.00 42.19 568 LEU A N 1
ATOM 4683 C CA . LEU A 1 568 ? -7.044 18.519 -15.437 1.00 42.19 568 LEU A CA 1
ATOM 4684 C C . LEU A 1 568 ? -5.953 17.611 -16.046 1.00 42.19 568 LEU A C 1
ATOM 4686 O O . LEU A 1 568 ? -6.078 17.164 -17.184 1.00 42.19 568 LEU A O 1
ATOM 4690 N N . LEU A 1 569 ? -4.925 17.239 -15.269 1.00 45.78 569 LEU A N 1
ATOM 4691 C CA . LEU A 1 569 ? -3.809 16.373 -15.712 1.00 45.78 569 LEU A CA 1
ATOM 4692 C C . LEU A 1 569 ? -4.210 14.951 -16.167 1.00 45.78 569 LEU A C 1
ATOM 4694 O O . LEU A 1 569 ? -3.361 14.213 -16.672 1.00 45.78 569 LEU A O 1
ATOM 4698 N N . ARG A 1 570 ? -5.464 14.535 -15.942 1.00 53.09 570 ARG A N 1
ATOM 4699 C CA . ARG A 1 570 ? -6.027 13.274 -16.450 1.00 53.09 570 ARG A CA 1
ATOM 4700 C C . ARG A 1 570 ? -6.977 13.493 -17.629 1.00 53.09 570 ARG A C 1
ATOM 4702 O O . ARG A 1 570 ? -7.070 12.615 -18.471 1.00 53.09 570 ARG A O 1
ATOM 4709 N N . GLN A 1 571 ? -7.640 14.647 -17.714 1.00 53.66 571 GLN A N 1
ATOM 4710 C CA . GLN A 1 571 ? -8.511 14.994 -18.845 1.00 53.66 571 GLN A CA 1
ATOM 4711 C C . GLN A 1 571 ? -7.737 15.252 -20.147 1.00 53.66 571 GLN A C 1
ATOM 4713 O O . GLN A 1 571 ? -8.310 15.131 -21.221 1.00 53.66 571 GLN A O 1
ATOM 4718 N N . SER A 1 572 ? -6.438 15.564 -20.069 1.00 54.50 572 SER A N 1
ATOM 4719 C CA . SER A 1 572 ? -5.562 15.716 -21.240 1.00 54.50 572 SER A CA 1
ATOM 4720 C C . SER A 1 572 ? -4.951 14.403 -21.764 1.00 54.50 572 SER A C 1
ATOM 4722 O O . SER A 1 572 ? -4.045 14.453 -22.597 1.00 54.50 572 SER A O 1
ATOM 4724 N N . TRP A 1 573 ? -5.379 13.236 -21.265 1.00 63.56 573 TRP A N 1
ATOM 4725 C CA . TRP A 1 573 ? -4.927 11.924 -21.749 1.00 63.56 573 TRP A CA 1
ATOM 4726 C C . TRP A 1 573 ? -6.033 11.239 -22.561 1.00 63.56 573 TRP A C 1
ATOM 4728 O O . TRP A 1 573 ? -6.926 10.620 -21.982 1.00 63.56 573 TRP A O 1
ATOM 4738 N N . ASN A 1 574 ? -5.928 11.343 -23.889 1.00 44.47 574 ASN A N 1
ATOM 4739 C CA . ASN A 1 574 ? -6.690 10.583 -24.883 1.00 44.47 574 ASN A CA 1
ATOM 4740 C C . ASN A 1 574 ? -5.697 9.788 -25.741 1.00 44.47 574 ASN A C 1
ATOM 4742 O O . ASN A 1 574 ? -4.721 10.428 -26.196 1.00 44.47 574 ASN A O 1
#

Mean predicted aligned error: 12.28 Å

Radius of gyration: 32.78 Å; Cα contacts (8 Å, |Δi|>4): 714; chains: 1; bounding box: 65×59×123 Å

Organism: Strongyloides venezuelensis (NCBI:txid75913)

Solvent-accessible surface area (backbone atoms only — not comparable to full-atom values): 34072 Å² total; per-residue (Å²): 130,80,89,84,91,83,92,83,90,88,89,84,87,90,88,83,89,88,87,82,91,82,85,88,88,83,87,88,85,85,86,88,80,84,87,77,89,78,80,77,95,53,86,78,59,80,80,59,95,71,88,82,83,84,75,88,75,76,97,68,75,81,72,46,66,66,60,9,45,53,50,15,54,51,52,43,50,49,51,29,47,49,59,58,76,45,92,68,43,74,62,54,52,51,54,54,49,52,51,51,53,49,55,27,65,76,55,85,38,57,41,52,43,53,8,64,82,54,45,54,57,71,54,52,65,52,56,52,49,69,41,48,37,77,48,86,50,82,97,48,64,44,73,59,89,92,36,77,48,80,55,31,26,26,51,48,60,44,64,52,46,52,55,48,42,60,77,62,68,52,80,75,55,94,85,33,55,52,37,24,40,36,36,42,48,78,44,78,63,55,80,89,85,55,90,85,64,87,83,56,38,29,32,40,35,32,38,30,74,67,60,92,62,67,77,68,69,71,47,67,87,50,52,40,80,41,33,30,24,46,38,83,64,38,64,76,68,46,41,46,67,60,53,37,46,55,38,48,51,46,55,66,38,56,36,76,55,90,98,43,73,30,36,37,35,68,66,41,66,44,49,50,76,67,53,57,27,40,65,66,76,32,59,97,54,58,49,44,58,61,72,60,41,49,68,38,29,68,61,27,35,64,48,49,90,76,54,68,35,29,82,59,43,63,79,36,49,54,95,67,74,87,60,72,75,57,48,73,67,46,48,42,63,76,32,57,40,65,24,44,52,63,39,52,46,37,30,49,49,38,36,51,51,55,47,49,35,66,74,70,66,52,61,42,48,61,54,53,50,51,40,46,53,50,22,50,76,62,76,45,27,90,71,41,62,90,74,57,52,78,64,62,69,48,72,96,46,97,78,76,65,69,59,57,93,52,60,67,100,57,59,60,69,46,45,52,50,53,46,51,38,49,48,54,51,60,72,69,47,82,80,74,86,49,65,58,61,55,32,47,50,50,27,48,49,22,53,47,51,35,50,50,60,48,66,53,86,69,92,74,48,56,66,56,47,18,51,53,38,36,52,22,44,32,50,23,50,50,25,45,53,71,63,36,60,73,89,66,44,69,59,27,50,54,60,62,50,57,48,38,45,29,63,30,22,70,75,72,39,66,54,73,79,59,43,50,66,60,54,60,61,42,48,53,56,55,47,50,49,44,72,54,44,88,68,75,91,53,54,28,55,55,31,50,43,48,52,48,46,59,52,49,27,57,69,73,34,87,82,82,83,84,86,87,87,88,58,67,87,58,73,77,67,128

Secondary structure (DSSP, 8-state):
------------------------------------------TTGGGS----------S-----HHHHHHHHHHHHHHHHHHHHHS---HHHHHHHHHHHHHHHHTT--HHHHHHGGG-THHHHHHHTTTTEEE---GGG-EEETTEEEP-EEEE-HHHHHHHHHHHTT----TTSEEEEEEEEEEE--STTT----STT-EEEEEEEE--S-TTGGGSGGGEEEEEEEEHHHHTTTTTHHHHHHHHHHHHH-EEEETTEEEEEEEEEEEE-HHHHHHTTT-----SS-SSS--SSBS--TTTGGG--SHHHHGGGB-S----TTS-TTTTS---HIIIIIIIIHHHHHHHHHHHHHHHH---HHHHHHHHHHHHHHTT-GGGTTTT--TTTTS-SSSS--TTS-------HHHHHHHHHHHHHHHHH------HHHHHHHHHHHHHHHHHHHHT--SS--HHHHHHHHHHHHHHHHHHHHHHS-TTT----HHHHGGGGHHHHHHHH--GGGT-THHHHHHHHHHHHHHHT----SSHHHHHHHHHHHHHHHHHH-----------HHHHT--

Sequence (574 aa):
MEQTTSCCICGENICWGFLTDHLLKDHMIVANSKEQNLFCCDDNCNKRGIRFNYRMFKKHEEPDINKQQQIASTIDQEFYKFLHKHKHTNDFITDLYNLIETISLESDSTNLIGSIVYLEFNQEKKQNKNNVIALINESNKILEKNKIKEYGYRINIEEKLLQYLKKFKTNLPDNKLIKVVVYFDDINCNEVLSSHSSNGELTHCAIKVLSKTSHENSKLCHYLTFALEEKKYLKRDKYKQYVQTCLKILNSTTVNIGNSLYKISVFCVIGDHVMMQQIFEKKLCFGAKGRNQCRCCWINANEYKNYLKSSLVSKKLRSFHTIPNIPEFNHYLSDSFHDLSEGVRKYMLYAGVNIFLKVTKKDPIELRNSILSLASFYECENCVRSVLSSDFFTPKKKNIDINKKASYRLPVCQTRIVTRLFYEHIITFRNNADPILNDLKLLFFNLLSLMYVLEDNQKMNIIEIAYNTEKYVDNFFLSLYNVFDKSQFQMTLKFHFLFHYGDMIRKFGHPLNLTCKRFESANSRVKQNLLLSKNRLNIAYTAIQKISWSNYLACKSEELVPIMAVILLRQSWN

pLDDT: mean 79.12, std 21.75, range [21.02, 98.25]

Foldseek 3Di:
DDDDDDDDDDDDDDDDDDDDDDDDDDDDDDDDDDDDPDDDPDPVPVVDPDDDDDDDDDDDDDADPVLLLVLLVVVLLVLLVVPLVDDDFPVRSVVVLVVQCVCQVVVPHSSSNSNNVNNCNVVVLVVLLVQKDALDFDLQQDCDPNDRDTFKIFGNVQVLVQLVCVLVVADADPVLEFEKEKEKEKDDQPDPPDDPDLQGIKIWIWIATDGPDPPVSLDLSRIATTMIGSCVSCVVLLVQRVVQSSLVPQQPDWHDDPPDIHGYDYLAYAYALSSLCSLQVADPFFWLDDADRQLFFRDGSVCLLVQLALVSGNVGGDQFGDRPSGPTRRSLDDACCNQQLVHVLQQLLLLLLVLCCVVVVDDPQVVLVQLLVVCVVLVNNVVAVVPSDSCQNPPPDPDDDSLDGDGGPDDSVNSLSSLLSVLVVLVPPPPPPDVLSVLSNQLSLLSVQLVCLLVDDDDDFLLRSLVSLSVSSSSNSVSVCVNDPSVRRIDTNSNSSSSSVSVVSVSNNRSSSRHCVSVVVNVVLLSSQQVSDPDSPRSRSSSVSVSSVSSVSVSSDSDDDDDDDDPSSSVPDD